Protein AF-A0A1Q9EEG8-F1 (afdb_monomer_lite)

InterPro domains:
  IPR039902 Coiled-coil domain-containing protein CCDC148/CCDC112 [PTHR21549] (106-453)

Foldseek 3Di:
DQQVPAAWDWDQDPVRDTWIWGQHSQQWIATPVHRPFTWGWDPPDVQKIFIAGPVGDTPDIDGDDDPDPPPPPDDDDDDDDDDDDDDPDDDPDDDDDPDDDPDPPCDPVNVVVVVVVVVVVVVVVVVVVVVVVVVVVVVVVVVVVVVVVVVVVVVVVVVVVVVVVVCVVVVVVVVVVVVVVVVVVVVVVVVVVVVVVVVVVVVVVPDDPVVCVVCVVVVVVVVVVVVVVVVVVVVVVVVVVVVVVVVVVVVVVVVVVVCVVCVVVVPPPDDDDPPPCLPCVVVVVVLVVVDPDPVLVVVLVVLVVVLVVVVVVLVVQLVVLVVLCVPDDPVLLVVLVVLVVVQVVHDPVVSLVVNCVVCVPDDSVRSVSSVVSVVSNVVSVVVNVVSVSVSVVVSVVSSVVSVVVVVVVVVVVVVVVVVVVVVVVVVVVVVVVVVVVVVVVVVVVVVVVVVVVVVVVVD

pLDDT: mean 75.3, std 17.06, range [29.06, 97.44]

Sequence (459 aa):
MVSTLEGRWLLEDENGDTTIALISENGEVKFMEDPEAEMRISEPNAGEFLLLSSDGEELCQVKLVEAGICESIGLDRDAQPFHPRPLQTPVLQRHGACSRFDMPKVSLASARARDSEILEKLGKVQQAAESHKQQTKLHQQRHEWIEQARSLQRDSRRLEEELTTTVAELGLWPDLEAEVKASADATAEVWSQVSGLRQLLAALRRRDAVRLRQSPQQAVDLQAVLSTMAAALQGVSPQLAQEAAAVEADCARLRGELRREMAAENAWATERKPEDRCDLSDEEDLMLEQADDEDYAADLAGLNAQIRTALSQLEEEMADLRHRRGGWDDEAHFRFLHIKQQFQGRGRELFTERLRLEFPHLTREQLYQHEATCDGLKFTSQRQAAAFRQWRRERLTLLRRHQQRFAERRRASELLALKKQEMMELRAKGKVLQGRLEVDRAKASAKREVGEEKEQVGA

Secondary structure (DSSP, 8-state):
-GGGS-EEEEEE-TT--EEEEEE-TT-EEEESS-TT--EEEEEEETTEEEEEETT--EEEEEE-------------------PPPP---------------------HHHHHHHHHHHHHHHHHHHHHHHHHHHHHHHHHHHHHHHHHHHHHHHHHHHHHHHHHHHHHHTT-HHHHHHHHHHHHHHHHHHHHHHHHHHHHHHHHHTS-HHHHHH-HHHHHHHHHHHHHHHHHHHHHHHHHHHHHHHHHHHHHHHHHHHHHHHHHH-TTSSS--GGG----HHHHHHHHTT---HHHHHHHHHHHHHHHHHHHHHHHHHHHHHHHTTTS-HHHHHHHHHHHHHTTTS-HHHHHHHHHHH-TTS-HHHHHHHHHHHHHHHHHHHHHHHHHHHHHHHHHHHHHHHHHHHHHHHHHHHHHHHHHHHHHHHHHHHHHHHHHHHHHHHHHHHHHHHHHHHHHHH-

Structure (mmCIF, N/CA/C/O backbone):
data_AF-A0A1Q9EEG8-F1
#
_entry.id   AF-A0A1Q9EEG8-F1
#
loop_
_atom_site.group_PDB
_atom_site.id
_atom_site.type_symbol
_atom_site.label_atom_id
_atom_site.label_alt_id
_atom_site.label_comp_id
_atom_site.label_asym_id
_atom_site.label_entity_id
_atom_site.label_seq_id
_atom_site.pdbx_PDB_ins_code
_atom_site.Cartn_x
_atom_site.Cartn_y
_atom_site.Cartn_z
_atom_site.occupancy
_atom_site.B_iso_or_equiv
_atom_site.auth_seq_id
_atom_site.auth_comp_id
_atom_site.auth_asym_id
_atom_site.auth_atom_id
_atom_site.pdbx_PDB_model_num
ATOM 1 N N . MET A 1 1 ? 18.853 -29.343 28.077 1.00 50.56 1 MET A N 1
ATOM 2 C CA . MET A 1 1 ? 18.424 -28.592 29.274 1.00 50.56 1 MET A CA 1
ATOM 3 C C . MET A 1 1 ? 17.810 -27.236 28.884 1.00 50.56 1 MET A C 1
ATOM 5 O O . MET A 1 1 ? 17.958 -26.278 29.614 1.00 50.56 1 MET A O 1
ATOM 9 N N . VAL A 1 2 ? 17.061 -27.141 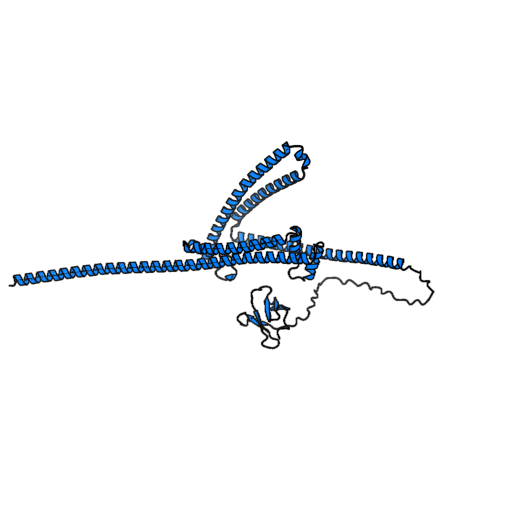27.773 1.00 50.53 2 VAL A N 1
ATOM 10 C CA . VAL A 1 2 ? 16.500 -25.855 27.284 1.00 50.53 2 VAL A CA 1
ATOM 11 C C . VAL A 1 2 ? 15.179 -25.482 27.980 1.00 50.53 2 VAL A C 1
ATOM 13 O O . VAL A 1 2 ? 14.793 -24.319 28.011 1.00 50.53 2 VAL A O 1
ATOM 16 N N . SER A 1 3 ? 14.518 -26.445 28.632 1.00 54.03 3 SER A N 1
ATOM 17 C CA . SER A 1 3 ? 13.215 -26.259 29.286 1.00 54.03 3 SER A CA 1
ATOM 18 C C . SER A 1 3 ? 13.215 -25.264 30.456 1.00 54.03 3 SER A C 1
ATOM 20 O O . SER A 1 3 ? 12.151 -24.921 30.951 1.00 54.03 3 SER A O 1
ATOM 22 N N . THR A 1 4 ? 14.378 -24.818 30.941 1.00 64.38 4 THR A N 1
ATOM 23 C CA . THR A 1 4 ? 14.482 -23.815 32.017 1.00 64.38 4 THR A CA 1
ATOM 24 C C . THR A 1 4 ? 14.469 -22.372 31.514 1.00 64.38 4 THR A C 1
ATOM 26 O O . THR A 1 4 ? 14.401 -21.465 32.337 1.00 64.38 4 THR A O 1
ATOM 29 N N . LEU A 1 5 ? 14.532 -22.150 30.195 1.00 73.06 5 LEU A N 1
ATOM 30 C CA . LEU A 1 5 ? 14.558 -20.814 29.590 1.00 73.06 5 LEU A CA 1
ATOM 31 C C . LEU A 1 5 ? 13.270 -20.430 28.870 1.00 73.06 5 LEU A C 1
ATOM 33 O O . LEU A 1 5 ? 13.214 -19.365 28.265 1.00 73.06 5 LEU A O 1
ATOM 37 N N . GLU A 1 6 ? 12.226 -21.249 28.936 1.00 82.81 6 GLU A N 1
ATOM 38 C CA . GLU A 1 6 ? 10.947 -20.883 28.339 1.00 82.81 6 GLU A CA 1
ATOM 39 C C . GLU A 1 6 ? 10.378 -19.627 29.018 1.00 82.81 6 GLU A C 1
ATOM 41 O O . GLU A 1 6 ? 10.235 -19.568 30.241 1.00 82.81 6 GLU A O 1
ATOM 46 N N . GLY A 1 7 ? 10.050 -18.609 28.222 1.00 86.19 7 GLY A N 1
ATOM 47 C CA . GLY A 1 7 ? 9.405 -17.405 28.728 1.00 86.19 7 GLY A CA 1
ATOM 48 C C . GLY A 1 7 ? 9.858 -16.116 28.058 1.00 86.19 7 GLY A C 1
ATOM 49 O O . GLY A 1 7 ? 10.443 -16.098 26.974 1.00 86.19 7 GLY A O 1
ATOM 50 N N . ARG A 1 8 ? 9.520 -15.007 28.717 1.00 83.38 8 ARG A N 1
ATOM 51 C CA . ARG A 1 8 ? 9.848 -13.652 28.278 1.00 83.38 8 ARG A CA 1
ATOM 52 C C . ARG A 1 8 ? 11.075 -13.168 29.033 1.00 83.38 8 ARG A C 1
ATOM 54 O O . ARG A 1 8 ? 11.037 -13.075 30.257 1.00 83.38 8 ARG A O 1
ATOM 61 N N . TRP A 1 9 ? 12.108 -12.809 28.289 1.00 85.06 9 TRP A N 1
ATOM 62 C CA . TRP A 1 9 ? 13.391 -12.372 28.819 1.00 85.06 9 TRP A CA 1
ATOM 63 C C . TRP A 1 9 ? 13.683 -10.943 28.379 1.00 85.06 9 TRP A C 1
ATOM 65 O O . TRP A 1 9 ? 13.301 -10.527 27.282 1.00 85.06 9 TRP A O 1
ATOM 75 N N . LEU A 1 10 ? 14.332 -10.190 29.263 1.00 77.25 10 LEU A N 1
ATOM 76 C CA . LEU A 1 10 ? 14.924 -8.899 28.943 1.00 77.25 10 LEU A CA 1
ATOM 77 C C . LEU A 1 10 ? 16.398 -9.163 28.630 1.00 77.25 10 LEU A C 1
ATOM 79 O O . LEU A 1 10 ? 17.112 -9.703 29.473 1.00 77.25 10 LEU A O 1
ATOM 83 N N . LEU A 1 11 ? 16.819 -8.842 27.416 1.00 80.00 11 LEU A N 1
ATOM 84 C CA . LEU A 1 11 ? 18.209 -8.892 26.989 1.00 80.00 11 LEU A CA 1
ATOM 85 C C . LEU A 1 11 ? 18.746 -7.468 27.041 1.00 80.00 11 LEU A C 1
ATOM 87 O O . LEU A 1 11 ? 18.096 -6.568 26.524 1.00 80.00 11 LEU A O 1
ATOM 91 N N . GLU A 1 12 ? 19.893 -7.273 27.672 1.00 71.69 12 GLU A N 1
ATOM 92 C CA . GLU A 1 12 ? 20.606 -5.997 27.694 1.00 71.69 12 GLU A CA 1
ATOM 93 C C . GLU A 1 12 ? 21.877 -6.175 26.863 1.00 71.69 12 GLU A C 1
ATOM 95 O O . GLU A 1 12 ? 22.608 -7.151 27.065 1.00 71.69 12 GLU A O 1
ATOM 100 N N . ASP A 1 13 ? 22.089 -5.308 25.876 1.00 76.62 13 ASP A N 1
ATOM 101 C CA . ASP A 1 13 ? 23.302 -5.329 25.061 1.00 76.62 13 ASP A CA 1
ATOM 102 C C . ASP A 1 13 ? 24.478 -4.643 25.787 1.00 76.62 13 ASP A C 1
ATOM 104 O O . ASP A 1 13 ? 24.344 -4.123 26.897 1.00 76.62 13 ASP A O 1
ATOM 108 N N . GLU A 1 14 ? 25.662 -4.626 25.168 1.00 70.44 14 GLU A N 1
ATOM 109 C CA . GLU A 1 14 ? 26.843 -3.966 25.750 1.00 70.44 14 GLU A CA 1
ATOM 110 C C . GLU A 1 14 ? 26.689 -2.439 25.891 1.00 70.44 14 GLU A C 1
ATOM 112 O O . GLU A 1 14 ? 27.428 -1.816 26.658 1.00 70.44 14 GLU A O 1
ATOM 117 N N . ASN A 1 15 ? 25.734 -1.834 25.178 1.00 69.31 15 ASN A N 1
ATOM 118 C CA . ASN A 1 15 ? 25.431 -0.406 25.228 1.00 69.31 15 ASN A CA 1
ATOM 119 C C . ASN A 1 15 ? 24.372 -0.062 26.293 1.00 69.31 15 ASN A C 1
ATOM 121 O O . ASN A 1 15 ? 24.143 1.122 26.549 1.00 69.31 15 ASN A O 1
ATOM 125 N N . GLY A 1 16 ? 23.771 -1.065 26.945 1.00 71.06 16 GLY A N 1
ATOM 126 C CA . GLY A 1 16 ? 22.684 -0.895 27.911 1.00 71.06 16 GLY A CA 1
ATOM 127 C C . GLY A 1 16 ? 21.292 -0.807 27.276 1.00 71.06 16 GLY A C 1
ATOM 128 O O . GLY A 1 16 ? 20.317 -0.489 27.963 1.00 71.06 16 GLY A O 1
ATOM 129 N N . ASP A 1 17 ? 21.176 -1.078 25.976 1.00 71.69 17 ASP A N 1
ATOM 130 C CA . ASP A 1 17 ? 19.897 -1.136 25.284 1.00 71.69 17 ASP A CA 1
ATOM 131 C C . ASP A 1 17 ? 19.181 -2.442 25.634 1.00 71.69 17 ASP A C 1
ATOM 133 O O . ASP A 1 17 ? 19.732 -3.543 25.550 1.00 71.69 17 ASP A O 1
ATOM 137 N N . THR A 1 18 ? 17.918 -2.321 26.047 1.00 73.50 18 THR A N 1
ATOM 138 C CA . THR A 1 18 ? 17.125 -3.459 26.520 1.00 73.50 18 THR A CA 1
ATOM 139 C C . THR A 1 18 ? 16.131 -3.910 25.458 1.00 73.50 18 THR A C 1
ATOM 141 O O . THR A 1 18 ? 15.221 -3.174 25.086 1.00 73.50 18 THR A O 1
ATOM 144 N N . THR A 1 19 ? 16.265 -5.151 24.994 1.00 80.44 19 THR A N 1
ATOM 145 C CA . THR A 1 19 ? 15.353 -5.768 24.024 1.00 80.44 19 THR A CA 1
ATOM 146 C C . THR A 1 19 ? 14.630 -6.953 24.649 1.00 80.44 19 THR A C 1
ATOM 148 O O . THR A 1 19 ? 15.181 -7.706 25.449 1.00 80.44 19 THR A O 1
ATOM 151 N N . ILE A 1 20 ? 13.362 -7.148 24.293 1.00 81.12 20 ILE A N 1
ATOM 152 C CA . ILE A 1 20 ? 12.557 -8.257 24.813 1.00 81.12 20 ILE A CA 1
ATOM 153 C C . ILE A 1 20 ? 12.604 -9.436 23.845 1.00 81.12 20 ILE A C 1
ATOM 155 O O . ILE A 1 20 ? 12.160 -9.319 22.699 1.00 81.12 20 ILE A O 1
ATOM 159 N N . ALA A 1 21 ? 13.043 -10.586 24.351 1.00 84.62 21 ALA A N 1
ATOM 160 C CA . ALA A 1 21 ? 13.047 -11.853 23.637 1.00 84.62 21 ALA A CA 1
ATOM 161 C C . ALA A 1 21 ? 12.031 -12.838 24.231 1.00 84.62 21 ALA A C 1
ATOM 163 O O . ALA A 1 21 ? 11.851 -12.938 25.447 1.00 84.62 21 ALA A O 1
ATOM 164 N N . LEU A 1 22 ? 11.356 -13.575 23.355 1.00 84.25 22 LEU A N 1
ATOM 165 C CA . LEU A 1 22 ? 10.504 -14.708 23.694 1.00 84.25 22 LEU A CA 1
ATOM 166 C C . LEU A 1 22 ? 11.240 -15.986 23.313 1.00 84.25 22 LEU A C 1
ATOM 168 O O . LEU A 1 22 ? 11.531 -16.192 22.136 1.00 84.25 22 LEU A O 1
ATOM 172 N N . ILE A 1 23 ? 11.525 -16.831 24.300 1.00 85.69 23 ILE A N 1
ATOM 173 C CA . ILE A 1 23 ? 12.175 -18.126 24.095 1.00 85.69 23 ILE A CA 1
ATOM 174 C C . ILE A 1 23 ? 11.107 -19.212 24.223 1.00 85.69 23 ILE A C 1
ATOM 176 O O . ILE A 1 23 ? 10.434 -19.313 25.252 1.00 85.69 23 ILE A O 1
ATOM 180 N N . SER A 1 24 ? 10.929 -19.997 23.162 1.00 84.12 24 SER A N 1
ATOM 181 C CA . SER A 1 24 ? 10.004 -21.137 23.140 1.00 84.12 24 SER A CA 1
ATOM 182 C C . SER A 1 24 ? 10.580 -22.366 23.853 1.00 84.12 24 SER A C 1
ATOM 184 O O . SER A 1 24 ? 11.791 -22.468 24.048 1.00 84.12 24 SER A O 1
ATOM 186 N N . GLU A 1 25 ? 9.732 -23.355 24.156 1.00 81.94 25 GLU A N 1
ATOM 187 C CA . GLU A 1 25 ? 10.150 -24.668 24.688 1.00 81.94 25 GLU A CA 1
ATOM 188 C C . GLU A 1 25 ? 11.241 -25.349 23.835 1.00 81.94 25 GLU A C 1
ATOM 190 O O . GLU A 1 25 ? 12.075 -26.095 24.352 1.00 81.94 25 GLU A O 1
ATOM 195 N N . ASN A 1 26 ? 11.263 -25.060 22.528 1.00 79.56 26 ASN A N 1
ATOM 196 C CA . ASN A 1 26 ? 12.210 -25.624 21.567 1.00 79.56 26 ASN A CA 1
ATOM 197 C C . ASN A 1 26 ? 13.533 -24.840 21.474 1.00 79.56 26 ASN A C 1
ATOM 199 O O . ASN A 1 26 ? 14.412 -25.231 20.707 1.00 79.56 26 ASN A O 1
ATOM 203 N N . GLY A 1 27 ? 13.684 -23.735 22.214 1.00 79.12 27 GLY A N 1
ATOM 204 C CA . GLY A 1 27 ? 14.860 -22.859 22.153 1.00 79.12 27 GLY A CA 1
ATOM 205 C C . GLY A 1 27 ? 14.869 -21.874 20.979 1.00 79.12 27 GLY A C 1
ATOM 206 O O . GLY A 1 27 ? 15.892 -21.234 20.732 1.00 79.12 27 GLY A O 1
ATOM 207 N N . GLU A 1 28 ? 13.754 -21.742 20.251 1.00 80.56 28 GLU A N 1
ATOM 208 C CA . GLU A 1 28 ? 13.589 -20.678 19.252 1.00 80.56 28 GLU A CA 1
ATOM 209 C C . GLU A 1 28 ? 13.407 -19.337 19.956 1.00 80.56 28 GLU A C 1
ATOM 211 O O . GLU A 1 28 ? 12.584 -19.233 20.874 1.00 80.56 28 GLU A O 1
ATOM 216 N N . VAL A 1 29 ? 14.142 -18.326 19.496 1.00 80.88 29 VAL A N 1
ATOM 217 C CA . VAL A 1 29 ? 14.101 -16.964 20.027 1.00 80.88 29 VAL A CA 1
ATOM 218 C C . VAL A 1 29 ? 13.388 -16.061 19.040 1.00 80.88 29 VAL A C 1
ATOM 220 O O . VAL A 1 29 ? 13.767 -15.995 17.875 1.00 80.88 29 VAL A O 1
ATOM 223 N N . LYS A 1 30 ? 12.379 -15.333 19.519 1.00 83.94 30 LYS A N 1
ATOM 224 C CA . LYS A 1 30 ? 11.720 -14.267 18.760 1.00 83.94 30 LYS A CA 1
ATOM 225 C C . LYS A 1 30 ? 11.881 -12.941 19.475 1.00 83.94 30 LYS A C 1
ATOM 227 O O . LYS A 1 30 ? 11.484 -12.808 20.635 1.00 83.94 30 LYS A O 1
ATOM 232 N N . PHE A 1 31 ? 12.422 -11.956 18.774 1.00 83.38 31 PHE A N 1
ATOM 233 C CA . PHE A 1 31 ? 12.501 -10.590 19.268 1.00 83.38 31 PHE A CA 1
ATOM 234 C C . PHE A 1 31 ? 11.162 -9.902 19.014 1.00 83.38 31 PHE A C 1
ATOM 236 O O . PHE A 1 31 ? 10.537 -10.100 17.973 1.00 83.38 31 PHE A O 1
ATOM 243 N N . MET A 1 32 ? 10.670 -9.120 19.976 1.00 77.06 32 MET A N 1
ATOM 244 C CA . MET A 1 32 ? 9.386 -8.433 19.773 1.00 77.06 32 MET A CA 1
ATOM 245 C C . MET A 1 32 ? 9.457 -7.336 18.702 1.00 77.06 32 MET A C 1
ATOM 247 O O . MET A 1 32 ? 8.422 -6.983 18.140 1.00 77.06 32 MET A O 1
ATOM 251 N N . GLU A 1 33 ? 10.645 -6.784 18.459 1.00 76.44 33 GLU A N 1
ATOM 252 C CA . GLU A 1 33 ? 10.860 -5.695 17.500 1.00 76.44 33 GLU A CA 1
ATOM 253 C C . GLU A 1 33 ? 11.089 -6.207 16.073 1.00 76.44 33 GLU A C 1
ATOM 255 O O . GLU A 1 33 ? 10.709 -5.527 15.124 1.00 76.44 33 GLU A O 1
ATOM 260 N N . ASP A 1 34 ? 11.598 -7.434 15.929 1.00 74.56 34 ASP A N 1
ATOM 261 C CA . ASP A 1 34 ? 11.782 -8.108 14.644 1.00 74.56 34 ASP A CA 1
ATOM 262 C C . ASP A 1 34 ? 11.286 -9.568 14.718 1.00 74.56 34 ASP A C 1
ATOM 264 O O . ASP A 1 34 ? 12.029 -10.476 15.108 1.00 74.56 34 ASP A O 1
ATOM 268 N N . PRO A 1 35 ? 10.002 -9.815 14.396 1.00 67.25 35 PRO A N 1
ATOM 269 C CA . PRO A 1 35 ? 9.405 -11.142 14.486 1.00 67.25 35 PRO A CA 1
ATOM 270 C C . PRO A 1 35 ? 9.812 -12.084 13.341 1.00 67.25 35 PRO A C 1
ATOM 272 O O . PRO A 1 35 ? 9.451 -13.263 13.406 1.00 67.25 35 PRO A O 1
ATOM 275 N N . GLU A 1 36 ? 10.494 -11.585 12.301 1.00 69.50 36 GLU A N 1
ATOM 276 C CA . GLU A 1 36 ? 10.934 -12.381 11.144 1.00 69.50 36 GLU A CA 1
ATOM 277 C C . GLU A 1 36 ? 12.361 -12.927 11.308 1.00 69.50 36 GLU A C 1
ATOM 279 O O . GLU A 1 36 ? 12.736 -13.864 10.604 1.00 69.50 36 GLU A O 1
ATOM 284 N N . ALA A 1 37 ? 13.138 -12.414 12.266 1.00 73.00 37 ALA A N 1
ATOM 285 C CA . ALA A 1 37 ? 14.463 -12.937 12.565 1.00 73.00 37 ALA A CA 1
ATOM 286 C C . ALA A 1 37 ? 14.388 -14.320 13.245 1.00 73.00 37 ALA A C 1
ATOM 288 O O . ALA A 1 37 ? 14.026 -14.449 14.417 1.00 73.00 37 ALA A O 1
ATOM 289 N N . GLU A 1 38 ? 14.749 -15.373 12.508 1.00 73.81 38 GLU A N 1
ATOM 290 C CA . GLU A 1 38 ? 14.853 -16.737 13.033 1.00 73.81 38 GLU A CA 1
ATOM 291 C C . GLU A 1 38 ? 16.207 -16.945 13.728 1.00 73.81 38 GLU A C 1
ATOM 293 O O . GLU A 1 38 ? 17.243 -17.094 13.080 1.00 73.81 38 GLU A O 1
ATOM 298 N N . MET A 1 39 ? 16.200 -16.974 15.064 1.00 82.06 39 MET A N 1
ATOM 299 C CA . MET A 1 39 ? 17.394 -17.221 15.880 1.00 82.06 39 MET A CA 1
ATOM 300 C C . MET A 1 39 ? 17.199 -18.409 16.827 1.00 82.06 39 MET A C 1
ATOM 302 O O . MET A 1 39 ? 16.085 -18.717 17.266 1.00 82.06 39 MET A O 1
ATOM 306 N N . ARG A 1 40 ? 18.297 -19.096 17.155 1.00 81.38 40 ARG A N 1
ATOM 307 C CA . ARG A 1 40 ? 18.313 -20.259 18.056 1.00 81.38 40 ARG A CA 1
ATOM 308 C C . ARG A 1 40 ? 19.309 -20.054 19.182 1.00 81.38 40 ARG A C 1
ATOM 310 O O . ARG A 1 40 ? 20.419 -19.601 18.939 1.00 81.38 40 ARG A O 1
ATOM 317 N N . ILE A 1 41 ? 18.945 -20.445 20.400 1.00 83.06 41 ILE A N 1
ATOM 318 C CA . ILE A 1 41 ? 19.894 -20.492 21.519 1.00 83.06 41 ILE A CA 1
ATOM 319 C C . ILE A 1 41 ? 20.461 -21.903 21.660 1.00 83.06 41 ILE A C 1
ATOM 321 O O . ILE A 1 41 ? 19.720 -22.887 21.674 1.00 83.06 41 ILE A O 1
ATOM 325 N N . SER A 1 42 ? 21.781 -21.996 21.809 1.00 83.81 42 SER A N 1
ATOM 326 C CA . SER A 1 42 ? 22.474 -23.227 22.189 1.00 83.81 42 SER A CA 1
ATOM 327 C C . SER A 1 42 ? 23.261 -23.024 23.484 1.00 83.81 42 SER A C 1
ATOM 329 O O . SER A 1 42 ? 23.764 -21.937 23.742 1.00 83.81 42 SER A O 1
ATOM 331 N N . GLU A 1 43 ? 23.351 -24.061 24.315 1.00 84.69 43 GLU A N 1
ATOM 332 C CA . GLU A 1 43 ? 24.133 -24.051 25.559 1.00 84.69 43 GLU A CA 1
ATOM 333 C C . GLU A 1 43 ? 25.346 -24.976 25.371 1.00 84.69 43 GLU A C 1
ATOM 335 O O . GLU A 1 43 ? 25.257 -26.172 25.668 1.00 84.69 43 GLU A O 1
ATOM 340 N N . PRO A 1 44 ? 26.457 -24.487 24.789 1.00 80.12 44 PRO A N 1
ATOM 341 C CA . PRO A 1 44 ? 27.644 -25.316 24.583 1.00 80.12 44 PRO A CA 1
ATOM 342 C C . PRO A 1 44 ? 28.324 -25.690 25.907 1.00 80.12 44 PRO A C 1
ATOM 344 O O . PRO A 1 44 ? 28.856 -26.792 26.028 1.00 80.12 44 PRO A O 1
ATOM 347 N N . ASN A 1 45 ? 28.269 -24.797 26.902 1.00 80.00 45 ASN A N 1
ATOM 348 C CA . ASN A 1 45 ? 28.829 -24.971 28.240 1.00 80.00 45 ASN A CA 1
ATOM 349 C C . ASN A 1 45 ? 27.772 -24.599 29.286 1.00 80.00 45 ASN A C 1
ATOM 351 O O . ASN A 1 45 ? 27.005 -23.664 29.081 1.00 80.00 45 ASN A O 1
ATOM 355 N N . ALA A 1 46 ? 27.760 -25.291 30.428 1.00 78.06 46 ALA A N 1
ATOM 356 C CA . ALA A 1 46 ? 26.801 -25.018 31.499 1.00 78.06 46 ALA A CA 1
ATOM 357 C C . ALA A 1 46 ? 26.886 -23.551 31.968 1.00 78.06 46 ALA A C 1
ATOM 359 O O . ALA A 1 46 ? 27.894 -23.146 32.553 1.00 78.06 46 ALA A O 1
ATOM 360 N N . GLY A 1 47 ? 25.821 -22.780 31.730 1.00 70.81 47 GLY A N 1
ATOM 361 C CA . GLY A 1 47 ? 25.727 -21.365 32.114 1.00 70.81 47 GLY A CA 1
ATOM 362 C C . GLY A 1 47 ? 26.223 -20.340 31.082 1.00 70.81 47 GLY A C 1
ATOM 363 O O . GLY A 1 47 ? 26.199 -19.145 31.381 1.00 70.81 47 GLY A O 1
ATOM 364 N N . GLU A 1 48 ? 26.631 -20.768 29.884 1.00 78.62 48 GLU A N 1
ATOM 365 C CA . GLU A 1 48 ? 26.932 -19.888 28.746 1.00 78.62 48 GLU A CA 1
ATOM 366 C C . GLU A 1 48 ? 26.005 -20.226 27.576 1.00 78.62 48 GLU A C 1
ATOM 368 O O . GLU A 1 48 ? 25.938 -21.376 27.144 1.00 78.62 48 GLU A O 1
ATOM 373 N N . PHE A 1 49 ? 25.307 -19.221 27.046 1.00 81.31 49 PHE A N 1
ATOM 374 C CA . PHE A 1 49 ? 24.367 -19.397 25.942 1.00 81.31 49 PHE A CA 1
ATOM 375 C C . PHE A 1 49 ? 24.904 -18.698 24.698 1.00 81.31 49 PHE A C 1
ATOM 377 O O . PHE A 1 49 ? 25.350 -17.560 24.772 1.00 81.31 49 PHE A O 1
ATOM 384 N N . LEU A 1 50 ? 24.864 -19.370 23.553 1.00 81.56 50 LEU A N 1
ATOM 385 C CA . LEU A 1 50 ? 25.190 -18.786 22.256 1.00 81.56 50 LEU A CA 1
ATOM 386 C C . LEU A 1 50 ? 23.909 -18.539 21.480 1.00 81.56 50 LEU A C 1
ATOM 388 O O . LEU A 1 50 ? 23.097 -19.456 21.318 1.00 81.56 50 LEU A O 1
ATOM 392 N N . LEU A 1 51 ? 23.758 -17.315 20.987 1.00 82.12 51 LEU A N 1
ATOM 393 C CA . LEU A 1 51 ? 22.713 -16.955 20.046 1.00 82.12 51 LEU A CA 1
ATOM 394 C C . LEU A 1 51 ? 23.224 -17.240 18.629 1.00 82.12 51 LEU A C 1
ATOM 396 O O . LEU A 1 51 ? 24.244 -16.698 18.208 1.00 82.12 51 LEU A O 1
ATOM 400 N N . LEU A 1 52 ? 22.529 -18.116 17.914 1.00 81.62 52 LEU A N 1
ATOM 401 C CA . LEU A 1 52 ? 22.867 -18.553 16.566 1.00 81.62 52 LEU A CA 1
ATOM 402 C C . LEU A 1 52 ? 21.852 -17.996 15.563 1.00 81.62 52 LEU A C 1
ATOM 404 O O . LEU A 1 52 ? 20.649 -17.974 15.846 1.00 81.62 52 LEU A O 1
ATOM 408 N N . SER A 1 53 ? 22.322 -17.606 14.380 1.00 84.06 53 SER A N 1
ATOM 409 C CA . SER A 1 53 ? 21.459 -17.319 13.229 1.00 84.06 53 SER A CA 1
ATOM 410 C C . SER A 1 53 ? 20.783 -18.594 12.698 1.00 84.06 53 SER A C 1
ATOM 412 O O . SER A 1 53 ? 21.149 -19.714 13.074 1.00 84.06 53 SER A O 1
ATOM 414 N N . SER A 1 54 ? 19.817 -18.448 11.784 1.00 80.00 54 SER A N 1
ATOM 415 C CA . SER A 1 54 ? 19.189 -19.578 11.075 1.00 80.00 54 SER A CA 1
ATOM 416 C C . SER A 1 54 ? 20.203 -20.480 10.362 1.00 80.00 54 SER A C 1
ATOM 418 O O . SER A 1 54 ? 19.996 -21.692 10.277 1.00 80.00 54 SER A O 1
ATOM 420 N N . ASP A 1 55 ? 21.322 -19.902 9.921 1.00 82.69 55 ASP A N 1
ATOM 421 C CA . ASP A 1 55 ? 22.403 -20.595 9.216 1.00 82.69 55 ASP A CA 1
ATOM 422 C C . ASP A 1 55 ? 23.429 -21.235 10.173 1.00 82.69 55 ASP A C 1
ATOM 424 O O . ASP A 1 55 ? 24.346 -21.933 9.738 1.00 82.69 55 ASP A O 1
ATOM 428 N N . GLY A 1 56 ? 23.254 -21.054 11.489 1.00 81.19 56 GLY A N 1
ATOM 429 C CA . GLY A 1 56 ? 24.117 -21.616 12.528 1.00 81.19 56 GLY A CA 1
ATOM 430 C C . GLY A 1 56 ? 25.369 -20.791 12.829 1.00 81.19 56 GLY A C 1
ATOM 431 O O . GLY A 1 56 ? 26.259 -21.292 13.516 1.00 81.19 56 GLY A O 1
ATOM 432 N N . GLU A 1 57 ? 25.451 -19.552 12.339 1.00 83.62 57 GLU A N 1
ATOM 433 C CA . GLU A 1 57 ? 26.536 -18.631 12.688 1.00 83.62 57 GLU A CA 1
ATOM 434 C C . GLU A 1 57 ? 26.325 -18.055 14.091 1.00 83.62 57 GLU A C 1
ATOM 436 O O . GLU A 1 57 ? 25.209 -17.694 14.466 1.00 83.62 57 GLU A O 1
ATOM 441 N N . GLU A 1 58 ? 27.405 -17.967 14.866 1.00 85.81 58 GLU A N 1
ATOM 442 C CA . GLU A 1 58 ? 27.400 -17.364 16.197 1.00 85.81 58 GLU A CA 1
ATOM 443 C C . GLU A 1 58 ? 27.267 -15.845 16.084 1.00 85.81 58 GLU A C 1
ATOM 445 O O . GLU A 1 58 ? 28.139 -15.174 15.535 1.00 85.81 58 GLU A O 1
ATOM 450 N N . LEU A 1 59 ? 26.160 -15.311 16.598 1.00 82.25 59 LEU A N 1
ATOM 451 C CA . LEU A 1 59 ? 25.894 -13.876 16.613 1.00 82.25 59 LEU A CA 1
ATOM 452 C C . LEU A 1 59 ? 26.493 -13.236 17.864 1.00 82.25 59 LEU A C 1
ATOM 454 O O . LEU A 1 59 ? 27.211 -12.243 17.772 1.00 82.25 59 LEU A O 1
ATOM 458 N N . CYS A 1 60 ? 26.197 -13.803 19.036 1.00 80.62 60 CYS A N 1
ATOM 459 C CA . CYS A 1 60 ? 26.706 -13.306 20.308 1.00 80.62 60 CYS A CA 1
ATOM 460 C C . CYS A 1 60 ? 26.648 -14.360 21.423 1.00 80.62 60 CYS A C 1
ATOM 462 O O . CYS A 1 60 ? 25.836 -15.292 21.402 1.00 80.62 60 CYS A O 1
ATOM 464 N N . GLN A 1 61 ? 27.499 -14.166 22.431 1.00 80.06 61 GLN A N 1
ATOM 465 C CA . GLN A 1 61 ? 27.484 -14.925 23.676 1.00 80.06 61 GLN A CA 1
ATOM 466 C C . GLN A 1 61 ? 26.632 -14.188 24.716 1.00 80.06 61 GLN A C 1
ATOM 468 O O . GLN A 1 61 ? 26.874 -13.026 25.032 1.00 80.06 61 GLN A O 1
ATOM 473 N N . VAL A 1 62 ? 25.636 -14.875 25.266 1.00 75.12 62 VAL A N 1
ATOM 474 C CA . VAL A 1 62 ? 24.696 -14.353 26.257 1.00 75.12 62 VAL A CA 1
ATOM 475 C C . VAL A 1 62 ? 24.975 -15.016 27.601 1.00 75.12 62 VAL A C 1
ATOM 477 O O . VAL A 1 62 ? 25.000 -16.245 27.728 1.00 75.12 62 VAL A O 1
ATOM 480 N N . LYS A 1 63 ? 25.168 -14.196 28.636 1.00 73.81 63 LYS A N 1
ATOM 481 C CA . LYS A 1 63 ? 25.344 -14.659 30.013 1.00 73.81 63 LYS A CA 1
ATOM 482 C C . LYS A 1 63 ? 24.081 -14.367 30.809 1.00 73.81 63 LYS A C 1
ATOM 484 O O . LYS A 1 63 ? 23.656 -13.220 30.895 1.00 73.81 63 LYS A O 1
ATOM 489 N N . LEU A 1 64 ? 23.499 -15.394 31.423 1.00 68.56 64 LEU A N 1
ATOM 490 C CA . LEU A 1 64 ? 22.385 -15.191 32.345 1.00 68.56 64 LEU A CA 1
ATOM 491 C C . LEU A 1 64 ? 22.902 -14.513 33.612 1.00 68.56 64 LEU A C 1
ATOM 493 O O . LEU A 1 64 ? 23.705 -15.080 34.355 1.00 68.56 64 LEU A O 1
ATOM 497 N N . VAL A 1 65 ? 22.420 -13.301 33.860 1.00 63.53 65 VAL A N 1
ATOM 498 C CA . VAL A 1 65 ? 22.568 -12.626 35.145 1.00 63.53 65 VAL A CA 1
ATOM 499 C C . VAL A 1 65 ? 21.222 -12.734 35.845 1.00 63.53 65 VAL A C 1
ATOM 501 O O . VAL A 1 65 ? 20.203 -12.292 35.319 1.00 63.53 65 VAL A O 1
ATOM 504 N N . GLU A 1 66 ? 21.195 -13.372 37.013 1.00 58.16 66 GLU A N 1
ATOM 505 C CA . GLU A 1 66 ? 19.996 -13.414 37.845 1.00 58.16 66 GLU A CA 1
ATOM 506 C C . GLU A 1 66 ? 19.656 -11.972 38.242 1.00 58.16 66 GLU A C 1
ATOM 508 O O . GLU A 1 66 ? 20.409 -11.324 38.973 1.00 58.16 66 GLU A O 1
ATOM 513 N N . ALA A 1 67 ? 18.563 -11.436 37.691 1.00 51.84 67 ALA A N 1
ATOM 514 C CA . ALA A 1 67 ? 18.124 -10.082 37.982 1.00 51.84 67 ALA A CA 1
ATOM 515 C C . ALA A 1 67 ? 17.713 -10.008 39.458 1.00 51.84 67 ALA A C 1
ATOM 517 O O . ALA A 1 67 ? 16.604 -10.390 39.838 1.00 51.84 67 ALA A O 1
ATOM 518 N N . GLY A 1 68 ? 18.630 -9.531 40.302 1.00 40.03 68 GLY A N 1
ATOM 519 C CA . GLY A 1 68 ? 18.320 -9.144 41.669 1.00 40.03 68 GLY A CA 1
ATOM 520 C C . GLY A 1 68 ? 17.150 -8.168 41.641 1.00 40.03 68 GLY A C 1
ATOM 521 O O . GLY A 1 68 ? 17.160 -7.199 40.886 1.00 40.03 68 GLY A O 1
ATOM 522 N N . ILE A 1 69 ? 16.116 -8.463 42.424 1.00 32.97 69 ILE A N 1
ATOM 523 C CA . ILE A 1 69 ? 14.891 -7.671 42.523 1.00 32.97 69 ILE A CA 1
ATOM 524 C C . ILE A 1 69 ? 15.274 -6.225 42.871 1.00 32.97 69 ILE A C 1
ATOM 526 O O . ILE A 1 69 ? 15.573 -5.904 44.020 1.00 32.97 69 ILE A O 1
ATOM 530 N N . CYS A 1 70 ? 15.291 -5.351 41.865 1.00 29.12 70 CYS A N 1
ATOM 531 C CA . CYS A 1 70 ? 15.486 -3.922 42.042 1.00 29.12 70 CYS A CA 1
ATOM 532 C C . CYS A 1 70 ? 14.153 -3.319 42.501 1.00 29.12 70 CYS A C 1
ATOM 534 O O . CYS A 1 70 ? 13.308 -2.933 41.692 1.00 29.12 70 CYS A O 1
ATOM 536 N N . GLU A 1 71 ? 13.952 -3.241 43.818 1.00 30.66 71 GLU A N 1
ATOM 537 C CA . GLU A 1 71 ? 12.978 -2.322 44.406 1.00 30.66 71 GLU A CA 1
ATOM 538 C C . GLU A 1 71 ? 13.421 -0.887 44.089 1.00 30.66 71 GLU A C 1
ATOM 540 O O . GLU A 1 71 ? 14.301 -0.312 44.730 1.00 30.66 71 GLU A O 1
ATOM 545 N N . SER A 1 72 ? 12.825 -0.302 43.054 1.00 29.67 72 SER A N 1
ATOM 546 C CA . SER A 1 72 ? 12.975 1.109 42.711 1.00 29.67 72 SER A CA 1
ATOM 547 C C . SER A 1 72 ? 12.206 1.967 43.721 1.00 29.67 72 SER A C 1
ATOM 549 O O . SER A 1 72 ? 11.061 2.361 43.511 1.00 29.67 72 SER A O 1
ATOM 551 N N . ILE A 1 73 ? 12.850 2.271 44.850 1.00 29.80 73 ILE A N 1
ATOM 552 C CA . ILE A 1 73 ? 12.450 3.378 45.722 1.00 29.80 73 ILE A CA 1
ATOM 553 C C . ILE A 1 73 ? 12.953 4.666 45.066 1.00 29.80 73 ILE A C 1
ATOM 555 O O . ILE A 1 73 ? 14.133 5.007 45.144 1.00 29.80 73 ILE A O 1
ATOM 559 N N . GLY A 1 74 ? 12.044 5.373 44.396 1.00 29.06 74 GLY A N 1
ATOM 560 C CA . GLY A 1 74 ? 12.265 6.746 43.958 1.00 29.06 74 GLY A CA 1
ATOM 561 C C . GLY A 1 74 ? 12.501 7.655 45.165 1.00 29.06 74 GLY A C 1
ATOM 562 O O . GLY A 1 74 ? 11.652 7.772 46.048 1.00 29.06 74 GLY A O 1
ATOM 563 N N . LEU A 1 75 ? 13.677 8.278 45.204 1.00 32.97 75 LEU A N 1
ATOM 564 C CA . LEU A 1 75 ? 14.019 9.364 46.114 1.00 32.97 75 LEU A CA 1
ATOM 565 C C . LEU A 1 75 ? 13.398 10.665 45.592 1.00 32.97 75 LEU A C 1
ATOM 567 O O . LEU A 1 75 ? 13.979 11.304 44.719 1.00 32.97 75 LEU A O 1
ATOM 571 N N . ASP A 1 76 ? 12.279 11.087 46.176 1.00 29.92 76 ASP A N 1
ATOM 572 C CA . ASP A 1 76 ? 11.917 12.506 46.206 1.00 29.92 76 ASP A CA 1
ATOM 573 C C . ASP A 1 76 ? 12.584 13.149 47.428 1.00 29.92 76 ASP A C 1
ATOM 575 O O . ASP A 1 76 ? 12.269 12.857 48.586 1.00 29.92 76 ASP A O 1
ATOM 579 N N . ARG A 1 77 ? 13.558 14.021 47.151 1.00 41.31 77 ARG A N 1
ATOM 580 C CA . ARG A 1 77 ? 14.037 15.036 48.091 1.00 41.31 77 ARG A CA 1
ATOM 581 C C . ARG A 1 77 ? 13.013 16.173 48.103 1.00 41.31 77 ARG A C 1
ATOM 583 O O . ARG A 1 77 ? 12.551 16.592 47.052 1.00 41.31 77 ARG A O 1
ATOM 590 N N . ASP A 1 78 ? 12.732 16.669 49.304 1.00 37.91 78 ASP A N 1
ATOM 591 C CA . ASP A 1 78 ? 11.883 17.827 49.624 1.00 37.91 78 ASP A CA 1
ATOM 592 C C . ASP A 1 78 ? 10.386 17.548 49.851 1.00 37.91 78 ASP A C 1
ATOM 594 O O . ASP A 1 78 ? 9.502 18.207 49.311 1.00 37.91 78 ASP A O 1
ATOM 598 N N . ALA A 1 79 ? 10.091 16.649 50.795 1.00 37.22 79 ALA A N 1
A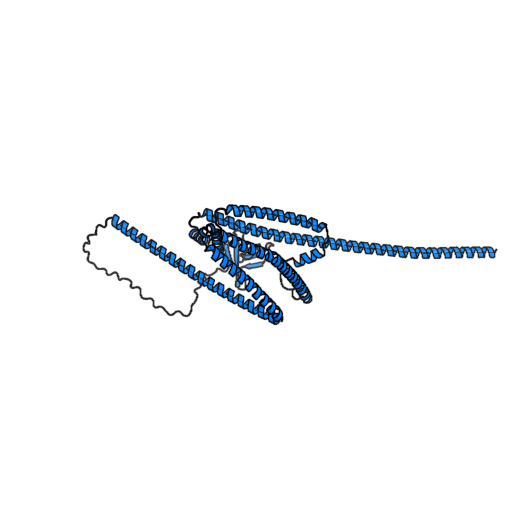TOM 599 C CA . ALA A 1 79 ? 8.833 16.683 51.540 1.00 37.22 79 ALA A CA 1
ATOM 600 C C . ALA A 1 79 ? 9.111 16.656 53.052 1.00 37.22 79 ALA A C 1
ATOM 602 O O . ALA A 1 79 ? 9.814 15.791 53.572 1.00 37.22 79 ALA A O 1
ATOM 603 N N . GLN A 1 80 ? 8.580 17.656 53.756 1.00 40.44 80 GLN A N 1
ATOM 604 C CA . GLN A 1 80 ? 8.721 17.852 55.200 1.00 40.44 80 GLN A CA 1
ATOM 605 C C . GLN A 1 80 ? 8.232 16.634 56.010 1.00 40.44 80 GLN A C 1
ATOM 607 O O . GLN A 1 80 ? 7.260 15.985 55.615 1.00 40.44 80 GLN A O 1
ATOM 612 N N . PRO A 1 81 ? 8.831 16.345 57.182 1.00 37.38 81 PRO A N 1
ATOM 613 C CA . PRO A 1 81 ? 8.416 15.218 58.003 1.00 37.38 81 PRO A CA 1
ATOM 614 C C . PRO A 1 81 ? 7.043 15.495 58.627 1.00 37.38 81 PRO A C 1
ATOM 616 O O . PRO A 1 81 ? 6.903 16.269 59.575 1.00 37.38 81 PRO A O 1
ATOM 619 N N . PHE A 1 82 ? 6.011 14.830 58.110 1.00 35.97 82 PHE A N 1
ATOM 620 C CA . PHE A 1 82 ? 4.727 14.724 58.791 1.00 35.97 82 PHE A CA 1
ATOM 621 C C . PHE A 1 82 ? 4.906 13.841 60.031 1.00 35.97 82 PHE A C 1
ATOM 623 O O . PHE A 1 82 ? 5.155 12.640 59.933 1.00 35.97 82 PHE A O 1
ATOM 630 N N . HIS A 1 83 ? 4.778 14.438 61.216 1.00 36.41 83 HIS A N 1
ATOM 631 C CA . HIS A 1 83 ? 4.706 13.700 62.472 1.00 36.41 83 HIS A CA 1
ATOM 632 C C . HIS A 1 83 ? 3.499 12.746 62.452 1.00 36.41 83 HIS A C 1
ATOM 634 O O . HIS A 1 83 ? 2.362 13.216 62.321 1.00 36.41 83 HIS A O 1
ATOM 640 N N . PRO A 1 84 ? 3.686 11.426 62.636 1.00 36.47 84 PRO A N 1
ATOM 641 C CA . PRO A 1 84 ? 2.559 10.536 62.839 1.00 36.47 84 PRO A CA 1
ATOM 642 C C . PRO A 1 84 ? 1.936 10.855 64.201 1.00 36.47 84 PRO A C 1
ATOM 644 O O . PRO A 1 84 ? 2.582 10.748 65.245 1.00 36.47 84 PRO A O 1
ATOM 647 N N . ARG A 1 85 ? 0.660 11.263 64.200 1.00 39.53 85 ARG A N 1
ATOM 648 C CA . ARG A 1 85 ? -0.148 11.271 65.424 1.00 39.53 85 ARG A CA 1
ATOM 649 C C . ARG A 1 85 ? -0.167 9.841 65.976 1.00 39.53 85 ARG A C 1
ATOM 651 O O . ARG A 1 85 ? -0.516 8.931 65.223 1.00 39.53 85 ARG A O 1
ATOM 658 N N . PRO A 1 86 ? 0.165 9.623 67.257 1.00 35.69 86 PRO A N 1
ATOM 659 C CA . PRO A 1 86 ? 0.063 8.303 67.849 1.00 35.69 86 PRO A CA 1
ATOM 660 C C . PRO A 1 86 ? -1.411 7.893 67.852 1.00 35.69 86 PRO A C 1
ATOM 662 O O . PRO A 1 86 ? -2.258 8.558 68.453 1.00 35.69 86 PRO A O 1
ATOM 665 N N . LEU A 1 87 ? -1.715 6.803 67.147 1.00 39.88 87 LEU A N 1
ATOM 666 C CA . LEU A 1 87 ? -2.977 6.095 67.291 1.00 39.88 87 LEU A CA 1
ATOM 667 C C . LEU A 1 87 ? -3.075 5.650 68.749 1.00 39.88 87 LEU A C 1
ATOM 669 O O . LEU A 1 87 ? -2.316 4.800 69.210 1.00 39.88 87 LEU A O 1
ATOM 673 N N . GLN A 1 88 ? -3.993 6.275 69.482 1.00 33.59 88 GLN A N 1
ATOM 674 C CA . GLN A 1 88 ? -4.386 5.845 70.812 1.00 33.59 88 GLN A CA 1
ATOM 675 C C . GLN A 1 88 ? -4.983 4.441 70.694 1.00 33.59 88 GLN A C 1
ATOM 677 O O . GLN A 1 88 ? -6.137 4.264 70.314 1.00 33.59 88 GLN A O 1
ATOM 682 N N . THR A 1 89 ? -4.183 3.428 71.009 1.00 40.91 89 THR A N 1
ATOM 683 C CA . THR A 1 89 ? -4.682 2.101 71.361 1.00 40.91 89 THR A CA 1
ATOM 684 C C . THR A 1 89 ? -5.546 2.235 72.614 1.00 40.91 89 THR A C 1
ATOM 686 O O . THR A 1 89 ? -5.036 2.709 73.636 1.00 40.91 89 THR A O 1
ATOM 689 N N . PRO A 1 90 ? -6.828 1.832 72.596 1.00 38.19 90 PRO A N 1
ATOM 690 C CA . PRO A 1 90 ? -7.610 1.799 73.816 1.00 38.19 90 PRO A CA 1
ATOM 691 C C . PRO A 1 90 ? -7.038 0.717 74.737 1.00 38.19 90 PRO A C 1
ATOM 693 O O . PRO A 1 90 ? -7.001 -0.469 74.410 1.00 38.19 90 PRO A O 1
ATOM 696 N N . VAL A 1 91 ? -6.569 1.157 75.902 1.00 41.91 91 VAL A N 1
ATOM 697 C CA . VAL A 1 91 ? -6.197 0.307 77.031 1.00 41.91 91 VAL A CA 1
ATOM 698 C C . VAL A 1 91 ? -7.452 -0.436 77.490 1.00 41.91 91 VAL A C 1
ATOM 700 O O . VAL A 1 91 ? -8.402 0.172 77.980 1.00 41.91 91 VAL A O 1
ATOM 703 N N . LEU A 1 92 ? -7.449 -1.761 77.342 1.00 37.88 92 LEU A N 1
ATOM 704 C CA . LEU A 1 92 ? -8.420 -2.660 77.962 1.00 37.88 92 LEU A CA 1
ATOM 705 C C . LEU A 1 92 ? -8.245 -2.609 79.489 1.00 37.88 92 LEU A C 1
ATOM 707 O O . LEU A 1 92 ? -7.490 -3.382 80.079 1.00 37.88 92 LEU A O 1
ATOM 711 N N . GLN A 1 93 ? -8.954 -1.688 80.142 1.00 38.75 93 GLN A N 1
ATOM 712 C CA . GLN A 1 93 ? -9.174 -1.743 81.582 1.00 38.75 93 GLN A CA 1
ATOM 713 C C . GLN A 1 93 ? -10.121 -2.907 81.893 1.00 38.75 93 GLN A C 1
ATOM 715 O O . GLN A 1 93 ? -11.315 -2.871 81.603 1.00 38.75 93 GLN A O 1
ATOM 720 N N . ARG A 1 94 ? -9.571 -3.954 82.518 1.00 43.69 94 ARG A N 1
ATOM 721 C CA . ARG A 1 94 ? -10.347 -4.975 83.229 1.00 43.69 94 ARG A CA 1
ATOM 722 C C . ARG A 1 94 ? -11.093 -4.303 84.383 1.00 43.69 94 ARG A C 1
ATOM 724 O O . ARG A 1 94 ? -10.534 -4.096 85.457 1.00 43.69 94 ARG A O 1
ATOM 731 N N . HIS A 1 95 ? -12.368 -3.999 84.179 1.00 38.16 95 HIS A N 1
ATOM 732 C CA . HIS A 1 95 ? -13.309 -3.815 85.275 1.00 38.16 95 HIS A CA 1
ATOM 733 C C . HIS A 1 95 ? -13.987 -5.147 85.576 1.00 38.16 95 HIS A C 1
ATOM 735 O O . HIS A 1 95 ? -14.855 -5.625 84.851 1.00 38.16 95 HIS A O 1
ATOM 741 N N . GLY A 1 96 ? -13.525 -5.765 86.663 1.00 47.16 96 GLY A N 1
ATOM 742 C CA . GLY A 1 96 ? -14.247 -6.818 87.347 1.00 47.16 96 GLY A CA 1
ATOM 743 C C . GLY A 1 96 ? -15.422 -6.209 88.100 1.00 47.16 96 GLY A C 1
ATOM 744 O O . GLY A 1 96 ? -15.232 -5.564 89.122 1.00 47.16 96 GLY A O 1
ATOM 745 N N . ALA A 1 97 ? -16.625 -6.430 87.588 1.00 40.75 97 ALA A N 1
ATOM 746 C CA . ALA A 1 97 ? -17.860 -6.478 88.358 1.00 40.75 97 ALA A CA 1
ATOM 747 C C . ALA A 1 97 ? -18.899 -7.174 87.477 1.00 40.75 97 ALA A C 1
ATOM 749 O O . ALA A 1 97 ? -19.496 -6.581 86.584 1.00 40.75 97 ALA A O 1
ATOM 750 N N . CYS A 1 98 ? -19.048 -8.476 87.700 1.00 39.56 98 CYS A N 1
ATOM 751 C CA . CYS A 1 98 ? -20.038 -9.318 87.051 1.00 39.56 98 CYS A CA 1
ATOM 752 C C . CYS A 1 98 ? -21.421 -8.972 87.633 1.00 39.56 98 CYS A C 1
ATOM 754 O O . CYS A 1 98 ? -21.896 -9.633 88.555 1.00 39.56 98 CYS A O 1
ATOM 756 N N . SER A 1 99 ? -22.044 -7.893 87.150 1.00 41.53 99 SER A N 1
ATOM 757 C CA . SER A 1 99 ? -23.487 -7.712 87.293 1.00 41.53 99 SER A CA 1
ATOM 758 C C . SER A 1 99 ? -24.163 -8.503 86.176 1.00 41.53 99 SER A C 1
ATOM 760 O O . SER A 1 99 ? -23.772 -8.443 85.011 1.00 41.53 99 SER A O 1
ATOM 762 N N . ARG A 1 100 ? -25.146 -9.324 86.554 1.00 45.69 100 ARG A N 1
ATOM 763 C CA . ARG A 1 100 ? -25.994 -10.083 85.634 1.00 45.69 100 ARG A CA 1
ATOM 764 C C . ARG A 1 100 ? -26.701 -9.099 84.699 1.00 45.69 100 ARG A C 1
ATOM 766 O O . ARG A 1 100 ? -27.724 -8.532 85.067 1.00 45.69 100 ARG A O 1
ATOM 773 N N . PHE A 1 101 ? -26.145 -8.885 83.513 1.00 40.47 101 PHE A N 1
ATOM 774 C CA . PHE A 1 101 ? -26.864 -8.254 82.420 1.00 40.47 101 PHE A CA 1
ATOM 775 C C . PHE A 1 101 ? -27.832 -9.289 81.858 1.00 40.47 101 PHE A C 1
ATOM 777 O O . PHE A 1 101 ? -27.419 -10.267 81.234 1.00 40.47 101 PHE A O 1
ATOM 784 N N . ASP A 1 102 ? -29.122 -9.073 82.112 1.00 47.19 102 ASP A N 1
ATOM 785 C CA . ASP A 1 102 ? -30.185 -9.661 81.310 1.00 47.19 102 ASP A CA 1
ATOM 786 C C . ASP A 1 102 ? -29.898 -9.311 79.851 1.00 47.19 102 ASP A C 1
ATOM 788 O O . ASP A 1 102 ? -30.005 -8.156 79.434 1.00 47.19 102 ASP A O 1
ATOM 792 N N . MET A 1 103 ? -29.469 -10.314 79.085 1.00 46.94 103 MET A N 1
ATOM 793 C CA . MET A 1 103 ? -29.322 -10.190 77.646 1.00 46.94 103 MET A CA 1
ATOM 794 C C . MET A 1 103 ? -30.692 -9.804 77.088 1.00 46.94 103 MET A C 1
ATOM 796 O O . MET A 1 103 ? -31.628 -10.609 77.201 1.00 46.94 103 MET A O 1
ATOM 800 N N . PRO A 1 104 ? -30.856 -8.606 76.492 1.00 54.91 104 PRO A N 1
ATOM 801 C CA . PRO A 1 104 ? -32.080 -8.306 75.781 1.00 54.91 104 PRO A CA 1
ATOM 802 C C . PRO A 1 104 ? -32.229 -9.400 74.730 1.00 54.91 104 PRO A C 1
ATOM 804 O O . PRO A 1 104 ? -31.316 -9.644 73.940 1.00 54.91 104 PRO A O 1
ATOM 807 N N . LYS A 1 105 ? -33.352 -10.119 74.773 1.00 55.00 105 LYS A N 1
ATOM 808 C CA . LYS A 1 105 ? -33.690 -11.145 73.788 1.00 55.00 105 LYS A CA 1
ATOM 809 C C . LYS A 1 105 ? -33.919 -10.437 72.456 1.00 55.00 105 LYS A C 1
ATOM 811 O O . LYS A 1 105 ? -35.049 -10.126 72.090 1.00 55.00 105 LYS A O 1
ATOM 816 N N . VAL A 1 106 ? -32.831 -10.111 71.765 1.00 56.88 106 VAL A N 1
ATOM 817 C CA . VAL A 1 106 ? -32.867 -9.598 70.404 1.00 56.88 106 VAL A CA 1
ATOM 818 C C . VAL A 1 106 ? -33.418 -10.738 69.572 1.00 56.88 106 VAL A C 1
ATOM 820 O O . VAL A 1 106 ? -32.821 -11.812 69.485 1.00 56.88 106 VAL A O 1
ATOM 823 N N . SER A 1 107 ? -34.618 -10.543 69.036 1.00 71.94 107 SER A N 1
ATOM 824 C CA . SER A 1 107 ? -35.221 -11.543 68.173 1.00 71.94 107 SER A CA 1
ATOM 825 C C . SER A 1 107 ? -34.297 -11.784 66.979 1.00 71.94 107 SER A C 1
ATOM 827 O O . SER A 1 107 ? -33.679 -10.861 66.447 1.00 71.94 107 SER A O 1
ATOM 829 N N . LEU A 1 108 ? -34.219 -13.036 66.536 1.00 73.31 108 LEU A N 1
ATOM 830 C CA . LEU A 1 108 ? -33.417 -13.450 65.380 1.00 73.31 108 LEU A CA 1
ATOM 831 C C . LEU A 1 108 ? -33.736 -12.610 64.123 1.00 73.31 108 LEU A C 1
ATOM 833 O O . LEU A 1 108 ? -32.869 -12.377 63.288 1.00 73.31 108 LEU A O 1
ATOM 837 N N . ALA A 1 109 ? -34.966 -12.093 64.028 1.00 74.44 109 ALA A N 1
ATOM 838 C CA . ALA A 1 109 ? -35.398 -11.164 62.987 1.00 74.44 109 ALA A CA 1
ATOM 839 C C . ALA A 1 109 ? -34.741 -9.772 63.094 1.00 74.44 109 ALA A C 1
ATOM 841 O O . ALA A 1 109 ? -34.327 -9.218 62.081 1.00 74.44 109 ALA A O 1
ATOM 842 N N . SER A 1 110 ? -34.600 -9.224 64.305 1.00 77.06 110 SER A N 1
ATOM 843 C CA . SER A 1 110 ? -33.936 -7.934 64.550 1.00 77.06 110 SER A CA 1
ATOM 844 C C . SER A 1 110 ? -32.430 -7.999 64.269 1.00 77.06 110 SER A C 1
ATOM 846 O O . SER A 1 110 ? -31.877 -7.087 63.656 1.00 77.06 110 SER A O 1
ATOM 848 N N . ALA A 1 111 ? -31.779 -9.110 64.631 1.00 74.75 111 ALA A N 1
ATOM 849 C CA . ALA A 1 111 ? -30.373 -9.343 64.302 1.00 74.75 111 ALA A CA 1
ATOM 850 C C . ALA A 1 111 ? -30.154 -9.423 62.779 1.00 74.75 111 ALA A C 1
ATOM 852 O O . ALA A 1 111 ? -29.319 -8.702 62.245 1.00 74.75 111 ALA A O 1
ATOM 853 N N . ARG A 1 112 ? -30.987 -10.194 62.063 1.00 80.69 112 ARG A N 1
ATOM 854 C CA . ARG A 1 112 ? -30.924 -10.291 60.593 1.00 80.69 112 ARG A CA 1
ATOM 855 C C . ARG A 1 112 ? -31.176 -8.956 59.889 1.00 80.69 112 ARG A C 1
ATOM 857 O O . ARG A 1 112 ? -30.516 -8.668 58.897 1.00 80.69 112 ARG A O 1
ATOM 864 N N . ALA A 1 113 ? -32.101 -8.139 60.397 1.00 84.12 113 ALA A N 1
ATOM 865 C CA . ALA A 1 113 ? -32.362 -6.813 59.842 1.00 84.12 113 ALA A CA 1
ATOM 866 C C . ALA A 1 113 ? -31.142 -5.888 59.993 1.00 84.12 113 ALA A C 1
ATOM 868 O O . ALA A 1 113 ? -30.747 -5.226 59.034 1.00 84.12 113 ALA A O 1
ATOM 869 N N . ARG A 1 114 ? -30.487 -5.897 61.162 1.00 82.69 114 ARG A N 1
ATOM 870 C CA . ARG A 1 114 ? -29.257 -5.121 61.381 1.00 82.69 114 ARG A CA 1
ATOM 871 C C . ARG A 1 114 ? -28.092 -5.615 60.528 1.00 82.69 114 ARG A C 1
ATOM 873 O O . ARG A 1 114 ? -27.386 -4.789 59.962 1.00 82.69 114 ARG A O 1
ATOM 880 N N . ASP A 1 115 ? -27.933 -6.927 60.371 1.00 83.38 115 ASP A N 1
ATOM 881 C CA . ASP A 1 115 ? -26.908 -7.493 59.488 1.00 83.38 115 ASP A CA 1
ATOM 882 C C . ASP A 1 115 ? -27.139 -7.083 58.028 1.00 83.38 115 ASP A C 1
ATOM 884 O O . ASP A 1 115 ? -26.195 -6.691 57.343 1.00 83.38 115 ASP A O 1
ATOM 888 N N . SER A 1 116 ? -28.394 -7.075 57.558 1.00 85.38 116 SER A N 1
ATOM 889 C CA . SER A 1 116 ? -28.715 -6.587 56.210 1.00 85.38 116 SER A CA 1
ATOM 890 C C . SER A 1 116 ? -28.408 -5.096 56.026 1.00 85.38 116 SER A C 1
ATOM 892 O O . SER A 1 116 ? -27.868 -4.708 54.994 1.00 85.38 116 SER A O 1
ATOM 894 N N . GLU A 1 117 ? -28.656 -4.271 57.049 1.00 87.88 117 GLU A N 1
ATOM 895 C CA . GLU A 1 117 ? -28.346 -2.838 57.025 1.00 87.88 117 GLU A CA 1
ATOM 896 C C . GLU A 1 117 ? -26.828 -2.581 57.005 1.00 87.88 117 GLU A C 1
ATOM 898 O O . GLU A 1 117 ? -26.347 -1.677 56.318 1.00 87.88 117 GLU A O 1
ATOM 903 N N . ILE A 1 118 ? -26.053 -3.391 57.734 1.00 87.50 118 ILE A N 1
ATOM 904 C CA . ILE A 1 118 ? -24.586 -3.326 57.745 1.00 87.50 118 ILE A CA 1
ATOM 905 C C . ILE A 1 118 ? -24.021 -3.738 56.384 1.00 87.50 118 ILE A C 1
ATOM 907 O O . ILE A 1 118 ? -23.144 -3.048 55.862 1.00 87.50 118 ILE A O 1
ATOM 911 N N . LEU A 1 119 ? -24.536 -4.814 55.783 1.00 87.31 119 LEU A N 1
ATOM 912 C CA . LEU A 1 119 ? -24.125 -5.252 54.447 1.00 87.31 119 LEU A CA 1
ATOM 913 C C . LEU A 1 119 ? -24.459 -4.207 53.375 1.00 87.31 119 LEU A C 1
ATOM 915 O O . LEU A 1 119 ? -23.631 -3.940 52.508 1.00 87.31 119 LEU A O 1
ATOM 919 N N . GLU A 1 120 ? -25.619 -3.551 53.463 1.00 88.00 120 GLU A N 1
ATOM 920 C CA . GLU A 1 120 ? -25.987 -2.473 52.539 1.00 88.00 120 GLU A CA 1
ATOM 921 C C . GLU A 1 120 ? -25.063 -1.252 52.692 1.00 88.00 120 GLU A C 1
ATOM 923 O O . GLU A 1 120 ? -24.621 -0.660 51.703 1.00 88.00 120 GLU A O 1
ATOM 928 N N . LYS A 1 121 ? -24.712 -0.888 53.933 1.00 90.81 121 LYS A N 1
ATOM 929 C CA . LYS A 1 121 ? -23.746 0.184 54.217 1.00 90.81 121 LYS A CA 1
ATOM 930 C C . LYS A 1 121 ? -22.344 -0.161 53.709 1.00 90.81 121 LYS A C 1
ATOM 932 O O . LYS A 1 121 ? -21.709 0.699 53.102 1.00 90.81 121 LYS A O 1
ATOM 937 N N . LEU A 1 122 ? -21.883 -1.399 53.893 1.00 82.12 122 LEU A N 1
ATOM 938 C CA . LEU A 1 122 ? -20.606 -1.877 53.349 1.00 82.12 122 LEU A CA 1
ATOM 939 C C . LEU A 1 122 ? -20.598 -1.847 51.817 1.00 82.12 122 LEU A C 1
ATOM 941 O O . LEU A 1 122 ? -19.634 -1.356 51.235 1.00 82.12 122 LEU A O 1
ATOM 945 N N . GLY A 1 123 ? -21.691 -2.265 51.171 1.00 84.12 123 GLY A N 1
ATOM 946 C CA . GLY A 1 123 ? -21.845 -2.177 49.717 1.00 84.12 123 GLY A CA 1
ATOM 947 C C . GLY A 1 123 ? -21.743 -0.738 49.199 1.00 84.12 123 GLY A C 1
ATOM 948 O O . GLY A 1 123 ? -21.014 -0.478 48.244 1.00 84.12 123 GLY A O 1
ATOM 949 N N . LYS A 1 124 ? -22.388 0.225 49.875 1.00 89.25 124 LYS A N 1
ATOM 950 C CA . LYS A 1 124 ? -22.294 1.658 49.527 1.00 89.25 124 LYS A CA 1
ATOM 951 C C . LYS A 1 124 ? -20.877 2.212 49.693 1.00 89.25 124 LYS A C 1
ATOM 953 O O . LYS A 1 124 ? -20.421 2.978 48.847 1.00 89.25 124 LYS A O 1
ATOM 958 N N . VAL A 1 125 ? -20.169 1.824 50.756 1.00 84.81 125 VAL A N 1
ATOM 959 C CA . VAL A 1 125 ? -18.776 2.246 50.993 1.00 84.81 125 VAL A CA 1
ATOM 960 C C . VAL A 1 125 ? -17.837 1.654 49.942 1.00 84.81 125 VAL A C 1
ATOM 962 O O . VAL A 1 125 ? -16.989 2.373 49.416 1.00 84.81 125 VAL A O 1
ATOM 965 N N . GLN A 1 126 ? -18.013 0.381 49.584 1.00 84.81 126 GLN A N 1
ATOM 966 C CA . GLN A 1 126 ? -17.220 -0.265 48.542 1.00 84.81 126 GLN A CA 1
ATOM 967 C C . GLN A 1 126 ? -17.464 0.378 47.169 1.00 84.81 126 GLN A C 1
ATOM 969 O O . GLN A 1 126 ? -16.507 0.728 46.482 1.00 84.81 126 GLN A O 1
ATOM 974 N N . GLN A 1 127 ? -18.725 0.646 46.815 1.00 84.38 127 GLN A N 1
ATOM 975 C CA . GLN A 1 127 ? -19.075 1.340 45.574 1.00 84.38 127 GLN A CA 1
ATOM 976 C C . GLN A 1 127 ? -18.491 2.764 45.524 1.00 84.38 127 GLN A C 1
ATOM 978 O O . GLN A 1 127 ? -17.983 3.193 44.487 1.00 84.38 127 GLN A O 1
ATOM 983 N N . ALA A 1 128 ? -18.506 3.495 46.644 1.00 82.69 128 ALA A N 1
ATOM 984 C CA . ALA A 1 128 ? -17.885 4.815 46.736 1.00 82.69 128 ALA A CA 1
ATOM 985 C C . ALA A 1 128 ? -16.353 4.748 46.590 1.00 82.69 128 ALA A C 1
ATOM 987 O O . ALA A 1 128 ? -15.769 5.579 45.892 1.00 82.69 128 ALA A O 1
ATOM 988 N N . ALA A 1 129 ? -15.702 3.746 47.188 1.00 81.25 129 ALA A N 1
ATOM 989 C CA . ALA A 1 129 ? -14.262 3.527 47.059 1.00 81.25 129 ALA A CA 1
ATOM 990 C C . ALA A 1 129 ? -13.859 3.163 45.618 1.00 81.25 129 ALA A C 1
ATOM 992 O O . ALA A 1 129 ? -12.875 3.691 45.095 1.00 81.25 129 ALA A O 1
ATOM 993 N N . GLU A 1 130 ? -14.639 2.314 44.945 1.00 83.50 130 GLU A N 1
ATOM 994 C CA . GLU A 1 130 ? -14.436 1.961 43.536 1.00 83.50 130 GLU A CA 1
ATOM 995 C C . GLU A 1 130 ? -14.644 3.169 42.614 1.00 83.50 130 GLU A C 1
ATOM 997 O O . GLU A 1 130 ? -13.800 3.436 41.756 1.00 83.50 130 GLU A O 1
ATOM 1002 N N . SER A 1 131 ? -15.699 3.960 42.843 1.00 81.88 131 SER A N 1
ATOM 1003 C CA . SER A 1 131 ? -15.948 5.212 42.117 1.00 81.88 131 SER A CA 1
ATOM 1004 C C . SER A 1 131 ? -14.811 6.220 42.307 1.00 81.88 131 SER A C 1
ATOM 1006 O O . SER A 1 131 ? -14.376 6.846 41.340 1.00 81.88 131 SER A O 1
ATOM 1008 N N . HIS A 1 132 ? -14.294 6.369 43.530 1.00 86.38 132 HIS A N 1
ATOM 1009 C CA . HIS A 1 132 ? -13.163 7.255 43.807 1.00 86.38 132 HIS A CA 1
ATOM 1010 C C . HIS A 1 132 ? -11.897 6.774 43.086 1.00 86.38 132 HIS A C 1
ATOM 1012 O O . HIS A 1 132 ? -11.245 7.557 42.402 1.00 86.38 132 HIS A O 1
ATOM 1018 N N . LYS A 1 133 ? -11.590 5.469 43.139 1.00 87.06 133 LYS A N 1
ATOM 1019 C CA . LYS A 1 133 ? -10.455 4.867 42.415 1.00 87.06 133 LYS A CA 1
ATOM 1020 C C . LYS A 1 133 ? -10.561 5.085 40.901 1.00 87.06 133 LYS A C 1
ATOM 1022 O O . LYS A 1 133 ? -9.555 5.368 40.251 1.00 87.06 133 LYS A O 1
ATOM 1027 N N . GLN A 1 134 ? -11.763 4.971 40.333 1.00 79.00 134 GLN A N 1
ATOM 1028 C CA . GLN A 1 134 ? -12.010 5.261 38.919 1.00 79.00 134 GLN A CA 1
ATOM 1029 C C . GLN A 1 134 ? -11.820 6.749 38.596 1.00 79.00 134 GLN A C 1
ATOM 1031 O O . GLN A 1 134 ? -11.166 7.067 37.604 1.00 79.00 134 GLN A O 1
ATOM 1036 N N . GLN A 1 135 ? -12.314 7.661 39.441 1.00 82.31 135 GLN A N 1
ATOM 1037 C CA . GLN A 1 135 ? -12.089 9.100 39.273 1.00 82.31 135 GLN A CA 1
ATOM 1038 C C . GLN A 1 135 ? -10.605 9.471 39.335 1.00 82.31 135 GLN A C 1
ATOM 1040 O O . GLN A 1 135 ? -10.148 10.238 38.489 1.00 82.31 135 GLN A O 1
ATOM 1045 N N . THR A 1 136 ? -9.834 8.905 40.269 1.00 86.00 136 THR A N 1
ATOM 1046 C CA . THR A 1 136 ? -8.387 9.161 40.360 1.00 86.00 136 THR A CA 1
ATOM 1047 C C . THR A 1 136 ? -7.660 8.691 39.100 1.00 86.00 136 THR A C 1
ATOM 1049 O O . THR A 1 136 ? -6.871 9.446 38.537 1.00 86.00 136 THR A O 1
ATOM 1052 N N . LYS A 1 137 ? -7.986 7.494 38.587 1.00 83.69 137 LYS A N 1
ATOM 1053 C CA . LYS A 1 137 ? -7.423 6.986 37.322 1.00 83.69 137 LYS A CA 1
ATOM 1054 C C . LYS A 1 137 ? -7.771 7.876 36.126 1.00 83.69 137 LYS A C 1
ATOM 1056 O O . LYS A 1 137 ? -6.899 8.168 35.315 1.00 83.69 137 LYS A O 1
ATOM 1061 N N . LEU A 1 138 ? -9.022 8.332 36.022 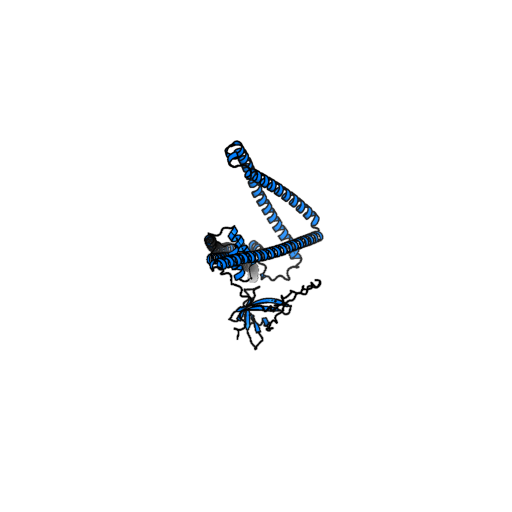1.00 79.56 138 LEU A N 1
ATOM 1062 C CA . LEU A 1 138 ? -9.435 9.257 34.960 1.00 79.56 138 LEU A CA 1
ATOM 1063 C C . LEU A 1 138 ? -8.708 10.600 35.060 1.00 79.56 138 LEU A C 1
ATOM 1065 O O . LEU A 1 138 ? -8.375 11.196 34.038 1.00 79.56 138 LEU A O 1
ATOM 1069 N N . HIS A 1 139 ? -8.462 11.089 36.275 1.00 84.38 139 HIS A N 1
ATOM 1070 C CA . HIS A 1 139 ? -7.728 12.332 36.468 1.00 84.38 139 HIS A CA 1
ATOM 1071 C C . HIS A 1 139 ? -6.260 12.196 36.048 1.00 84.38 139 HIS A C 1
ATOM 1073 O O . HIS A 1 139 ? -5.758 13.073 35.348 1.00 84.38 139 HIS A O 1
ATOM 1079 N N . GLN A 1 140 ? -5.622 11.070 36.381 1.00 85.81 140 GLN A N 1
ATOM 1080 C CA . GLN A 1 140 ? -4.261 10.746 35.951 1.00 85.81 140 GLN A CA 1
ATOM 1081 C C . GLN A 1 140 ? -4.151 10.667 34.421 1.00 85.81 140 GLN A C 1
ATOM 1083 O O . GLN A 1 140 ? -3.322 11.355 33.836 1.00 85.81 140 GLN A O 1
ATOM 1088 N N . GLN A 1 141 ? -5.060 9.945 33.757 1.00 77.62 141 GLN A N 1
ATOM 1089 C CA . GLN A 1 141 ? -5.088 9.860 32.288 1.00 77.62 141 GLN A CA 1
ATOM 1090 C C . GLN A 1 141 ? -5.289 11.226 31.619 1.00 77.62 141 GLN A C 1
ATOM 1092 O O . GLN A 1 141 ? -4.656 11.530 30.612 1.00 77.62 141 GLN A O 1
ATOM 1097 N N . ARG A 1 142 ? -6.156 12.080 32.182 1.00 81.81 142 ARG A N 1
ATOM 1098 C CA . ARG A 1 142 ? -6.328 13.455 31.686 1.00 81.81 142 ARG A CA 1
ATOM 1099 C C . ARG A 1 142 ? -5.042 14.265 31.814 1.00 81.81 142 ARG A C 1
ATOM 1101 O O . ARG A 1 142 ? -4.753 15.050 30.919 1.00 81.81 142 ARG A O 1
ATOM 1108 N N . HIS A 1 143 ? -4.298 14.096 32.905 1.00 86.00 143 HIS A N 1
ATOM 1109 C CA . HIS A 1 143 ? -3.027 14.785 33.100 1.00 86.00 143 HIS A CA 1
ATOM 1110 C C . HIS A 1 143 ? -1.985 14.334 32.069 1.00 86.00 143 HIS A C 1
ATOM 1112 O O . HIS A 1 143 ? -1.410 15.178 31.388 1.00 86.00 143 HIS A O 1
ATOM 1118 N N . GLU A 1 144 ? -1.838 13.020 31.874 1.00 84.44 144 GLU A N 1
ATOM 1119 C CA . GLU A 1 144 ? -0.943 12.430 30.868 1.00 84.44 144 GLU A CA 1
ATOM 1120 C C . GLU A 1 144 ? -1.275 12.927 29.450 1.00 84.44 144 GLU A C 1
ATOM 1122 O O . GLU A 1 144 ? -0.385 13.326 28.702 1.00 84.44 144 GLU A O 1
ATOM 1127 N N . TRP A 1 145 ? -2.559 12.992 29.081 1.00 75.06 145 TRP A N 1
ATOM 1128 C CA . TRP A 1 145 ? -2.980 13.539 27.785 1.00 75.06 145 TRP A CA 1
ATOM 1129 C C . TRP A 1 145 ? -2.680 15.026 27.628 1.00 75.06 145 TRP A C 1
ATOM 1131 O O . TRP A 1 145 ? -2.270 15.461 26.552 1.00 75.06 145 TRP A O 1
ATOM 1141 N N . ILE A 1 146 ? -2.874 15.819 28.682 1.00 85.25 146 ILE A N 1
ATOM 1142 C CA . ILE A 1 146 ? -2.528 17.244 28.660 1.00 85.25 146 ILE A CA 1
ATOM 1143 C C . ILE A 1 146 ? -1.014 17.415 28.487 1.00 85.25 146 ILE A C 1
ATOM 1145 O O . ILE A 1 146 ? -0.582 18.305 27.754 1.00 85.25 146 ILE A O 1
ATOM 1149 N N . GLU A 1 147 ? -0.200 16.572 29.120 1.00 88.06 147 GLU A N 1
ATOM 1150 C CA . GLU A 1 147 ? 1.256 16.591 28.966 1.00 88.06 147 GLU A CA 1
ATOM 1151 C C . GLU A 1 147 ? 1.701 16.165 27.567 1.00 88.06 147 GLU A C 1
ATOM 1153 O O . GLU A 1 147 ? 2.509 16.869 26.962 1.00 88.06 147 GLU A O 1
ATOM 1158 N N . GLN A 1 148 ? 1.123 15.096 27.012 1.00 82.56 148 GLN A N 1
ATOM 1159 C CA . GLN A 1 148 ? 1.388 14.661 25.637 1.00 82.56 148 GLN A CA 1
ATOM 1160 C C . GLN A 1 148 ? 0.999 15.735 24.618 1.00 82.56 148 GLN A C 1
ATOM 1162 O O . GLN A 1 148 ? 1.797 16.068 23.746 1.00 82.56 148 GLN A O 1
ATOM 1167 N N . ALA A 1 149 ? -0.180 16.348 24.760 1.00 74.38 149 ALA A N 1
ATOM 1168 C CA . ALA A 1 149 ? -0.612 17.439 23.888 1.00 74.38 149 ALA A CA 1
ATOM 1169 C C . ALA A 1 149 ? 0.335 18.647 23.972 1.00 74.38 149 ALA A C 1
ATOM 1171 O O . ALA A 1 149 ? 0.681 19.240 22.953 1.00 74.38 149 ALA A O 1
ATOM 1172 N N . ARG A 1 150 ? 0.808 18.988 25.180 1.00 88.12 150 ARG A N 1
ATOM 1173 C CA . ARG A 1 150 ? 1.815 20.043 25.371 1.00 88.12 150 ARG A CA 1
ATOM 1174 C C . ARG A 1 150 ? 3.171 19.674 24.770 1.00 88.12 150 ARG A C 1
ATOM 1176 O O . ARG A 1 150 ? 3.846 20.576 24.287 1.00 88.12 150 ARG A O 1
ATOM 1183 N N . SER A 1 151 ? 3.581 18.406 24.825 1.00 89.44 151 SER A N 1
ATOM 1184 C CA . SER A 1 151 ? 4.820 17.932 24.194 1.00 89.44 151 SER A CA 1
ATOM 1185 C C . SER A 1 151 ? 4.729 18.059 22.679 1.00 89.44 151 SER A C 1
ATOM 1187 O O . SER A 1 151 ? 5.536 18.764 22.089 1.00 89.44 151 SER A O 1
ATOM 1189 N N . LEU A 1 152 ? 3.673 17.512 22.073 1.00 81.50 152 LEU A N 1
ATOM 1190 C CA . LEU A 1 152 ? 3.443 17.599 20.629 1.00 81.50 152 LEU A CA 1
ATOM 1191 C C . LEU A 1 152 ? 3.357 19.048 20.144 1.00 81.50 152 LEU A C 1
ATOM 1193 O O . LEU A 1 152 ? 3.870 19.379 19.083 1.00 81.50 152 LEU A O 1
ATOM 1197 N N . GLN A 1 153 ? 2.747 19.938 20.930 1.00 84.00 153 GLN A N 1
ATOM 1198 C CA . GLN A 1 153 ? 2.703 21.359 20.595 1.00 84.00 153 GLN A CA 1
ATOM 1199 C C . GLN A 1 153 ? 4.087 22.024 20.656 1.00 84.00 153 GLN A C 1
ATOM 1201 O O . GLN A 1 153 ? 4.355 22.932 19.870 1.00 84.00 153 GLN A O 1
ATOM 1206 N N . ARG A 1 154 ? 4.967 21.602 21.575 1.00 92.25 154 ARG A N 1
ATOM 1207 C CA . ARG A 1 154 ? 6.364 22.064 21.609 1.00 92.25 154 ARG A CA 1
ATOM 1208 C C . ARG A 1 154 ? 7.144 21.536 20.410 1.00 92.25 154 ARG A C 1
ATOM 1210 O O . ARG A 1 154 ? 7.834 22.324 19.778 1.00 92.25 154 ARG A O 1
ATOM 1217 N N . ASP A 1 155 ? 6.978 20.261 20.074 1.00 83.00 155 ASP A N 1
ATOM 1218 C CA . ASP A 1 155 ? 7.651 19.638 18.931 1.00 83.00 155 ASP A CA 1
ATOM 1219 C C . ASP A 1 155 ? 7.192 20.267 17.609 1.00 83.00 155 ASP A C 1
ATOM 1221 O O . ASP A 1 155 ? 8.023 20.599 16.774 1.00 83.00 155 ASP A O 1
ATOM 1225 N N . SER A 1 156 ? 5.892 20.547 17.456 1.00 82.50 156 SER A N 1
ATOM 1226 C CA . SER A 1 156 ? 5.343 21.284 16.306 1.00 82.50 156 SER A CA 1
ATOM 1227 C C . SER A 1 156 ? 5.985 22.659 16.158 1.00 82.50 156 SER A C 1
ATOM 1229 O O . SER A 1 156 ? 6.445 22.999 15.077 1.00 82.50 156 SER A O 1
ATOM 1231 N N . ARG A 1 157 ? 6.066 23.440 17.246 1.00 85.94 157 ARG A N 1
ATOM 1232 C CA . ARG A 1 157 ? 6.703 24.767 17.216 1.00 85.94 157 ARG A CA 1
ATOM 1233 C C . ARG A 1 157 ? 8.185 24.682 16.888 1.00 85.94 157 ARG A C 1
ATOM 1235 O O . ARG A 1 157 ? 8.680 25.489 16.119 1.00 85.94 157 ARG A O 1
ATOM 1242 N N . ARG A 1 158 ? 8.881 23.694 17.449 1.00 92.12 158 ARG A N 1
ATOM 1243 C CA . ARG A 1 158 ? 10.294 23.462 17.160 1.00 92.12 158 ARG A CA 1
ATOM 1244 C C . ARG A 1 158 ? 10.510 23.115 15.686 1.00 92.12 158 ARG A C 1
ATOM 1246 O O . ARG A 1 158 ? 11.399 23.678 15.065 1.00 92.12 158 ARG A O 1
ATOM 1253 N N . LEU A 1 159 ? 9.688 22.230 15.123 1.00 82.44 159 LEU A N 1
ATOM 1254 C CA . LEU A 1 159 ? 9.748 21.872 13.705 1.00 82.44 159 LEU A CA 1
ATOM 1255 C C . LEU A 1 159 ? 9.384 23.058 12.802 1.00 82.44 159 LEU A C 1
ATOM 1257 O O . LEU A 1 159 ? 10.007 23.236 11.763 1.00 82.44 159 LEU A O 1
ATOM 1261 N N . GLU A 1 160 ? 8.415 23.887 13.197 1.00 81.19 160 GLU A N 1
ATOM 1262 C CA . GLU A 1 160 ? 8.098 25.144 12.510 1.00 81.19 160 GLU A CA 1
ATOM 1263 C C . GLU A 1 160 ? 9.295 26.105 12.537 1.00 81.19 160 GLU A C 1
ATOM 1265 O O . GLU A 1 160 ? 9.660 26.642 11.498 1.00 81.19 160 GLU A O 1
ATOM 1270 N N . GLU A 1 161 ? 9.951 26.283 13.686 1.00 86.31 161 GLU A N 1
ATOM 1271 C CA . GLU A 1 161 ? 11.158 27.107 13.826 1.00 86.31 161 GLU A CA 1
ATOM 1272 C C . GLU A 1 161 ? 12.320 26.567 12.971 1.00 86.31 161 GLU A C 1
ATOM 1274 O O . GLU A 1 161 ? 12.941 27.330 12.228 1.00 86.31 161 GLU A O 1
ATOM 1279 N N . GLU A 1 162 ? 12.578 25.257 12.996 1.00 87.31 162 GLU A N 1
ATOM 1280 C CA . GLU A 1 162 ? 13.591 24.591 12.160 1.00 87.31 162 GLU A CA 1
ATOM 1281 C C . GLU A 1 162 ? 13.273 24.752 10.661 1.00 87.31 162 GLU A C 1
ATOM 1283 O O . GLU A 1 162 ? 14.156 25.085 9.864 1.00 87.31 162 GLU A O 1
ATOM 1288 N N . LEU A 1 163 ? 12.003 24.618 10.268 1.00 79.06 163 LEU A N 1
ATOM 1289 C CA . LEU A 1 163 ? 11.554 24.871 8.900 1.00 79.06 163 LEU A CA 1
ATOM 1290 C C . LEU A 1 163 ? 11.745 26.344 8.512 1.00 79.06 163 LEU A C 1
ATOM 1292 O O . LEU A 1 163 ? 12.289 26.636 7.454 1.00 79.06 163 LEU A O 1
ATOM 1296 N N . THR A 1 164 ? 11.358 27.295 9.365 1.00 80.31 164 THR A N 1
ATOM 1297 C CA . THR A 1 164 ? 11.563 28.722 9.069 1.00 80.31 164 THR A CA 1
ATOM 1298 C C . THR A 1 164 ? 13.045 29.071 8.939 1.00 80.31 164 THR A C 1
ATOM 1300 O O . THR A 1 164 ? 13.416 29.840 8.055 1.00 80.31 164 THR A O 1
ATOM 1303 N N . THR A 1 165 ? 13.898 28.458 9.764 1.00 85.12 165 THR A N 1
ATOM 1304 C CA . THR A 1 165 ? 15.351 28.654 9.728 1.00 85.12 165 THR A CA 1
ATOM 1305 C C . THR A 1 165 ? 15.933 28.116 8.426 1.00 85.12 165 THR A C 1
ATOM 1307 O O . THR A 1 165 ? 16.620 28.848 7.723 1.00 85.12 165 THR A O 1
ATOM 1310 N N . THR A 1 166 ? 15.591 26.883 8.045 1.00 76.69 166 THR A N 1
ATOM 1311 C CA . THR A 1 166 ? 16.068 26.269 6.793 1.00 76.69 166 THR A CA 1
ATOM 1312 C C . THR A 1 166 ? 15.579 27.016 5.551 1.00 76.69 166 THR A C 1
ATOM 1314 O O . THR A 1 166 ? 16.359 27.265 4.637 1.00 76.69 166 THR A O 1
ATOM 1317 N N . VAL A 1 167 ? 14.319 27.459 5.510 1.00 73.50 167 VAL A N 1
ATOM 1318 C CA . VAL A 1 167 ? 13.795 28.262 4.387 1.00 73.50 167 VAL A CA 1
ATOM 1319 C C . VAL A 1 167 ? 14.481 29.636 4.320 1.00 73.50 167 VAL A C 1
ATOM 1321 O O . VAL A 1 167 ? 14.749 30.132 3.222 1.00 73.50 167 VAL A O 1
ATOM 1324 N N . ALA A 1 168 ? 14.811 30.246 5.464 1.00 74.81 168 ALA A N 1
ATOM 1325 C CA . ALA A 1 168 ? 15.584 31.487 5.514 1.00 74.81 168 ALA A CA 1
ATOM 1326 C C . ALA A 1 168 ? 17.038 31.292 5.045 1.00 74.81 168 ALA A C 1
ATOM 1328 O O . ALA A 1 168 ? 17.536 32.110 4.273 1.00 74.81 168 ALA A O 1
ATOM 1329 N N . GLU A 1 169 ? 17.697 30.203 5.452 1.00 79.62 169 GLU A N 1
ATOM 1330 C CA . GLU A 1 169 ? 19.041 29.821 4.988 1.00 79.62 169 GLU A CA 1
ATOM 1331 C C . GLU A 1 169 ? 19.079 29.575 3.474 1.00 79.62 169 GLU A C 1
ATOM 1333 O O . GLU A 1 169 ? 20.039 29.961 2.809 1.00 79.62 169 GLU A O 1
ATOM 1338 N N . LEU A 1 170 ? 18.010 28.998 2.919 1.00 75.88 170 LEU A N 1
ATOM 1339 C CA . LEU A 1 170 ? 17.848 28.760 1.483 1.00 75.88 170 LEU A CA 1
ATOM 1340 C C . LEU A 1 170 ? 17.404 30.009 0.699 1.00 75.88 170 LEU A C 1
ATOM 1342 O O . LEU A 1 170 ? 17.317 29.962 -0.526 1.00 75.88 170 LEU A O 1
ATOM 1346 N N . GLY A 1 171 ? 17.114 31.129 1.372 1.00 77.31 171 GLY A N 1
ATOM 1347 C CA . GLY A 1 171 ? 16.698 32.379 0.726 1.00 77.31 171 GLY A CA 1
ATOM 1348 C C . GLY A 1 171 ? 15.315 32.331 0.064 1.00 77.31 171 GLY A C 1
ATOM 1349 O O . GLY A 1 171 ? 14.985 33.223 -0.713 1.00 77.31 171 GLY A O 1
ATOM 1350 N N . LEU A 1 172 ? 14.493 31.327 0.386 1.00 76.06 172 LEU A N 1
ATOM 1351 C CA . LEU A 1 172 ? 13.183 31.072 -0.232 1.00 76.06 172 LEU A CA 1
ATOM 1352 C C . LEU A 1 172 ? 12.041 31.895 0.396 1.00 76.06 172 LEU A C 1
ATOM 1354 O O . LEU A 1 172 ? 10.897 31.821 -0.045 1.00 76.06 172 LEU A O 1
ATOM 1358 N N . TRP A 1 173 ? 12.337 32.680 1.437 1.00 73.06 173 TRP A N 1
ATOM 1359 C CA . TRP A 1 173 ? 11.342 33.397 2.244 1.00 73.06 173 TRP A CA 1
ATOM 1360 C C . TRP A 1 173 ? 10.425 34.358 1.458 1.00 73.06 173 TRP A C 1
ATOM 1362 O O . TRP A 1 173 ? 9.226 34.347 1.724 1.00 73.06 173 TRP A O 1
ATOM 1372 N N . PRO A 1 174 ? 10.909 35.165 0.488 1.00 69.69 174 PRO A N 1
ATOM 1373 C CA . PRO A 1 174 ? 10.055 36.109 -0.242 1.00 69.69 174 PRO A CA 1
ATOM 1374 C C . PRO A 1 174 ? 8.987 35.420 -1.101 1.00 69.69 174 PRO A C 1
ATOM 1376 O O . PRO A 1 174 ? 7.850 35.890 -1.161 1.00 69.69 174 PRO A O 1
ATOM 1379 N N . ASP A 1 175 ? 9.350 34.301 -1.730 1.00 67.19 175 ASP A N 1
ATOM 1380 C CA . ASP A 1 175 ? 8.458 33.534 -2.601 1.00 67.19 175 ASP A CA 1
ATOM 1381 C C . ASP A 1 175 ? 7.468 32.709 -1.763 1.00 67.19 175 ASP A C 1
ATOM 1383 O O . ASP A 1 175 ? 6.264 32.716 -2.032 1.00 67.19 175 ASP A O 1
ATOM 1387 N N . LEU A 1 176 ? 7.938 32.107 -0.662 1.00 60.91 176 LEU A N 1
ATOM 1388 C CA . LEU A 1 176 ? 7.080 31.369 0.268 1.00 60.91 176 LEU A CA 1
ATOM 1389 C C . LEU A 1 176 ? 6.099 32.283 1.016 1.00 60.91 176 LEU A C 1
ATOM 1391 O O . LEU A 1 176 ? 4.966 31.887 1.264 1.00 60.91 176 LEU A O 1
ATOM 1395 N N . GLU A 1 177 ? 6.492 33.502 1.396 1.00 69.12 177 GLU A N 1
ATOM 1396 C CA . GLU A 1 177 ? 5.613 34.424 2.126 1.00 69.12 177 GLU A CA 1
ATOM 1397 C C . GLU A 1 177 ? 4.417 34.864 1.267 1.00 69.12 177 GLU A C 1
ATOM 1399 O O . GLU A 1 177 ? 3.301 35.005 1.780 1.00 69.12 177 GLU A O 1
ATOM 1404 N N . ALA A 1 178 ? 4.630 35.045 -0.040 1.00 68.56 178 ALA A N 1
ATOM 1405 C CA . ALA A 1 178 ? 3.566 35.349 -0.989 1.00 68.56 178 ALA A CA 1
ATOM 1406 C C . ALA A 1 178 ? 2.596 34.165 -1.154 1.00 68.56 178 ALA A C 1
ATOM 1408 O O . ALA A 1 178 ? 1.380 34.367 -1.102 1.00 68.56 178 ALA A O 1
ATOM 1409 N N . GLU A 1 179 ? 3.110 32.936 -1.271 1.00 64.12 179 GLU A N 1
ATOM 1410 C CA . GLU A 1 179 ? 2.290 31.720 -1.365 1.00 64.12 179 GLU A CA 1
ATOM 1411 C C . GLU A 1 179 ? 1.548 31.398 -0.062 1.00 64.12 179 GLU A C 1
ATOM 1413 O O . GLU A 1 179 ? 0.362 31.067 -0.086 1.00 64.12 179 GLU A O 1
ATOM 1418 N N . VAL A 1 180 ? 2.202 31.549 1.093 1.00 63.97 180 VAL A N 1
ATOM 1419 C CA . VAL A 1 180 ? 1.594 31.324 2.413 1.00 63.97 180 VAL A CA 1
ATOM 1420 C C . VAL A 1 180 ? 0.487 32.340 2.678 1.00 63.97 180 VAL A C 1
ATOM 1422 O O . VAL A 1 180 ? -0.572 31.954 3.167 1.00 63.97 180 VAL A O 1
ATOM 1425 N N . LYS A 1 181 ? 0.675 33.619 2.321 1.00 68.06 181 LYS A N 1
ATOM 1426 C CA . LYS A 1 181 ? -0.387 34.635 2.423 1.00 68.06 181 LYS A CA 1
ATOM 1427 C C . LYS A 1 181 ? -1.548 34.341 1.476 1.00 68.06 181 LYS A C 1
ATOM 1429 O O . LYS A 1 181 ? -2.690 34.344 1.923 1.00 68.06 181 LYS A O 1
ATOM 1434 N N . ALA A 1 182 ? -1.270 34.010 0.215 1.00 66.69 182 ALA A N 1
ATOM 1435 C CA . ALA A 1 182 ? -2.309 33.647 -0.749 1.00 66.69 182 ALA A CA 1
ATOM 1436 C C . ALA A 1 182 ? -3.110 32.408 -0.300 1.00 66.69 182 ALA A C 1
ATOM 1438 O O . ALA A 1 182 ? -4.337 32.389 -0.394 1.00 66.69 182 ALA A O 1
ATOM 1439 N N . SER A 1 183 ? -2.432 31.401 0.256 1.00 59.09 183 SER A N 1
ATOM 1440 C CA . SER A 1 183 ? -3.047 30.187 0.802 1.00 59.09 183 SER A CA 1
ATOM 1441 C C . SER A 1 183 ? -3.840 30.454 2.089 1.00 59.09 183 SER A C 1
ATOM 1443 O O . SER A 1 183 ? -4.951 29.944 2.261 1.00 59.09 183 SER A O 1
ATOM 1445 N N . ALA A 1 184 ? -3.329 31.300 2.987 1.00 59.69 184 ALA A N 1
ATOM 1446 C CA . ALA A 1 184 ? -4.033 31.706 4.203 1.00 59.69 184 ALA A CA 1
ATOM 1447 C C . ALA A 1 184 ? -5.318 32.490 3.886 1.00 59.69 184 ALA A C 1
ATOM 1449 O O . ALA A 1 184 ? -6.360 32.234 4.491 1.00 59.69 184 ALA A O 1
ATOM 1450 N N . ASP A 1 185 ? -5.274 33.386 2.901 1.00 66.12 185 ASP A N 1
ATOM 1451 C CA . ASP A 1 185 ? -6.438 34.159 2.469 1.00 66.12 185 ASP A CA 1
ATOM 1452 C C . ASP A 1 185 ? -7.477 33.265 1.765 1.00 66.12 185 ASP A C 1
ATOM 1454 O O . ASP A 1 185 ? -8.668 33.332 2.084 1.00 66.12 185 ASP A O 1
ATOM 1458 N N . ALA A 1 186 ? -7.038 32.344 0.898 1.00 59.44 186 ALA A N 1
ATOM 1459 C CA . ALA A 1 186 ? -7.916 31.374 0.236 1.00 59.44 186 ALA A CA 1
ATOM 1460 C C . ALA A 1 186 ? -8.577 30.403 1.233 1.00 59.44 186 ALA A C 1
ATOM 1462 O O . ALA A 1 186 ? -9.780 30.134 1.166 1.00 59.44 186 ALA A O 1
ATOM 1463 N N . THR A 1 187 ? -7.821 29.899 2.213 1.00 57.81 187 THR A N 1
ATOM 1464 C CA . THR A 1 187 ? -8.368 29.027 3.264 1.00 57.81 187 THR A CA 1
ATOM 1465 C C . THR A 1 187 ? -9.317 29.781 4.192 1.00 57.81 187 THR A C 1
ATOM 1467 O O . THR A 1 187 ? -10.364 29.237 4.554 1.00 57.81 187 THR A O 1
ATOM 1470 N N . ALA A 1 188 ? -9.020 31.035 4.544 1.00 64.56 188 ALA A N 1
ATOM 1471 C CA . ALA A 1 188 ? -9.920 31.884 5.319 1.00 64.56 188 ALA A CA 1
ATOM 1472 C C . ALA A 1 188 ? -11.245 32.141 4.581 1.00 64.56 188 ALA A C 1
ATOM 1474 O O . ALA A 1 188 ? -12.314 32.067 5.197 1.00 64.56 188 ALA A O 1
ATOM 1475 N N . GLU A 1 189 ? -11.203 32.367 3.266 1.00 64.81 189 GLU A N 1
ATOM 1476 C CA . GLU A 1 189 ? -12.400 32.531 2.442 1.00 64.81 189 GLU A CA 1
ATOM 1477 C C . GLU A 1 189 ? -13.251 31.251 2.429 1.00 64.81 189 GLU A C 1
ATOM 1479 O O . GLU A 1 189 ? -14.442 31.301 2.755 1.00 64.81 189 GLU A O 1
ATOM 1484 N N . VAL A 1 190 ? -12.646 30.084 2.185 1.00 59.41 190 VAL A N 1
ATOM 1485 C CA . VAL A 1 190 ? -13.338 28.783 2.222 1.00 59.41 190 VAL A CA 1
ATOM 1486 C C . VAL A 1 190 ? -13.938 28.503 3.604 1.00 59.41 190 VAL A C 1
ATOM 1488 O O . VAL A 1 190 ? -15.100 28.100 3.714 1.00 59.41 190 VAL A O 1
ATOM 1491 N N . TRP A 1 191 ? -13.202 28.763 4.688 1.00 57.16 191 TRP A N 1
ATOM 1492 C CA . TRP A 1 191 ? -13.718 28.586 6.048 1.00 57.16 191 TRP A CA 1
ATOM 1493 C C . TRP A 1 191 ? -14.857 29.553 6.375 1.00 57.16 191 TRP A C 1
ATOM 1495 O O . TRP A 1 191 ? -15.816 29.156 7.048 1.00 57.16 191 TRP A O 1
ATOM 1505 N N . SER A 1 192 ? -14.813 30.785 5.863 1.00 63.41 192 SER A N 1
ATOM 1506 C CA . SER A 1 192 ? -15.914 31.740 5.993 1.00 63.41 192 SER A CA 1
ATOM 1507 C C . SER A 1 192 ? -17.180 31.220 5.298 1.00 63.41 192 SER A C 1
ATOM 1509 O O . SER A 1 192 ? -18.251 31.199 5.915 1.00 63.41 192 SER A O 1
ATOM 1511 N N . GLN A 1 193 ? -17.048 30.659 4.092 1.00 60.50 193 GLN A N 1
ATOM 1512 C CA . GLN A 1 193 ? -18.149 30.058 3.338 1.00 60.50 193 GLN A CA 1
ATOM 1513 C C . GLN A 1 193 ? -18.713 28.821 4.059 1.00 60.50 193 GLN A C 1
ATOM 1515 O O . GLN A 1 193 ? -19.923 28.722 4.273 1.00 60.50 193 GLN A O 1
ATOM 1520 N N . VAL A 1 194 ? -17.854 27.917 4.546 1.00 57.22 194 VAL A N 1
ATOM 1521 C CA . VAL A 1 194 ? -18.257 26.741 5.343 1.00 57.22 194 VAL A CA 1
ATOM 1522 C C . VAL A 1 194 ? -18.962 27.152 6.641 1.00 57.22 194 VAL A C 1
ATOM 1524 O O . VAL A 1 194 ? -19.944 26.521 7.044 1.00 57.22 194 VAL A O 1
ATOM 1527 N N . SER A 1 195 ? -18.506 28.218 7.303 1.00 56.66 195 SER A N 1
ATOM 1528 C CA . SER A 1 195 ? -19.153 28.741 8.510 1.00 56.66 195 SER A CA 1
ATOM 1529 C C . SER A 1 195 ? -20.549 29.306 8.214 1.00 56.66 195 SER A C 1
ATOM 1531 O O . SER A 1 195 ? -21.494 28.983 8.939 1.00 56.66 195 SER A O 1
ATOM 1533 N N . GLY A 1 196 ? -20.714 30.039 7.106 1.00 62.94 196 GLY A N 1
ATOM 1534 C CA . GLY A 1 196 ? -22.009 30.533 6.632 1.00 62.94 196 GLY A CA 1
ATOM 1535 C C . GLY A 1 196 ? -22.978 29.392 6.312 1.00 62.94 196 GLY A C 1
ATOM 1536 O O . GLY A 1 196 ? -24.139 29.422 6.724 1.00 62.94 196 GLY A O 1
ATOM 1537 N N . LEU A 1 197 ? -22.483 28.320 5.687 1.00 56.19 197 LEU A N 1
ATOM 1538 C CA . LEU A 1 197 ? -23.257 27.105 5.415 1.00 56.19 197 LEU A CA 1
ATOM 1539 C C . LEU A 1 197 ? -23.689 26.376 6.688 1.00 56.19 197 LEU A C 1
ATOM 1541 O O . LEU A 1 197 ? -24.840 25.953 6.799 1.00 56.19 197 LEU A O 1
ATOM 1545 N N . ARG A 1 198 ? -22.801 26.255 7.681 1.00 59.81 198 ARG A N 1
ATOM 1546 C CA . ARG A 1 198 ? -23.130 25.660 8.987 1.00 59.81 198 ARG A CA 1
ATOM 1547 C C . ARG A 1 198 ? -24.175 26.484 9.736 1.00 59.81 198 ARG A C 1
ATOM 1549 O O . ARG A 1 198 ? -25.072 25.902 10.344 1.00 59.81 198 ARG A O 1
ATOM 1556 N N . GLN A 1 199 ? -24.093 27.813 9.673 1.00 62.78 199 GLN A N 1
ATOM 1557 C CA . GLN A 1 199 ? -25.082 28.712 10.270 1.00 62.78 199 GLN A CA 1
ATOM 1558 C C . GLN A 1 199 ? -26.444 28.611 9.569 1.00 62.78 199 GLN A C 1
ATOM 1560 O O . GLN A 1 199 ? -27.465 28.516 10.252 1.00 62.78 199 GLN A O 1
ATOM 1565 N N . LEU A 1 200 ? -26.472 28.531 8.234 1.00 58.81 200 LEU A N 1
ATOM 1566 C CA . LEU A 1 200 ? -27.689 28.275 7.455 1.00 58.81 200 LEU A CA 1
ATOM 1567 C C . LEU A 1 200 ? -28.305 26.914 7.801 1.00 58.81 200 LEU A C 1
ATOM 1569 O O . LEU A 1 200 ? -29.488 26.842 8.123 1.00 58.81 200 LEU A O 1
ATOM 1573 N N . LEU A 1 201 ? -27.511 25.842 7.839 1.00 59.47 201 LEU A N 1
ATOM 1574 C CA . LEU A 1 201 ? -27.962 24.507 8.251 1.00 59.47 201 LEU A CA 1
ATOM 1575 C C . LEU A 1 201 ? -28.482 24.480 9.693 1.00 59.47 201 LEU A C 1
ATOM 1577 O O . LEU A 1 201 ? -29.496 23.842 9.970 1.00 59.47 201 LEU A O 1
ATOM 1581 N N . ALA A 1 202 ? -27.825 25.179 10.618 1.00 58.69 202 ALA A N 1
ATOM 1582 C CA . ALA A 1 202 ? -28.284 25.302 11.998 1.00 58.69 202 ALA A CA 1
ATOM 1583 C C . ALA A 1 202 ? -29.598 26.096 12.093 1.00 58.69 202 ALA A C 1
ATOM 1585 O O . ALA A 1 202 ? -30.495 25.709 12.844 1.00 58.69 202 ALA A O 1
ATOM 1586 N N . ALA A 1 203 ? -29.747 27.165 11.307 1.00 60.59 203 ALA A N 1
ATOM 1587 C CA . ALA A 1 203 ? -30.986 27.929 11.208 1.00 60.59 203 ALA A CA 1
ATOM 1588 C C . ALA A 1 203 ? -32.128 27.093 10.605 1.00 60.59 203 ALA A C 1
ATOM 1590 O O . ALA A 1 203 ? -33.260 27.188 11.072 1.00 60.59 203 ALA A O 1
ATOM 1591 N N . LEU A 1 204 ? -31.833 26.233 9.625 1.00 58.25 204 LEU A N 1
ATOM 1592 C CA . LEU A 1 204 ? -32.783 25.293 9.026 1.00 58.25 204 LEU A CA 1
ATOM 1593 C C . LEU A 1 204 ? -33.206 24.186 9.993 1.00 58.25 204 LEU A C 1
ATOM 1595 O O . LEU A 1 204 ? -34.394 23.914 10.118 1.00 58.25 204 LEU A O 1
ATOM 1599 N N . ARG A 1 205 ? -32.259 23.601 10.734 1.00 59.03 205 ARG A N 1
ATOM 1600 C CA . ARG A 1 205 ? -32.536 22.576 11.757 1.00 59.03 205 ARG A CA 1
ATOM 1601 C C . ARG A 1 205 ? -33.381 23.098 12.918 1.00 59.03 205 ARG A C 1
ATOM 1603 O O . ARG A 1 205 ? -34.095 22.325 13.542 1.00 59.03 205 ARG A O 1
ATOM 1610 N N . ARG A 1 206 ? -33.302 24.400 13.213 1.00 58.81 206 ARG A N 1
ATOM 1611 C CA . ARG A 1 206 ? -34.124 25.071 14.235 1.00 58.81 206 ARG A CA 1
ATOM 1612 C C . ARG A 1 206 ? -35.532 25.433 13.749 1.00 58.81 206 ARG A C 1
ATOM 1614 O O . ARG A 1 206 ? -36.349 25.851 14.565 1.00 58.81 206 ARG A O 1
ATOM 1621 N N . ARG A 1 207 ? -35.830 25.321 12.449 1.00 61.38 207 ARG A N 1
ATOM 1622 C CA . ARG A 1 207 ? -37.174 25.572 11.911 1.00 61.38 207 ARG A CA 1
ATOM 1623 C C . ARG A 1 207 ? -37.997 24.289 11.982 1.00 61.38 207 ARG A C 1
ATOM 1625 O O . ARG A 1 207 ? -37.598 23.249 11.476 1.00 61.38 207 ARG A O 1
ATOM 1632 N N . ASP A 1 208 ? -39.162 24.392 12.609 1.00 55.88 208 ASP A N 1
ATOM 1633 C CA . ASP A 1 208 ? -40.096 23.284 12.799 1.00 55.88 208 ASP A CA 1
ATOM 1634 C C . ASP A 1 208 ? -40.561 22.711 11.447 1.00 55.88 208 ASP A C 1
ATOM 1636 O O . ASP A 1 208 ? -41.099 23.442 10.608 1.00 55.88 208 ASP A O 1
ATOM 1640 N N . ALA A 1 209 ? -40.411 21.399 11.235 1.00 60.41 209 ALA A N 1
ATOM 1641 C CA . ALA A 1 209 ? -40.834 20.722 10.001 1.00 60.41 209 ALA A CA 1
ATOM 1642 C C . ALA A 1 209 ? -42.341 20.907 9.714 1.00 60.41 209 ALA A C 1
ATOM 1644 O O . ALA A 1 209 ? -42.783 20.872 8.564 1.00 60.41 209 ALA A O 1
ATOM 1645 N N . VAL A 1 210 ? -43.131 21.163 10.762 1.00 57.97 210 VAL A N 1
ATOM 1646 C CA . VAL A 1 210 ? -44.569 21.455 10.687 1.00 57.97 210 VAL A CA 1
ATOM 1647 C C . VAL A 1 210 ? -44.843 22.858 10.121 1.00 57.97 210 VAL A C 1
ATOM 1649 O O . VAL A 1 210 ? -45.766 23.010 9.324 1.00 57.97 210 VAL A O 1
ATOM 1652 N N . ARG A 1 211 ? -44.014 23.869 10.432 1.00 59.84 211 ARG A N 1
ATOM 1653 C CA . ARG A 1 211 ? -44.138 25.229 9.862 1.00 59.84 211 ARG A CA 1
ATOM 1654 C C . ARG A 1 211 ? -43.779 25.277 8.377 1.00 59.84 211 ARG A C 1
ATOM 1656 O O . ARG A 1 211 ? -44.443 25.980 7.623 1.00 59.84 211 ARG A O 1
ATOM 1663 N N . LEU A 1 212 ? -42.774 24.510 7.947 1.00 58.38 212 LEU A N 1
ATOM 1664 C CA . LEU A 1 212 ? -42.392 24.404 6.530 1.00 58.38 212 LEU A CA 1
ATOM 1665 C C . LEU A 1 212 ? -43.495 23.754 5.680 1.00 58.38 212 LEU A C 1
ATOM 1667 O O . LEU A 1 212 ? -43.722 24.171 4.549 1.00 58.38 212 LEU A O 1
ATOM 1671 N N . ARG A 1 213 ? -44.243 22.794 6.242 1.00 61.66 213 ARG A N 1
ATOM 1672 C CA . ARG A 1 213 ? -45.430 22.208 5.589 1.00 61.66 213 ARG A CA 1
ATOM 1673 C C . ARG A 1 213 ? -46.609 23.179 5.479 1.00 61.66 213 ARG A C 1
ATOM 1675 O O . ARG A 1 213 ? -47.430 23.022 4.584 1.00 61.66 213 ARG A O 1
ATOM 1682 N N . GLN A 1 214 ? -46.701 24.162 6.373 1.00 62.19 214 GLN A N 1
ATOM 1683 C CA . GLN A 1 214 ? -47.775 25.163 6.390 1.00 62.19 214 GLN A CA 1
ATOM 1684 C C . GLN A 1 214 ? -47.478 26.394 5.520 1.00 62.19 214 GLN A C 1
ATOM 1686 O O . GLN A 1 214 ? -48.371 27.210 5.309 1.00 62.19 214 GLN A O 1
ATOM 1691 N N . SER A 1 215 ? -46.253 26.537 5.004 1.00 64.62 215 SER A N 1
ATOM 1692 C CA . SER A 1 215 ? -45.832 27.697 4.213 1.00 64.62 215 SER A CA 1
ATOM 1693 C C . SER A 1 215 ? -45.038 27.247 2.974 1.00 64.62 215 SER A C 1
ATOM 1695 O O . SER A 1 215 ? -43.806 27.291 2.975 1.00 64.62 215 SER A O 1
ATOM 1697 N N . PRO A 1 216 ? -45.722 26.779 1.908 1.00 67.75 216 PRO A N 1
ATOM 1698 C CA . PRO A 1 216 ? -45.085 26.144 0.749 1.00 67.75 216 PRO A CA 1
ATOM 1699 C C . PRO A 1 216 ? -44.105 27.067 0.015 1.00 67.75 216 PRO A C 1
ATOM 1701 O O . PRO A 1 216 ? -43.099 26.596 -0.507 1.00 67.75 216 PRO A O 1
ATOM 1704 N N . GLN A 1 217 ? -44.331 28.383 0.055 1.00 67.88 217 GLN A N 1
ATOM 1705 C CA . GLN A 1 217 ? -43.429 29.365 -0.549 1.00 67.88 217 GLN A CA 1
ATOM 1706 C C . GLN A 1 217 ? -42.025 29.324 0.072 1.00 67.88 217 GLN A C 1
ATOM 1708 O O . GLN A 1 217 ? -41.028 29.370 -0.637 1.00 67.88 217 GLN A O 1
ATOM 1713 N N . GLN A 1 218 ? -41.936 29.120 1.391 1.00 62.28 218 GLN A N 1
ATOM 1714 C CA . GLN A 1 218 ? -40.650 29.039 2.088 1.00 62.28 218 GLN A CA 1
ATOM 1715 C C . GLN A 1 218 ? -39.879 27.763 1.745 1.00 62.28 218 GLN A C 1
ATOM 1717 O O . GLN A 1 218 ? -38.655 27.772 1.809 1.00 62.28 218 GLN A O 1
ATOM 1722 N N . ALA A 1 219 ? -40.573 26.674 1.397 1.00 62.50 219 ALA A N 1
ATOM 1723 C CA . ALA A 1 219 ? -39.942 25.441 0.935 1.00 62.50 219 ALA A CA 1
ATOM 1724 C C . ALA A 1 219 ? -39.368 25.600 -0.482 1.00 62.50 219 ALA A C 1
ATOM 1726 O O . ALA A 1 219 ? -38.270 25.113 -0.748 1.00 62.50 219 ALA A O 1
ATOM 1727 N N . VAL A 1 220 ? -40.069 26.332 -1.356 1.00 71.69 220 VAL A N 1
ATOM 1728 C CA . VAL A 1 220 ? -39.598 26.668 -2.711 1.00 71.69 220 VAL A CA 1
ATOM 1729 C C . VAL A 1 220 ? -38.362 27.569 -2.656 1.00 71.69 220 VAL A C 1
ATOM 1731 O O . VAL A 1 220 ? -37.370 27.273 -3.320 1.00 71.69 220 VAL A O 1
ATOM 1734 N N . ASP A 1 221 ? -38.365 28.599 -1.806 1.00 69.56 221 ASP A N 1
ATOM 1735 C CA . ASP A 1 221 ? -37.201 29.480 -1.623 1.00 69.56 221 ASP A CA 1
ATOM 1736 C C . ASP A 1 221 ? -35.980 28.702 -1.099 1.00 69.56 221 ASP A C 1
ATOM 1738 O O . ASP A 1 221 ? -34.850 28.899 -1.543 1.00 69.56 221 ASP A O 1
ATOM 1742 N N . LEU A 1 222 ? -36.207 27.754 -0.186 1.00 66.94 222 LEU A N 1
ATOM 1743 C CA . LEU A 1 222 ? -35.171 26.858 0.335 1.00 66.94 222 LEU A CA 1
ATOM 1744 C C . LEU A 1 222 ? -34.592 25.945 -0.742 1.00 66.94 222 LEU A C 1
ATOM 1746 O O . LEU A 1 222 ? -33.382 25.737 -0.796 1.00 66.94 222 LEU A O 1
ATOM 1750 N N . GLN A 1 223 ? -35.459 25.391 -1.586 1.00 71.75 223 GLN A N 1
ATOM 1751 C CA . GLN A 1 223 ? -35.057 24.533 -2.688 1.00 71.75 223 GLN A CA 1
ATOM 1752 C C . GLN A 1 223 ? -34.236 25.315 -3.718 1.00 71.75 223 GLN A C 1
ATOM 1754 O O . GLN A 1 223 ? -33.237 24.788 -4.196 1.00 71.75 223 GLN A O 1
ATOM 1759 N N . ALA A 1 224 ? -34.593 26.576 -3.987 1.00 70.88 224 ALA A N 1
ATOM 1760 C CA . ALA A 1 224 ? -33.826 27.467 -4.855 1.00 70.88 224 ALA A CA 1
ATOM 1761 C C . ALA A 1 224 ? -32.431 27.787 -4.283 1.00 70.88 224 ALA A C 1
ATOM 1763 O O . ALA A 1 224 ? -31.434 27.778 -5.007 1.00 70.88 224 ALA A O 1
ATOM 1764 N N . VAL A 1 225 ? -32.323 28.012 -2.969 1.00 69.56 225 VAL A N 1
ATOM 1765 C CA . VAL A 1 225 ? -31.021 28.206 -2.306 1.00 69.56 225 VAL A CA 1
ATOM 1766 C C . VAL A 1 225 ? -30.181 26.927 -2.368 1.00 69.56 225 VAL A C 1
ATOM 1768 O O . VAL A 1 225 ? -29.012 26.981 -2.745 1.00 69.56 225 VAL A O 1
ATOM 1771 N N . LEU A 1 226 ? -30.773 25.764 -2.079 1.00 69.12 226 LEU A N 1
ATOM 1772 C CA . LEU A 1 226 ? -30.082 24.474 -2.148 1.00 69.12 226 LEU A CA 1
ATOM 1773 C C . LEU A 1 226 ? -29.644 24.116 -3.573 1.00 69.12 226 LEU A C 1
ATOM 1775 O O . LEU A 1 226 ? -28.549 23.588 -3.744 1.00 69.12 226 LEU A O 1
ATOM 1779 N N . SER A 1 227 ? -30.443 24.429 -4.597 1.00 70.19 227 SER A N 1
ATOM 1780 C CA . SER A 1 227 ? -30.058 24.203 -5.995 1.00 70.19 227 SER A CA 1
ATOM 1781 C C . SER A 1 227 ? -28.927 25.129 -6.435 1.00 70.19 227 SER A C 1
ATOM 1783 O O . SER A 1 227 ? -28.022 24.693 -7.140 1.00 70.19 227 SER A O 1
ATOM 1785 N N . THR A 1 228 ? -28.935 26.384 -5.978 1.00 71.31 228 THR A N 1
ATOM 1786 C CA . THR A 1 228 ? -27.852 27.341 -6.257 1.00 71.31 228 THR A CA 1
ATOM 1787 C C . THR A 1 228 ? -26.552 26.905 -5.573 1.00 71.31 228 THR A C 1
ATOM 1789 O O . THR A 1 228 ? -25.486 26.947 -6.179 1.00 71.31 228 THR A O 1
ATOM 1792 N N . MET A 1 229 ? -26.639 26.392 -4.341 1.00 63.00 229 MET A N 1
ATOM 1793 C CA . MET A 1 229 ? -25.500 25.795 -3.638 1.00 63.00 229 MET A CA 1
ATOM 1794 C C . MET A 1 229 ? -24.989 24.520 -4.316 1.00 63.00 229 MET A C 1
ATOM 1796 O O . MET A 1 229 ? -23.781 24.339 -4.433 1.00 63.00 229 MET A O 1
ATOM 1800 N N . ALA A 1 230 ? -25.880 23.638 -4.773 1.00 67.44 230 ALA A N 1
ATOM 1801 C CA . ALA A 1 230 ? -25.494 22.425 -5.489 1.00 67.44 230 ALA A CA 1
ATOM 1802 C C . ALA A 1 230 ? -24.773 22.751 -6.806 1.00 67.44 230 ALA A C 1
ATOM 1804 O O . ALA A 1 230 ? -23.770 22.116 -7.121 1.00 67.44 230 ALA A O 1
ATOM 1805 N N . ALA A 1 231 ? -25.231 23.777 -7.530 1.00 67.94 231 ALA A N 1
ATOM 1806 C CA . ALA A 1 231 ? -24.570 24.269 -8.736 1.00 67.94 231 ALA A CA 1
ATOM 1807 C C . ALA A 1 231 ? -23.188 24.878 -8.436 1.00 67.94 231 ALA A C 1
ATOM 1809 O O . ALA A 1 231 ? -22.227 24.588 -9.144 1.00 67.94 231 ALA A O 1
ATOM 1810 N N . ALA A 1 232 ? -23.059 25.660 -7.357 1.00 61.25 232 ALA A N 1
ATOM 1811 C CA . ALA A 1 232 ? -21.769 26.197 -6.923 1.00 61.25 232 ALA A CA 1
ATOM 1812 C C . ALA A 1 232 ? -20.780 25.076 -6.547 1.00 61.25 232 ALA A C 1
ATOM 1814 O O . ALA A 1 232 ? -19.639 25.082 -6.999 1.00 61.25 232 ALA A O 1
ATOM 1815 N N . LEU A 1 233 ? -21.228 24.059 -5.802 1.00 64.25 233 LEU A N 1
ATOM 1816 C CA . LEU A 1 233 ? -20.402 22.900 -5.436 1.00 64.25 233 LEU A CA 1
ATOM 1817 C C . LEU A 1 233 ? -19.996 22.050 -6.652 1.00 64.25 233 LEU A C 1
ATOM 1819 O O . LEU A 1 233 ? -18.869 21.559 -6.706 1.00 64.25 233 LEU A O 1
ATOM 1823 N N . GLN A 1 234 ? -20.878 21.906 -7.647 1.00 67.56 234 GLN A N 1
ATOM 1824 C CA . GLN A 1 234 ? -20.553 21.229 -8.907 1.00 67.56 234 GLN A CA 1
ATOM 1825 C C . GLN A 1 234 ? -19.505 21.977 -9.737 1.00 67.56 234 GLN A C 1
ATOM 1827 O O . GLN A 1 234 ? -18.772 21.326 -10.473 1.00 67.56 234 GLN A O 1
ATOM 1832 N N . GLY A 1 235 ? -19.408 23.305 -9.618 1.00 67.25 235 GLY A N 1
ATOM 1833 C CA . GLY A 1 235 ? -18.369 24.105 -10.275 1.00 67.25 235 GLY A CA 1
ATOM 1834 C C . GLY A 1 235 ? -17.002 24.028 -9.586 1.00 67.25 235 GLY A C 1
ATOM 1835 O O . GLY A 1 235 ? -15.978 24.014 -10.261 1.00 67.25 235 GLY A O 1
ATOM 1836 N N . VAL A 1 236 ? -16.985 23.900 -8.256 1.00 66.50 236 VAL A N 1
ATOM 1837 C CA . VAL A 1 236 ? -15.748 23.845 -7.454 1.00 66.50 236 VAL A CA 1
ATOM 1838 C C . VAL A 1 236 ? -15.042 22.489 -7.570 1.00 66.50 236 VAL A C 1
ATOM 1840 O O . VAL A 1 236 ? -13.818 22.431 -7.591 1.00 66.50 236 VAL A O 1
ATOM 1843 N N . SER A 1 237 ? -15.782 21.382 -7.699 1.00 63.34 237 SER A N 1
ATOM 1844 C CA . SER A 1 237 ? -15.185 20.042 -7.832 1.00 63.34 237 SER A CA 1
ATOM 1845 C C . SER A 1 237 ? -14.243 19.866 -9.041 1.00 63.34 237 SER A C 1
ATOM 1847 O O . SER A 1 237 ? -13.163 19.310 -8.844 1.00 63.34 237 SER A O 1
ATOM 1849 N N . PRO A 1 238 ? -14.588 20.285 -10.277 1.00 69.62 238 PRO A N 1
ATOM 1850 C CA . PRO A 1 238 ? -13.673 20.194 -11.413 1.00 69.62 238 PRO A CA 1
ATOM 1851 C C . PRO A 1 238 ? -12.519 21.200 -11.320 1.00 69.62 238 PRO A C 1
ATOM 1853 O O . PRO A 1 238 ? -11.423 20.878 -11.765 1.00 69.62 238 PRO A O 1
ATOM 1856 N N . GLN A 1 239 ? -12.732 22.372 -10.711 1.00 70.56 239 GLN A N 1
ATOM 1857 C CA . GLN A 1 239 ? -11.664 23.349 -10.463 1.00 70.56 239 GLN A CA 1
ATOM 1858 C C . GLN A 1 239 ? -10.623 22.799 -9.482 1.00 70.56 239 GLN A C 1
ATOM 1860 O O . GLN A 1 239 ? -9.440 22.809 -9.798 1.00 70.56 239 GLN A O 1
ATOM 1865 N N . LEU A 1 240 ? -11.057 22.205 -8.367 1.00 65.06 240 LEU A N 1
ATOM 1866 C CA . LEU A 1 240 ? -10.168 21.519 -7.423 1.00 65.06 240 LEU A CA 1
ATOM 1867 C C . LEU A 1 240 ? -9.418 20.352 -8.072 1.00 65.06 240 LEU A C 1
ATOM 1869 O O . LEU A 1 240 ? -8.242 20.155 -7.795 1.00 65.06 240 LEU A O 1
ATOM 1873 N N . ALA A 1 241 ? -10.076 19.578 -8.941 1.00 66.06 241 ALA A N 1
ATOM 1874 C CA . ALA A 1 241 ? -9.412 18.497 -9.669 1.00 66.06 241 ALA A CA 1
ATOM 1875 C C . ALA A 1 241 ? -8.345 19.030 -10.641 1.00 66.06 241 ALA A C 1
ATOM 1877 O O . ALA A 1 241 ? -7.284 18.428 -10.790 1.00 66.06 241 ALA A O 1
ATOM 1878 N N . GLN A 1 242 ? -8.612 20.168 -11.285 1.00 73.38 242 GLN A N 1
ATOM 1879 C CA . GLN A 1 242 ? -7.672 20.825 -12.187 1.00 73.38 242 GLN A CA 1
ATOM 1880 C C . GLN A 1 242 ? -6.486 21.444 -11.435 1.00 73.38 242 GLN A C 1
ATOM 1882 O O . GLN A 1 242 ? -5.349 21.293 -11.875 1.00 73.38 242 GLN A O 1
ATOM 1887 N N . GLU A 1 243 ? -6.729 22.095 -10.297 1.00 70.44 243 GLU A N 1
ATOM 1888 C CA . GLU A 1 243 ? -5.679 22.634 -9.427 1.00 70.44 243 GLU A CA 1
ATOM 1889 C C . GLU A 1 243 ? -4.832 21.516 -8.812 1.00 70.44 243 GLU A C 1
ATOM 1891 O O . GLU A 1 243 ? -3.610 21.609 -8.825 1.00 70.44 243 GLU A O 1
ATOM 1896 N N . ALA A 1 244 ? -5.448 20.417 -8.364 1.00 63.12 244 ALA A N 1
ATOM 1897 C CA . ALA A 1 244 ? -4.723 19.242 -7.887 1.00 63.12 244 ALA A CA 1
ATOM 1898 C C . ALA A 1 244 ? -3.806 18.663 -8.975 1.00 63.12 244 ALA A C 1
ATOM 1900 O O . ALA A 1 244 ? -2.631 18.423 -8.714 1.00 63.12 244 ALA A O 1
ATOM 1901 N N . ALA A 1 245 ? -4.302 18.519 -10.209 1.00 72.56 245 ALA A N 1
ATOM 1902 C CA . ALA A 1 245 ? -3.493 18.052 -11.335 1.00 72.56 245 ALA A CA 1
ATOM 1903 C C . ALA A 1 245 ? -2.343 19.019 -11.682 1.00 72.56 245 ALA A C 1
ATOM 1905 O O . ALA A 1 245 ? -1.252 18.578 -12.045 1.00 72.56 245 ALA A O 1
ATOM 1906 N N . ALA A 1 246 ? -2.560 20.333 -11.561 1.00 77.06 246 ALA A N 1
ATOM 1907 C CA . ALA A 1 246 ? -1.513 21.334 -11.765 1.00 77.06 246 ALA A CA 1
ATOM 1908 C C . ALA A 1 246 ? -0.428 21.247 -10.678 1.00 77.06 246 ALA A C 1
ATOM 1910 O O . ALA A 1 246 ? 0.756 21.193 -11.002 1.00 77.06 246 ALA A O 1
ATOM 1911 N N . VAL A 1 247 ? -0.828 21.132 -9.408 1.00 70.06 247 VAL A N 1
ATOM 1912 C CA . VAL A 1 247 ? 0.091 20.952 -8.273 1.00 70.06 247 VAL A CA 1
ATOM 1913 C C . VAL A 1 247 ? 0.870 19.642 -8.394 1.00 70.06 247 VAL A C 1
ATOM 1915 O O . VAL A 1 247 ? 2.068 19.618 -8.125 1.00 70.06 247 VAL A O 1
ATOM 1918 N N . GLU A 1 248 ? 0.235 18.554 -8.834 1.00 71.94 248 GLU A N 1
ATOM 1919 C CA . GLU A 1 248 ? 0.915 17.283 -9.112 1.00 71.94 248 GLU A CA 1
ATOM 1920 C C . GLU A 1 248 ? 1.974 17.433 -10.212 1.00 71.94 248 GLU A C 1
ATOM 1922 O O . GLU A 1 248 ? 3.094 16.937 -10.058 1.00 71.94 248 GLU A O 1
ATOM 1927 N N . ALA A 1 249 ? 1.657 18.154 -11.292 1.00 74.38 249 ALA A N 1
ATOM 1928 C CA . ALA A 1 249 ? 2.593 18.420 -12.380 1.00 74.38 249 ALA A CA 1
ATOM 1929 C C . ALA A 1 249 ? 3.773 19.304 -11.936 1.00 74.38 249 ALA A C 1
ATOM 1931 O O . ALA A 1 249 ? 4.925 19.005 -12.264 1.00 74.38 249 ALA A O 1
ATOM 1932 N N . ASP A 1 250 ? 3.517 20.353 -11.151 1.00 76.88 250 ASP A N 1
ATOM 1933 C CA . ASP A 1 250 ? 4.564 21.207 -10.582 1.00 76.88 250 ASP A CA 1
ATOM 1934 C C . ASP A 1 250 ? 5.442 20.435 -9.588 1.00 76.88 250 ASP A C 1
ATOM 1936 O O . ASP A 1 250 ? 6.669 20.527 -9.647 1.00 76.88 250 ASP A O 1
ATOM 1940 N N . CYS A 1 251 ? 4.843 19.593 -8.739 1.00 65.38 251 CYS A N 1
ATOM 1941 C CA . CYS A 1 251 ? 5.577 18.691 -7.850 1.00 65.38 251 CYS A CA 1
ATOM 1942 C C . CYS A 1 251 ? 6.472 17.730 -8.641 1.00 65.38 251 CYS A C 1
ATOM 1944 O O . CYS A 1 251 ? 7.624 17.511 -8.264 1.00 65.38 251 CYS A O 1
ATOM 1946 N N . ALA A 1 252 ? 5.971 17.158 -9.740 1.00 67.12 252 ALA A N 1
ATOM 1947 C CA . ALA A 1 252 ? 6.760 16.289 -10.608 1.00 67.12 252 ALA A CA 1
ATOM 1948 C C . ALA A 1 252 ? 7.940 17.041 -11.248 1.00 67.12 252 ALA A C 1
ATOM 1950 O O . ALA A 1 252 ? 9.060 16.523 -11.261 1.00 67.12 252 ALA A O 1
ATOM 1951 N N . ARG A 1 253 ? 7.724 18.283 -11.710 1.00 84.25 253 ARG A N 1
ATOM 1952 C CA . ARG A 1 253 ? 8.785 19.140 -12.263 1.00 84.25 253 ARG A CA 1
ATOM 1953 C C . ARG A 1 253 ? 9.856 19.457 -11.219 1.00 84.25 253 ARG A C 1
ATOM 1955 O O . ARG A 1 253 ? 11.031 19.205 -11.481 1.00 84.25 253 ARG A O 1
ATOM 1962 N N . LEU A 1 254 ? 9.457 19.954 -10.047 1.00 73.62 254 LEU A N 1
ATOM 1963 C CA . LEU A 1 254 ? 10.369 20.332 -8.962 1.00 73.62 254 LEU A CA 1
ATOM 1964 C C . LEU A 1 254 ? 11.160 19.128 -8.444 1.00 73.62 254 LEU A C 1
ATOM 1966 O O . LEU A 1 254 ? 12.364 19.230 -8.227 1.00 73.62 254 LEU A O 1
ATOM 1970 N N . ARG A 1 255 ? 10.530 17.949 -8.332 1.00 69.75 255 ARG A N 1
ATOM 1971 C CA . ARG A 1 255 ? 11.249 16.697 -8.036 1.00 69.75 255 ARG A CA 1
ATOM 1972 C C . ARG A 1 255 ? 12.296 16.389 -9.105 1.00 69.75 255 ARG A C 1
ATOM 1974 O O . ARG A 1 255 ? 13.411 16.008 -8.765 1.00 69.75 255 ARG A O 1
ATOM 1981 N N . GLY A 1 256 ? 11.970 16.564 -10.385 1.00 65.50 256 GLY A N 1
ATOM 1982 C CA . GLY A 1 256 ? 12.912 16.364 -11.488 1.00 65.50 256 GLY A CA 1
ATOM 1983 C C . GLY A 1 256 ? 14.073 17.368 -11.515 1.00 65.50 256 GLY A C 1
ATOM 1984 O O . GLY A 1 256 ? 15.171 17.020 -11.949 1.00 65.50 256 GLY A O 1
ATOM 1985 N N . GLU A 1 257 ? 13.855 18.603 -11.067 1.00 76.19 257 GLU A N 1
ATOM 1986 C CA . GLU A 1 257 ? 14.896 19.630 -10.903 1.00 76.19 257 GLU A CA 1
ATOM 1987 C C . GLU A 1 257 ? 15.800 19.314 -9.715 1.00 76.19 257 GLU A C 1
ATOM 1989 O O . GLU A 1 257 ? 17.008 19.170 -9.904 1.00 76.19 257 GLU A O 1
ATOM 1994 N N . LEU A 1 258 ? 15.209 19.044 -8.549 1.00 64.19 258 LEU A N 1
ATOM 1995 C CA . LEU A 1 258 ? 15.937 18.626 -7.355 1.00 64.19 258 LEU A CA 1
ATOM 1996 C C . LEU A 1 258 ? 16.778 17.373 -7.630 1.00 64.19 258 LEU A C 1
ATOM 1998 O O . LEU A 1 258 ? 17.927 17.304 -7.222 1.00 64.19 258 LEU A O 1
ATOM 2002 N N . ARG A 1 259 ? 16.269 16.392 -8.388 1.00 59.97 259 ARG A N 1
ATOM 2003 C CA . ARG A 1 259 ? 17.062 15.219 -8.801 1.00 59.97 259 ARG A CA 1
ATOM 2004 C C . ARG A 1 259 ? 18.266 15.589 -9.660 1.00 59.97 259 ARG A C 1
ATOM 2006 O O . ARG A 1 259 ? 19.317 14.981 -9.495 1.00 59.97 259 ARG A O 1
ATOM 2013 N N . ARG A 1 260 ? 18.123 16.528 -10.599 1.00 69.50 260 ARG A N 1
ATOM 2014 C CA . ARG A 1 260 ? 19.236 16.961 -11.460 1.00 69.50 260 ARG A CA 1
ATOM 2015 C C . ARG A 1 260 ? 20.324 17.654 -10.645 1.00 69.50 260 ARG A C 1
ATOM 2017 O O . ARG A 1 260 ? 21.498 17.404 -10.897 1.00 69.50 260 ARG A O 1
ATOM 2024 N N . GLU A 1 261 ? 19.936 18.450 -9.656 1.00 71.94 261 GLU A N 1
ATOM 2025 C CA . GLU A 1 261 ? 20.862 19.106 -8.727 1.00 71.94 261 GLU A CA 1
ATOM 2026 C C . GLU A 1 261 ? 21.511 18.096 -7.768 1.00 71.94 261 GLU A C 1
ATOM 2028 O O . GLU A 1 261 ? 22.733 18.024 -7.671 1.00 71.94 261 GLU A O 1
ATOM 2033 N N . MET A 1 262 ? 20.723 17.203 -7.165 1.00 58.56 262 MET A N 1
ATOM 2034 C CA . MET A 1 262 ? 21.212 16.174 -6.237 1.00 58.56 262 MET A CA 1
ATOM 2035 C C . MET A 1 262 ? 22.101 15.122 -6.920 1.00 58.56 262 MET A C 1
ATOM 2037 O O . MET A 1 262 ? 23.061 14.634 -6.322 1.00 58.56 262 MET A O 1
ATOM 2041 N N . ALA A 1 263 ? 21.818 14.768 -8.179 1.00 58.38 263 ALA A N 1
ATOM 2042 C CA . ALA A 1 263 ? 22.670 13.887 -8.980 1.00 58.38 263 ALA A CA 1
ATOM 2043 C C . ALA A 1 263 ? 23.984 14.565 -9.397 1.00 58.38 263 ALA A C 1
ATOM 2045 O O . ALA A 1 263 ? 24.983 13.875 -9.596 1.00 58.38 263 ALA A O 1
ATOM 2046 N N . ALA A 1 264 ? 24.006 15.897 -9.510 1.00 59.94 264 ALA A N 1
ATOM 2047 C CA . ALA A 1 264 ? 25.233 16.646 -9.758 1.00 59.94 264 ALA A CA 1
ATOM 2048 C C . ALA A 1 264 ? 26.153 16.683 -8.522 1.00 59.94 264 ALA A C 1
ATOM 2050 O O . ALA A 1 264 ? 27.370 16.785 -8.681 1.00 59.94 264 ALA A O 1
ATOM 2051 N N . GLU A 1 265 ? 25.603 16.542 -7.311 1.00 52.12 265 GLU A N 1
ATOM 2052 C CA . GLU A 1 265 ? 26.359 16.663 -6.056 1.00 52.12 265 GLU A CA 1
ATOM 2053 C C . GLU A 1 265 ? 26.815 15.337 -5.416 1.00 52.12 265 GLU A C 1
ATOM 2055 O O . GLU A 1 265 ? 27.586 15.374 -4.462 1.00 52.12 265 GLU A O 1
ATOM 2060 N N . ASN A 1 266 ? 26.420 14.156 -5.918 1.00 52.28 266 ASN A N 1
ATOM 2061 C CA . ASN A 1 266 ? 26.831 12.833 -5.386 1.00 52.28 266 ASN A CA 1
ATOM 2062 C C . ASN A 1 266 ? 26.624 12.621 -3.860 1.00 52.28 266 ASN A C 1
ATOM 2064 O O . ASN A 1 266 ? 27.083 11.621 -3.305 1.00 52.28 266 ASN A O 1
ATOM 2068 N N . ALA A 1 267 ? 25.908 13.509 -3.167 1.00 48.69 267 ALA A N 1
ATOM 2069 C CA . ALA A 1 267 ? 25.941 13.614 -1.706 1.00 48.69 267 ALA A CA 1
ATOM 2070 C C . ALA A 1 267 ? 25.115 12.548 -0.954 1.00 48.69 267 ALA A C 1
ATOM 2072 O O . ALA A 1 267 ? 25.204 12.454 0.264 1.00 48.69 267 ALA A O 1
ATOM 2073 N N . TRP A 1 268 ? 24.314 11.735 -1.654 1.00 47.81 268 TRP A N 1
ATOM 2074 C CA . TRP A 1 268 ? 23.381 10.769 -1.042 1.00 47.81 268 TRP A CA 1
ATOM 2075 C C . TRP A 1 268 ? 23.620 9.306 -1.448 1.00 47.81 268 TRP A C 1
ATOM 2077 O O . TRP A 1 268 ? 22.795 8.438 -1.157 1.00 47.81 268 TRP A O 1
ATOM 2087 N N . ALA A 1 269 ? 24.746 9.003 -2.101 1.00 45.62 269 ALA A N 1
ATOM 2088 C CA . ALA A 1 269 ? 25.121 7.621 -2.425 1.00 45.62 269 ALA A CA 1
ATOM 2089 C C . ALA A 1 269 ? 25.599 6.812 -1.200 1.00 45.62 269 ALA A C 1
ATOM 2091 O O . ALA A 1 269 ? 25.816 5.606 -1.299 1.00 45.62 269 ALA A O 1
ATOM 2092 N N . THR A 1 270 ? 25.732 7.447 -0.039 1.00 47.59 270 THR A N 1
ATOM 2093 C CA . THR A 1 270 ? 26.160 6.818 1.209 1.00 47.59 270 THR A CA 1
ATOM 2094 C C . THR A 1 270 ? 25.052 6.928 2.261 1.00 47.59 270 THR A C 1
ATOM 2096 O O . THR A 1 270 ? 24.563 8.016 2.532 1.00 47.59 270 THR A O 1
ATOM 2099 N N . GLU A 1 271 ? 24.687 5.781 2.852 1.00 41.84 271 GLU A N 1
ATOM 2100 C CA . GLU A 1 271 ? 24.033 5.638 4.175 1.00 41.84 271 GLU A CA 1
ATOM 2101 C C . GLU A 1 271 ? 22.504 5.473 4.306 1.00 41.84 271 GLU A C 1
ATOM 2103 O O . GLU A 1 271 ? 21.959 5.687 5.387 1.00 41.84 271 GLU A O 1
ATOM 2108 N N . ARG A 1 272 ? 21.776 4.944 3.315 1.00 41.12 272 ARG A N 1
ATOM 2109 C CA . ARG A 1 272 ? 20.498 4.259 3.633 1.00 41.12 272 ARG A CA 1
ATOM 2110 C C . ARG A 1 272 ? 20.453 2.870 3.020 1.00 41.12 272 ARG A C 1
ATOM 2112 O O . ARG A 1 272 ? 20.619 2.728 1.811 1.00 41.12 272 ARG A O 1
ATOM 2119 N N . LYS A 1 273 ? 20.248 1.852 3.869 1.00 44.91 273 LYS A N 1
ATOM 2120 C CA . LYS A 1 273 ? 20.119 0.454 3.443 1.00 44.91 273 LYS A CA 1
ATOM 2121 C C . LYS A 1 273 ? 19.021 0.356 2.364 1.00 44.91 273 LYS A C 1
ATOM 2123 O O . LYS A 1 273 ? 17.937 0.903 2.570 1.00 44.91 273 LYS A O 1
ATOM 2128 N N . PRO A 1 274 ? 19.278 -0.303 1.220 1.00 47.56 274 PRO A N 1
ATOM 2129 C CA . PRO A 1 274 ? 18.342 -0.370 0.090 1.00 47.56 274 PRO A CA 1
ATOM 2130 C C . PRO A 1 274 ? 16.985 -1.016 0.408 1.00 47.56 274 PRO A C 1
ATOM 2132 O O . PRO A 1 274 ? 16.025 -0.816 -0.330 1.00 47.56 274 PRO A O 1
ATOM 2135 N N . GLU A 1 275 ? 16.902 -1.793 1.485 1.00 46.06 275 GLU A N 1
ATOM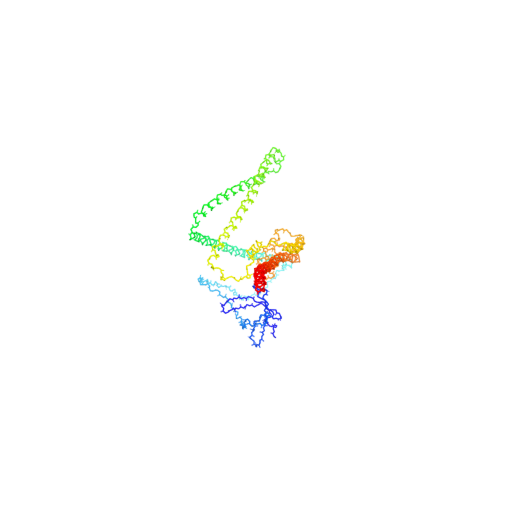 2136 C CA . GLU A 1 275 ? 15.778 -2.685 1.792 1.00 46.06 275 GLU A CA 1
ATOM 2137 C C . GLU A 1 275 ? 14.540 -1.954 2.348 1.00 46.06 275 GLU A C 1
ATOM 2139 O O . GLU A 1 275 ? 13.419 -2.399 2.109 1.00 46.06 275 GLU A O 1
ATOM 2144 N N . ASP A 1 276 ? 14.711 -0.777 2.964 1.00 42.62 276 ASP A N 1
ATOM 2145 C CA . ASP A 1 276 ? 13.603 0.023 3.522 1.00 42.62 276 ASP A CA 1
ATOM 2146 C C . ASP A 1 276 ? 13.025 1.059 2.547 1.00 42.62 276 ASP A C 1
ATOM 2148 O O . ASP A 1 276 ? 12.005 1.702 2.824 1.00 42.62 276 ASP A O 1
ATOM 2152 N N . ARG A 1 277 ? 13.627 1.224 1.361 1.00 46.53 277 ARG A N 1
ATOM 2153 C CA . ARG A 1 277 ? 13.041 2.048 0.297 1.00 46.53 277 ARG A CA 1
ATOM 2154 C C . ARG A 1 277 ? 11.936 1.259 -0.400 1.00 46.53 277 ARG A C 1
ATOM 2156 O O . ARG A 1 277 ? 12.094 0.738 -1.496 1.00 46.53 277 ARG A O 1
ATOM 2163 N N . CYS A 1 278 ? 10.765 1.222 0.231 1.00 46.31 278 CYS A N 1
ATOM 2164 C CA . CYS A 1 278 ? 9.537 0.728 -0.394 1.00 46.31 278 CYS A CA 1
ATOM 2165 C C . CYS A 1 278 ? 9.046 1.610 -1.553 1.00 46.31 278 CYS A C 1
ATOM 2167 O O . CYS A 1 278 ? 8.055 1.244 -2.186 1.00 46.31 278 CYS A O 1
ATOM 2169 N N . ASP A 1 279 ? 9.697 2.744 -1.836 1.00 56.31 279 ASP A N 1
ATOM 2170 C CA . ASP A 1 279 ? 9.395 3.579 -2.991 1.00 56.31 279 ASP A CA 1
ATOM 2171 C C . ASP A 1 279 ? 10.399 3.351 -4.126 1.00 56.31 279 ASP A C 1
ATOM 2173 O O . ASP A 1 279 ? 11.467 3.950 -4.189 1.00 56.31 279 ASP A O 1
ATOM 2177 N N . LEU A 1 280 ? 10.038 2.420 -5.006 1.00 55.34 280 LEU A N 1
ATOM 2178 C CA . LEU A 1 280 ? 10.769 2.060 -6.222 1.00 55.34 280 LEU A CA 1
ATOM 2179 C C . LEU A 1 280 ? 10.182 2.759 -7.466 1.00 55.34 280 LEU A C 1
ATOM 2181 O O . LEU A 1 280 ? 10.382 2.295 -8.584 1.00 55.34 280 LEU A O 1
ATOM 2185 N N . SER A 1 281 ? 9.392 3.824 -7.268 1.00 62.47 281 SER A N 1
ATOM 2186 C CA . SER A 1 281 ? 8.696 4.555 -8.340 1.00 62.47 281 SER A CA 1
ATOM 2187 C C . SER A 1 281 ? 9.693 5.186 -9.307 1.00 62.47 281 SER A C 1
ATOM 2189 O O . SER A 1 281 ? 9.563 5.021 -10.513 1.00 62.47 281 SER A O 1
ATOM 2191 N N . ASP A 1 282 ? 10.759 5.778 -8.766 1.00 60.72 282 ASP A N 1
ATOM 2192 C CA . ASP A 1 282 ? 11.818 6.420 -9.545 1.00 60.72 282 ASP A CA 1
ATOM 2193 C C . ASP A 1 282 ? 12.578 5.442 -10.468 1.00 60.72 282 ASP A C 1
ATOM 2195 O O . ASP A 1 282 ? 12.965 5.811 -11.577 1.00 60.72 282 ASP A O 1
ATOM 2199 N N . GLU A 1 283 ? 12.798 4.192 -10.036 1.00 66.88 283 GLU A N 1
ATOM 2200 C CA . GLU A 1 283 ? 13.431 3.156 -10.868 1.00 66.88 283 GLU A CA 1
ATOM 2201 C C . GLU A 1 283 ? 12.444 2.641 -11.926 1.00 66.88 283 GLU A C 1
ATOM 2203 O O . GLU A 1 283 ? 12.813 2.479 -13.086 1.00 66.88 283 GLU A O 1
ATOM 2208 N N . GLU A 1 284 ? 11.178 2.418 -11.555 1.00 66.06 284 GLU A N 1
ATOM 2209 C CA . GLU A 1 284 ? 10.139 1.977 -12.492 1.00 66.06 284 GLU A CA 1
ATOM 2210 C C . GLU A 1 284 ? 9.892 2.981 -13.623 1.00 66.06 284 GLU A C 1
ATOM 2212 O O . GLU A 1 284 ? 9.825 2.558 -14.777 1.00 66.06 284 GLU A O 1
ATOM 2217 N N . ASP A 1 285 ? 9.795 4.278 -13.323 1.00 69.88 285 ASP A N 1
ATOM 2218 C CA . ASP A 1 285 ? 9.518 5.319 -14.321 1.00 69.88 285 ASP A CA 1
ATOM 2219 C C . ASP A 1 285 ? 10.631 5.394 -15.377 1.00 69.88 285 ASP A C 1
ATOM 2221 O O . ASP A 1 285 ? 10.358 5.373 -16.579 1.00 69.88 285 ASP A O 1
ATOM 2225 N N . LEU A 1 286 ? 11.896 5.355 -14.942 1.00 66.75 286 LEU A N 1
ATOM 2226 C CA . LEU A 1 286 ? 13.052 5.321 -15.844 1.00 66.75 286 LEU A CA 1
ATOM 2227 C C . LEU A 1 286 ? 13.048 4.068 -16.734 1.00 66.75 286 LEU A C 1
ATOM 2229 O O . LEU A 1 286 ? 13.442 4.119 -17.902 1.00 66.75 286 LEU A O 1
ATOM 2233 N N . MET A 1 287 ? 12.626 2.923 -16.186 1.00 67.75 287 MET A N 1
ATOM 2234 C CA . MET A 1 287 ? 12.558 1.681 -16.951 1.00 67.75 287 MET A CA 1
ATOM 2235 C C . MET A 1 287 ? 11.414 1.680 -17.970 1.00 67.75 287 MET A C 1
ATOM 2237 O O . MET A 1 287 ? 11.577 1.115 -19.052 1.00 67.75 287 MET A O 1
ATOM 2241 N N . LEU A 1 288 ? 10.289 2.320 -17.646 1.00 67.69 288 LEU A N 1
ATOM 2242 C CA . LEU A 1 288 ? 9.113 2.431 -18.511 1.00 67.69 288 LEU A CA 1
ATOM 2243 C C . LEU A 1 288 ? 9.346 3.356 -19.706 1.00 67.69 288 LEU A C 1
ATOM 2245 O O . LEU A 1 288 ? 8.924 3.015 -20.805 1.00 67.69 288 LEU A O 1
ATOM 2249 N N . GLU A 1 289 ? 10.074 4.464 -19.534 1.00 69.06 289 GLU A N 1
ATOM 2250 C CA . GLU A 1 289 ? 10.454 5.353 -20.648 1.00 69.06 289 GLU A CA 1
ATOM 2251 C C . GLU A 1 289 ? 11.257 4.631 -21.747 1.00 69.06 289 GLU A C 1
ATOM 2253 O O . GLU A 1 289 ? 11.292 5.069 -22.896 1.00 69.06 289 GLU A O 1
ATOM 2258 N N . GLN A 1 290 ? 11.903 3.515 -21.403 1.00 64.88 290 GLN A N 1
ATOM 2259 C CA . GLN A 1 290 ? 12.722 2.714 -22.314 1.00 64.88 290 GLN A CA 1
ATOM 2260 C C . GLN A 1 290 ? 12.013 1.446 -22.812 1.00 64.88 290 GLN A C 1
ATOM 2262 O O . GLN A 1 290 ? 12.539 0.760 -23.691 1.00 64.88 290 GLN A O 1
ATOM 2267 N N . ALA A 1 291 ? 10.853 1.107 -22.243 1.00 60.72 291 ALA A N 1
ATOM 2268 C CA . ALA A 1 291 ? 10.136 -0.132 -22.508 1.00 60.72 291 ALA A CA 1
ATOM 2269 C C . ALA A 1 291 ? 8.975 0.107 -23.486 1.00 60.72 291 ALA A C 1
ATOM 2271 O O . ALA A 1 291 ? 7.836 0.301 -23.077 1.00 60.72 291 ALA A O 1
ATOM 2272 N N . ASP A 1 292 ? 9.264 0.046 -24.785 1.00 63.16 292 ASP A N 1
ATOM 2273 C CA . ASP A 1 292 ? 8.260 0.100 -25.861 1.00 63.16 292 ASP A CA 1
ATOM 2274 C C . ASP A 1 292 ? 8.024 -1.308 -26.454 1.00 63.16 292 ASP A C 1
ATOM 2276 O O . ASP A 1 292 ? 8.145 -1.535 -27.657 1.00 63.16 292 ASP A O 1
ATOM 2280 N N . ASP A 1 293 ? 7.817 -2.304 -25.581 1.00 72.38 293 ASP A N 1
ATOM 2281 C CA . ASP A 1 293 ? 7.773 -3.730 -25.948 1.00 72.38 293 ASP A CA 1
ATOM 2282 C C . ASP A 1 293 ? 6.371 -4.319 -25.694 1.00 72.38 293 ASP A C 1
ATOM 2284 O O . ASP A 1 293 ? 5.888 -4.344 -24.559 1.00 72.38 293 ASP A O 1
ATOM 2288 N N . GLU A 1 294 ? 5.709 -4.827 -26.741 1.00 79.19 294 GLU A N 1
ATOM 2289 C CA . GLU A 1 294 ? 4.375 -5.453 -26.641 1.00 79.19 294 GLU A CA 1
ATOM 2290 C C . GLU A 1 294 ? 4.377 -6.672 -25.697 1.00 79.19 294 GLU A C 1
ATOM 2292 O O . GLU A 1 294 ? 3.401 -6.921 -24.983 1.00 79.19 294 GLU A O 1
ATOM 2297 N N . ASP A 1 295 ? 5.507 -7.383 -25.620 1.00 82.00 295 ASP A N 1
ATOM 2298 C CA . ASP A 1 295 ? 5.698 -8.520 -24.717 1.00 82.00 295 ASP A CA 1
ATOM 2299 C C . ASP A 1 295 ? 5.633 -8.093 -23.235 1.00 82.00 295 ASP A C 1
ATOM 2301 O O . ASP A 1 295 ? 5.107 -8.828 -22.395 1.00 82.00 295 ASP A O 1
ATOM 2305 N N . TYR A 1 296 ? 6.118 -6.889 -22.897 1.00 86.56 296 TYR A N 1
ATOM 2306 C CA . TYR A 1 296 ? 6.026 -6.341 -21.538 1.00 86.56 296 TYR A CA 1
ATOM 2307 C C . TYR A 1 296 ? 4.572 -6.080 -21.152 1.00 86.56 296 TYR A C 1
ATOM 2309 O O . TYR A 1 296 ? 4.145 -6.437 -20.052 1.00 86.56 296 TYR A O 1
ATOM 2317 N N . ALA A 1 297 ? 3.795 -5.498 -22.067 1.00 85.81 297 ALA A N 1
ATOM 2318 C CA . ALA A 1 297 ? 2.386 -5.206 -21.837 1.00 85.81 297 ALA A CA 1
ATOM 2319 C C . ALA A 1 297 ? 1.566 -6.487 -21.604 1.00 85.81 297 ALA A C 1
ATOM 2321 O O . ALA A 1 297 ? 0.708 -6.512 -20.717 1.00 85.81 297 ALA A O 1
ATOM 2322 N N . ALA A 1 298 ? 1.853 -7.560 -22.348 1.00 88.31 298 ALA A N 1
ATOM 2323 C CA . ALA A 1 298 ? 1.201 -8.857 -22.171 1.00 88.31 298 ALA A CA 1
ATOM 2324 C C . ALA A 1 298 ? 1.536 -9.499 -20.811 1.00 88.31 298 ALA A C 1
ATOM 2326 O O . ALA A 1 298 ? 0.625 -9.899 -20.078 1.00 88.31 298 ALA A O 1
ATOM 2327 N N . ASP A 1 299 ? 2.819 -9.541 -20.434 1.00 90.88 299 ASP A N 1
ATOM 2328 C CA . ASP A 1 299 ? 3.246 -10.086 -19.141 1.00 90.88 299 ASP A CA 1
ATOM 2329 C C . ASP A 1 299 ? 2.676 -9.256 -17.969 1.00 90.88 299 ASP A C 1
ATOM 2331 O O . ASP A 1 299 ? 2.186 -9.808 -16.977 1.00 90.88 299 ASP A O 1
ATOM 2335 N N . LEU A 1 300 ? 2.670 -7.922 -18.098 1.00 91.69 300 LEU A N 1
ATOM 2336 C CA . LEU A 1 300 ? 2.093 -7.008 -17.110 1.00 91.69 300 LEU A CA 1
ATOM 2337 C C . LEU A 1 300 ? 0.577 -7.198 -16.977 1.00 91.69 300 LEU A C 1
ATOM 2339 O O . LEU A 1 300 ? 0.048 -7.151 -15.866 1.00 91.69 300 LEU A O 1
ATOM 2343 N N . ALA A 1 301 ? -0.138 -7.437 -18.079 1.00 90.81 301 ALA A N 1
ATOM 2344 C CA . ALA A 1 301 ? -1.564 -7.746 -18.039 1.00 90.81 301 ALA A CA 1
ATOM 2345 C C . ALA A 1 301 ? -1.837 -9.044 -17.260 1.00 90.81 301 ALA A C 1
ATOM 2347 O O . ALA A 1 301 ? -2.770 -9.085 -16.454 1.00 90.81 301 ALA A O 1
ATOM 2348 N N . GLY A 1 302 ? -0.995 -10.068 -17.439 1.00 94.50 302 GLY A N 1
ATOM 2349 C CA . GLY A 1 302 ? -1.050 -11.309 -16.664 1.00 94.50 302 GLY A CA 1
ATOM 2350 C C . GLY A 1 302 ? -0.835 -11.075 -15.167 1.00 94.50 302 GLY A C 1
ATOM 2351 O O . GLY A 1 302 ? -1.647 -11.512 -14.350 1.00 94.50 302 GLY A O 1
ATOM 2352 N N . LEU A 1 303 ? 0.203 -10.318 -14.807 1.00 94.69 303 LEU A N 1
ATOM 2353 C CA . LEU A 1 303 ? 0.492 -9.945 -13.419 1.00 94.69 303 LEU A CA 1
ATOM 2354 C C . LEU A 1 303 ? -0.660 -9.133 -12.791 1.00 94.69 303 LEU A C 1
ATOM 2356 O O . LEU A 1 303 ? -1.083 -9.391 -11.663 1.00 94.69 303 LEU A O 1
ATOM 2360 N N . ASN A 1 304 ? -1.230 -8.194 -13.549 1.00 93.88 304 ASN A N 1
ATOM 2361 C CA . ASN A 1 304 ? -2.379 -7.395 -13.127 1.00 93.88 304 ASN A CA 1
ATOM 2362 C C . ASN A 1 304 ? -3.644 -8.244 -12.921 1.00 93.88 304 ASN A C 1
ATOM 2364 O O . ASN A 1 304 ? -4.423 -7.976 -12.008 1.00 93.88 304 ASN A O 1
ATOM 2368 N N . ALA A 1 305 ? -3.866 -9.274 -13.739 1.00 96.00 305 ALA A N 1
ATOM 2369 C CA . ALA A 1 305 ? -4.982 -10.198 -13.552 1.00 96.00 305 ALA A CA 1
ATOM 2370 C C . ALA A 1 305 ? -4.824 -11.036 -12.270 1.00 96.00 305 ALA A C 1
ATOM 2372 O O . ALA A 1 305 ? -5.799 -11.231 -11.537 1.00 96.00 305 ALA A O 1
ATOM 2373 N N . GLN A 1 306 ? -3.600 -11.478 -11.964 1.00 96.69 306 GLN A N 1
ATOM 2374 C CA . GLN A 1 306 ? -3.296 -12.233 -10.745 1.00 96.69 306 GLN A CA 1
ATOM 2375 C C . GLN A 1 306 ? -3.561 -11.399 -9.488 1.00 96.69 306 GLN A C 1
ATOM 2377 O O . GLN A 1 306 ? -4.318 -11.837 -8.619 1.00 96.69 306 GLN A O 1
ATOM 2382 N N . ILE A 1 307 ? -3.029 -10.170 -9.416 1.00 96.25 307 ILE A N 1
ATOM 2383 C CA . ILE A 1 307 ? -3.255 -9.302 -8.251 1.00 96.25 307 ILE A CA 1
ATOM 2384 C C . ILE A 1 307 ? -4.727 -8.908 -8.113 1.00 96.25 307 ILE A C 1
ATOM 2386 O O . ILE A 1 307 ? -5.249 -8.927 -7.006 1.00 96.25 307 ILE A O 1
ATOM 2390 N N . ARG A 1 308 ? -5.441 -8.629 -9.214 1.00 95.62 308 ARG A N 1
ATOM 2391 C CA . ARG A 1 308 ? -6.887 -8.343 -9.162 1.00 95.62 308 ARG A CA 1
ATOM 2392 C C . ARG A 1 308 ? -7.669 -9.512 -8.574 1.00 95.62 308 ARG A C 1
ATOM 2394 O O . ARG A 1 308 ? -8.531 -9.292 -7.732 1.00 95.62 308 ARG A O 1
ATOM 2401 N N . THR A 1 309 ? -7.338 -10.738 -8.976 1.00 97.44 309 THR A N 1
ATOM 2402 C CA . THR A 1 309 ? -7.977 -11.948 -8.439 1.00 97.44 309 THR A CA 1
ATOM 2403 C C . THR A 1 309 ? -7.697 -12.086 -6.941 1.00 97.44 309 THR A C 1
ATOM 2405 O O . THR A 1 309 ? -8.631 -12.240 -6.157 1.00 97.44 309 THR A O 1
ATOM 2408 N N . ALA A 1 310 ? -6.438 -11.941 -6.519 1.00 96.00 310 ALA A N 1
ATOM 2409 C CA . ALA A 1 310 ? -6.062 -12.008 -5.106 1.00 96.00 310 ALA A CA 1
ATOM 2410 C C . ALA A 1 310 ? -6.744 -10.916 -4.259 1.00 96.00 310 ALA A C 1
ATOM 2412 O O . ALA A 1 310 ? -7.253 -11.197 -3.177 1.00 96.00 310 ALA A O 1
ATOM 2413 N N . LEU A 1 311 ? -6.801 -9.677 -4.758 1.00 95.12 311 LEU A N 1
ATOM 2414 C CA . LEU A 1 311 ? -7.472 -8.570 -4.076 1.00 95.12 311 LEU A CA 1
ATOM 2415 C C . LEU A 1 311 ? -8.983 -8.786 -3.989 1.00 95.12 311 LEU A C 1
ATOM 2417 O O . LEU A 1 311 ? -9.541 -8.554 -2.925 1.00 95.12 311 LEU A O 1
ATOM 2421 N N . SER A 1 312 ? -9.626 -9.293 -5.047 1.00 96.38 312 SER A N 1
ATOM 2422 C CA . SER A 1 312 ? -11.063 -9.598 -5.015 1.00 96.38 312 SER A CA 1
ATOM 2423 C C . SER A 1 312 ? -11.410 -10.658 -3.964 1.00 96.38 312 SER A C 1
ATOM 2425 O O . SER A 1 312 ? -12.356 -10.476 -3.206 1.00 96.38 312 SER A O 1
ATOM 2427 N N . GLN A 1 313 ? -10.587 -11.703 -3.824 1.00 96.94 313 GLN A N 1
ATOM 2428 C CA . GLN A 1 313 ? -10.758 -12.718 -2.779 1.00 96.94 313 GLN A CA 1
ATOM 2429 C C . GLN A 1 313 ? -10.601 -12.118 -1.375 1.00 96.94 313 GLN A C 1
ATOM 2431 O O . GLN A 1 313 ? -11.399 -12.393 -0.485 1.00 96.94 313 GLN A O 1
ATOM 2436 N N . LEU A 1 314 ? -9.601 -11.252 -1.172 1.00 95.75 314 LEU A N 1
ATOM 2437 C CA . LEU A 1 314 ? -9.408 -10.556 0.104 1.00 95.75 314 LEU A CA 1
ATOM 2438 C C . LEU A 1 314 ? -10.544 -9.568 0.412 1.00 95.75 314 LEU A C 1
ATOM 2440 O O . LEU A 1 314 ? -10.903 -9.386 1.574 1.00 95.75 314 LEU A O 1
ATOM 2444 N N . GLU A 1 315 ? -11.110 -8.922 -0.605 1.00 94.62 315 GLU A N 1
ATOM 2445 C CA . GLU A 1 315 ? -12.272 -8.043 -0.467 1.00 94.62 315 GLU A CA 1
ATOM 2446 C C . GLU A 1 315 ? -13.533 -8.821 -0.085 1.00 94.62 315 GLU A C 1
ATOM 2448 O O . GLU A 1 315 ? -14.258 -8.373 0.805 1.00 94.62 315 GLU A O 1
ATOM 2453 N N . GLU A 1 316 ? -13.761 -9.993 -0.684 1.00 97.12 316 GLU A N 1
ATOM 2454 C CA . GLU A 1 316 ? -14.825 -10.926 -0.292 1.00 97.12 316 GLU A CA 1
ATOM 2455 C C . GLU A 1 316 ? -14.641 -11.395 1.161 1.00 97.12 316 GLU A C 1
ATOM 2457 O O . GLU A 1 316 ? -15.564 -11.270 1.967 1.00 97.12 316 GLU A O 1
ATOM 2462 N N . GLU A 1 317 ? -13.430 -11.816 1.549 1.00 95.62 317 GLU A N 1
ATOM 2463 C CA . GLU A 1 317 ? -13.105 -12.183 2.937 1.00 95.62 317 GLU A CA 1
ATOM 2464 C C . GLU A 1 317 ? -13.369 -11.018 3.917 1.00 95.62 317 GLU A C 1
ATOM 2466 O O . GLU A 1 317 ? -13.947 -11.207 4.993 1.00 95.62 317 GLU A O 1
ATOM 2471 N N . MET A 1 318 ? -12.984 -9.787 3.557 1.00 92.19 318 MET A N 1
ATOM 2472 C CA . MET A 1 318 ? -13.262 -8.596 4.368 1.00 92.19 318 MET A CA 1
ATOM 2473 C C . MET A 1 318 ? -14.756 -8.281 4.450 1.00 92.19 318 MET A C 1
ATOM 2475 O O . MET A 1 318 ? -15.229 -7.865 5.511 1.00 92.19 318 MET A O 1
ATOM 2479 N N . ALA A 1 319 ? -15.500 -8.441 3.355 1.00 92.06 319 ALA A N 1
ATOM 2480 C CA . ALA A 1 319 ? -16.944 -8.244 3.330 1.00 92.06 319 ALA A CA 1
ATOM 2481 C C . ALA A 1 319 ? -17.647 -9.255 4.245 1.00 92.06 319 ALA A C 1
ATOM 2483 O O . ALA A 1 319 ? -18.489 -8.856 5.051 1.00 92.06 319 ALA A O 1
ATOM 2484 N N . ASP A 1 320 ? -17.228 -10.520 4.216 1.00 93.88 320 ASP A N 1
ATOM 2485 C CA . ASP A 1 320 ? -17.723 -11.571 5.105 1.00 93.88 320 ASP A CA 1
ATOM 2486 C C . ASP A 1 320 ? -17.438 -11.260 6.578 1.00 93.88 320 ASP A C 1
ATOM 2488 O O . ASP A 1 320 ? -18.324 -11.373 7.431 1.00 93.88 320 ASP A O 1
ATOM 2492 N N . LEU A 1 321 ? -16.224 -10.807 6.903 1.00 91.25 321 LEU A N 1
ATOM 2493 C CA . LEU A 1 321 ? -15.867 -10.391 8.263 1.00 91.25 321 LEU A CA 1
ATOM 2494 C C . LEU A 1 321 ? -16.676 -9.165 8.720 1.00 91.25 321 LEU A C 1
ATOM 2496 O O . LEU A 1 321 ? -17.158 -9.125 9.855 1.00 91.25 321 LEU A O 1
ATOM 2500 N N . ARG A 1 322 ? -16.899 -8.184 7.837 1.00 88.06 322 ARG A N 1
ATOM 2501 C CA . ARG A 1 322 ? -17.773 -7.028 8.110 1.00 88.06 322 ARG A CA 1
ATOM 2502 C C . ARG A 1 322 ? -19.233 -7.440 8.275 1.00 88.06 322 ARG A C 1
ATOM 2504 O O . ARG A 1 322 ? -19.934 -6.838 9.082 1.00 88.06 322 ARG A O 1
ATOM 2511 N N . HIS A 1 323 ? -19.694 -8.466 7.567 1.00 89.12 323 HIS A N 1
ATOM 2512 C CA . HIS A 1 323 ? -21.042 -8.992 7.740 1.00 89.12 323 HIS A CA 1
ATOM 2513 C C . HIS A 1 323 ? -21.194 -9.715 9.084 1.00 89.12 323 HIS A C 1
ATOM 2515 O O . HIS A 1 323 ? -22.176 -9.499 9.790 1.00 89.12 323 HIS A O 1
ATOM 2521 N N . ARG A 1 324 ? -20.182 -10.488 9.504 1.00 87.31 324 ARG A N 1
ATOM 2522 C CA . ARG A 1 324 ? -20.133 -11.144 10.828 1.00 87.31 324 ARG A CA 1
ATOM 2523 C C . ARG A 1 324 ? -20.068 -10.159 11.998 1.00 87.31 324 ARG A C 1
ATOM 2525 O O . ARG A 1 324 ? -20.482 -10.498 13.102 1.00 87.31 324 ARG A O 1
ATOM 2532 N N . ARG A 1 325 ? -19.611 -8.924 11.761 1.00 81.06 325 ARG A N 1
ATOM 2533 C CA . ARG A 1 325 ? -19.722 -7.806 12.716 1.00 81.06 325 ARG A CA 1
ATOM 2534 C C . ARG A 1 325 ? -21.181 -7.378 12.955 1.00 81.06 325 ARG A C 1
ATOM 2536 O O . ARG A 1 325 ? -21.434 -6.722 13.964 1.00 81.06 325 ARG A O 1
ATOM 2543 N N . GLY A 1 326 ? -22.115 -7.747 12.067 1.00 60.03 326 GLY A N 1
ATOM 2544 C CA . GLY A 1 326 ? -23.540 -7.397 12.061 1.00 60.03 326 GLY A CA 1
ATOM 2545 C C . GLY A 1 326 ? -24.245 -7.690 13.384 1.00 60.03 326 GLY A C 1
ATOM 2546 O O . GLY A 1 326 ? -24.758 -8.779 13.616 1.00 60.03 326 GLY A O 1
ATOM 2547 N N . GLY A 1 327 ? -24.241 -6.692 14.260 1.00 74.19 327 GLY A N 1
ATOM 2548 C CA . GLY A 1 327 ? -24.675 -6.790 15.653 1.00 74.19 327 GLY A CA 1
ATOM 2549 C C . GLY A 1 327 ? -23.988 -5.755 16.545 1.00 74.19 327 GLY A C 1
ATOM 2550 O O . GLY A 1 327 ? -24.540 -5.378 17.572 1.00 74.19 327 GLY A O 1
ATOM 2551 N N . TRP A 1 328 ? -22.825 -5.251 16.120 1.00 89.81 328 TRP A N 1
ATOM 2552 C CA . TRP A 1 328 ? -22.141 -4.116 16.736 1.00 89.81 328 TRP A CA 1
ATOM 2553 C C . TRP A 1 328 ? -22.448 -2.830 15.976 1.00 89.81 328 TRP A C 1
ATOM 2555 O O . TRP A 1 328 ? -22.266 -2.776 14.758 1.00 89.81 328 TRP A O 1
ATOM 2565 N N . ASP A 1 329 ? -22.881 -1.795 16.693 1.00 90.06 329 ASP A N 1
ATOM 2566 C CA . ASP A 1 329 ? -22.954 -0.453 16.126 1.00 90.06 329 ASP A CA 1
ATOM 2567 C C . ASP A 1 329 ? -21.539 0.142 15.942 1.00 90.06 329 ASP A C 1
ATOM 2569 O O . ASP A 1 329 ? -20.535 -0.349 16.480 1.00 90.06 329 ASP A O 1
ATOM 2573 N N . ASP A 1 330 ? -21.435 1.179 15.109 1.00 88.06 330 ASP A N 1
ATOM 2574 C CA . ASP A 1 330 ? -20.140 1.784 14.780 1.00 88.06 330 ASP A CA 1
ATOM 2575 C C . ASP A 1 330 ? -19.464 2.430 15.987 1.00 88.06 330 ASP A C 1
ATOM 2577 O O . ASP A 1 330 ? -18.242 2.369 16.125 1.00 88.06 330 ASP A O 1
ATOM 2581 N N . GLU A 1 331 ? -20.269 2.953 16.902 1.00 92.44 331 GLU A N 1
ATOM 2582 C CA . GLU A 1 331 ? -19.820 3.585 18.133 1.00 92.44 331 GLU A CA 1
ATOM 2583 C C . GLU A 1 331 ? -19.237 2.565 19.130 1.00 92.44 331 GLU A C 1
ATOM 2585 O O . GLU A 1 331 ? -18.136 2.762 19.646 1.00 92.44 331 GLU A O 1
ATOM 2590 N N . ALA A 1 332 ? -19.911 1.439 19.377 1.00 92.19 332 ALA A N 1
ATOM 2591 C CA . ALA A 1 332 ? -19.422 0.369 20.245 1.00 92.19 332 ALA A CA 1
ATOM 2592 C C . ALA A 1 332 ? -18.170 -0.279 19.665 1.00 92.19 332 ALA A C 1
ATOM 2594 O O . ALA A 1 332 ? -17.225 -0.551 20.401 1.00 92.19 332 ALA A O 1
ATOM 2595 N N . HIS A 1 333 ? -18.121 -0.481 18.348 1.00 92.50 333 HIS A N 1
ATOM 2596 C CA . HIS A 1 333 ? -16.913 -0.969 17.693 1.00 92.50 333 HIS A CA 1
ATOM 2597 C C . HIS A 1 333 ? -15.742 0.009 17.839 1.00 92.50 333 HIS A C 1
ATOM 2599 O O . HIS A 1 333 ? -14.633 -0.411 18.165 1.00 92.50 333 HIS A O 1
ATOM 2605 N N . PHE A 1 334 ? -15.972 1.311 17.647 1.00 92.75 334 PHE A N 1
ATOM 2606 C CA . PHE A 1 334 ? -14.940 2.328 17.839 1.00 92.75 334 PHE A CA 1
ATOM 2607 C C . PHE A 1 334 ? -14.406 2.319 19.278 1.00 92.75 334 PHE A C 1
ATOM 2609 O O . PHE A 1 334 ? -13.193 2.255 19.495 1.00 92.75 334 PHE A O 1
ATOM 2616 N N . ARG A 1 335 ? -15.297 2.284 20.278 1.00 95.19 335 ARG A N 1
ATOM 2617 C CA . ARG A 1 335 ? -14.900 2.160 21.690 1.00 95.19 335 ARG A CA 1
ATOM 2618 C C . ARG A 1 335 ? -14.165 0.857 21.977 1.00 95.19 335 ARG A C 1
ATOM 2620 O O . ARG A 1 335 ? -13.176 0.874 22.708 1.00 95.19 335 ARG A O 1
ATOM 2627 N N . PHE A 1 336 ? -14.606 -0.257 21.393 1.00 95.44 336 PHE A N 1
ATOM 2628 C CA . PHE A 1 336 ? -13.932 -1.548 21.505 1.00 95.44 336 PHE A CA 1
ATOM 2629 C C . PHE A 1 336 ? -12.495 -1.462 20.983 1.00 95.44 336 PHE A C 1
ATOM 2631 O O . PHE A 1 336 ? -11.572 -1.867 21.687 1.00 95.44 336 PHE A O 1
ATOM 2638 N N . LEU A 1 337 ? -12.289 -0.891 19.791 1.00 94.06 337 LEU A N 1
ATOM 2639 C CA . LEU A 1 337 ? -10.957 -0.706 19.211 1.00 94.06 337 LEU A CA 1
ATOM 2640 C C . LEU A 1 337 ? -10.080 0.193 20.086 1.00 94.06 337 LEU A C 1
ATOM 2642 O O . LEU A 1 337 ? -8.919 -0.136 20.318 1.00 94.06 337 LEU A O 1
ATOM 2646 N N . HIS A 1 338 ? -10.640 1.274 20.629 1.00 95.00 338 HIS A N 1
ATOM 2647 C CA . HIS A 1 338 ? -9.913 2.170 21.523 1.00 95.00 338 HIS A CA 1
ATOM 2648 C C . HIS A 1 338 ? -9.490 1.465 22.821 1.00 95.00 338 HIS A C 1
ATOM 2650 O O . HIS A 1 338 ? -8.341 1.579 23.248 1.00 95.00 338 HIS A O 1
ATOM 2656 N N . ILE A 1 339 ? -10.383 0.678 23.434 1.00 94.69 339 ILE A N 1
ATOM 2657 C CA . ILE A 1 339 ? -10.048 -0.150 24.602 1.00 94.69 339 ILE A CA 1
ATOM 2658 C C . ILE A 1 339 ? -8.983 -1.184 24.219 1.00 94.69 339 ILE A C 1
ATOM 2660 O O . ILE A 1 339 ? -7.996 -1.336 24.931 1.00 94.69 339 ILE A O 1
ATOM 2664 N N . LYS A 1 340 ? -9.121 -1.863 23.078 1.00 93.75 340 LYS A N 1
ATOM 2665 C CA . LYS A 1 340 ? -8.126 -2.832 22.606 1.00 93.75 340 LYS A CA 1
ATOM 2666 C C . LYS A 1 340 ? -6.751 -2.192 22.442 1.00 93.75 340 LYS A C 1
ATOM 2668 O O . LYS A 1 340 ? -5.769 -2.764 22.900 1.00 93.75 340 LYS A O 1
ATOM 2673 N N . GLN A 1 341 ? -6.682 -0.997 21.860 1.00 93.06 341 GLN A N 1
ATOM 2674 C CA . GLN A 1 341 ? -5.439 -0.247 21.690 1.00 93.06 341 GLN A CA 1
ATOM 2675 C C . GLN A 1 341 ? -4.817 0.162 23.033 1.00 93.06 341 GLN A C 1
ATOM 2677 O O . GLN A 1 341 ? -3.623 -0.038 23.231 1.00 93.06 341 GLN A O 1
ATOM 2682 N N . GLN A 1 342 ? -5.614 0.653 23.989 1.00 92.50 342 GLN A N 1
ATOM 2683 C CA . GLN A 1 342 ? -5.140 1.034 25.330 1.00 92.50 342 GLN A CA 1
ATOM 2684 C C . GLN A 1 342 ? -4.506 -0.119 26.121 1.00 92.50 342 GLN A C 1
ATOM 2686 O O . GLN A 1 342 ? -3.691 0.118 27.017 1.00 92.50 342 GLN A O 1
ATOM 2691 N N . PHE A 1 343 ? -4.912 -1.356 25.831 1.00 91.94 343 PHE A N 1
ATOM 2692 C CA . PHE A 1 343 ? -4.447 -2.555 26.523 1.00 91.94 343 PHE A CA 1
ATOM 2693 C C . PHE A 1 343 ? -3.527 -3.435 25.664 1.00 91.94 343 PHE A C 1
ATOM 2695 O O . PHE A 1 343 ? -3.204 -4.546 26.083 1.00 91.94 343 PHE A O 1
ATOM 2702 N N . GLN A 1 344 ? -3.043 -2.954 24.512 1.00 87.19 344 GLN A N 1
ATOM 2703 C CA . GLN A 1 344 ? -2.004 -3.665 23.758 1.00 87.19 344 GLN A CA 1
ATOM 2704 C C . GLN A 1 344 ? -0.772 -3.890 24.649 1.00 87.19 344 GLN A C 1
ATOM 2706 O O . GLN A 1 344 ? -0.239 -2.956 25.243 1.00 87.19 344 GLN A O 1
ATOM 2711 N N . GLY A 1 345 ? -0.364 -5.155 24.804 1.00 81.00 345 GLY A N 1
ATOM 2712 C CA . GLY A 1 345 ? 0.765 -5.551 25.657 1.00 81.00 345 GLY A CA 1
ATOM 2713 C C . GLY A 1 345 ? 0.503 -5.527 27.171 1.00 81.00 345 GLY A C 1
ATOM 2714 O O . GLY A 1 345 ? 1.406 -5.849 27.941 1.00 81.00 345 GLY A O 1
ATOM 2715 N N . ARG A 1 346 ? -0.713 -5.183 27.622 1.00 79.06 346 ARG A N 1
ATOM 2716 C CA . ARG A 1 346 ? -1.125 -5.215 29.038 1.00 79.06 346 ARG A CA 1
ATOM 2717 C C . ARG A 1 346 ? -1.970 -6.465 29.320 1.00 79.06 346 ARG A C 1
ATOM 2719 O O . ARG A 1 346 ? -2.563 -7.040 28.413 1.00 79.06 346 ARG A O 1
ATOM 2726 N N . GLY A 1 347 ? -2.013 -6.907 30.581 1.00 86.12 347 GLY A N 1
ATOM 2727 C CA . GLY A 1 347 ? -2.646 -8.174 30.980 1.00 86.12 347 GLY A CA 1
ATOM 2728 C C . GLY A 1 347 ? -4.073 -8.367 30.439 1.00 86.12 347 GLY A C 1
ATOM 2729 O O . GLY A 1 347 ? -4.930 -7.491 30.580 1.00 86.12 347 GLY A O 1
ATOM 2730 N N . ARG A 1 348 ? -4.336 -9.546 29.852 1.00 91.00 348 ARG A N 1
ATOM 2731 C CA . ARG A 1 348 ? -5.600 -9.901 29.171 1.00 91.00 348 ARG A CA 1
ATOM 2732 C C . ARG A 1 348 ? -6.834 -9.819 30.075 1.00 91.00 348 ARG A C 1
ATOM 2734 O O . ARG A 1 348 ? -7.942 -9.554 29.604 1.00 91.00 348 ARG A O 1
ATOM 2741 N N . GLU A 1 349 ? -6.645 -10.035 31.371 1.00 91.19 349 GLU A N 1
ATOM 2742 C CA . GLU A 1 349 ? -7.708 -9.959 32.374 1.00 91.19 349 GLU A CA 1
ATOM 2743 C C . GLU A 1 349 ? -8.248 -8.533 32.500 1.00 91.19 349 GLU A C 1
ATOM 2745 O O . GLU A 1 349 ? -9.450 -8.329 32.352 1.00 91.19 349 GLU A O 1
ATOM 2750 N N . LEU A 1 350 ? -7.364 -7.536 32.626 1.00 92.56 350 LEU A N 1
ATOM 2751 C CA . LEU A 1 350 ? -7.744 -6.123 32.731 1.00 92.56 350 LEU A CA 1
ATOM 2752 C C . LEU A 1 350 ? -8.464 -5.624 31.473 1.00 92.56 350 LEU A C 1
ATOM 2754 O O . LEU A 1 350 ? -9.425 -4.861 31.567 1.00 92.56 350 LEU A O 1
ATOM 2758 N N . PHE A 1 351 ? -8.022 -6.081 30.300 1.00 94.25 351 PHE A N 1
ATOM 2759 C CA . PHE A 1 351 ? -8.698 -5.816 29.031 1.00 94.25 351 PHE A CA 1
ATOM 2760 C C . PHE A 1 351 ? -10.125 -6.380 29.029 1.00 94.25 351 PHE A C 1
ATOM 2762 O O . PHE A 1 351 ? -11.085 -5.663 28.740 1.00 94.25 351 PHE A O 1
ATOM 2769 N N . THR A 1 352 ? -10.279 -7.648 29.420 1.00 93.88 352 THR A N 1
ATOM 2770 C CA . THR A 1 352 ? -11.585 -8.321 29.458 1.00 93.88 352 THR A CA 1
ATOM 2771 C C . THR A 1 352 ? -12.520 -7.673 30.485 1.00 93.88 352 THR A C 1
ATOM 2773 O O . THR A 1 352 ? -13.706 -7.490 30.212 1.00 93.88 352 THR A O 1
ATOM 2776 N N . GLU A 1 353 ? -12.007 -7.295 31.657 1.00 94.25 353 GLU A N 1
ATOM 2777 C CA . GLU A 1 353 ? -12.763 -6.569 32.682 1.00 94.25 353 GLU A CA 1
ATOM 2778 C C . GLU A 1 353 ? -13.215 -5.195 32.190 1.00 94.25 353 GLU A C 1
ATOM 2780 O O . GLU A 1 353 ? -14.383 -4.837 32.348 1.00 94.25 353 GLU A O 1
ATOM 2785 N N . ARG A 1 354 ? -12.323 -4.437 31.537 1.00 96.38 354 ARG A N 1
ATOM 2786 C CA . ARG A 1 354 ? -12.664 -3.126 30.979 1.00 96.38 354 ARG A CA 1
ATOM 2787 C C . ARG A 1 354 ? -13.753 -3.233 29.915 1.00 96.38 354 ARG A C 1
ATOM 2789 O O . ARG A 1 354 ? -14.681 -2.429 29.936 1.00 96.38 354 ARG A O 1
ATOM 2796 N N . LEU A 1 355 ? -13.672 -4.230 29.034 1.00 95.44 355 LEU A N 1
ATOM 2797 C CA . LEU A 1 355 ? -14.707 -4.483 28.032 1.00 95.44 355 LEU A CA 1
ATOM 2798 C C . LEU A 1 355 ? -16.053 -4.858 28.658 1.00 95.44 355 LEU A C 1
ATOM 2800 O O . LEU A 1 355 ? -17.083 -4.391 28.186 1.00 95.44 355 LEU A O 1
ATOM 2804 N N . ARG A 1 356 ? -16.067 -5.652 29.735 1.00 95.00 356 ARG A N 1
ATOM 2805 C CA . ARG A 1 356 ? -17.309 -5.996 30.452 1.00 95.00 356 ARG A CA 1
ATOM 2806 C C . ARG A 1 356 ? -17.965 -4.792 31.124 1.00 95.00 356 ARG A C 1
ATOM 2808 O O . ARG A 1 356 ? -19.187 -4.756 31.223 1.00 95.00 356 ARG A O 1
ATOM 2815 N N . LEU A 1 357 ? -17.171 -3.828 31.591 1.00 96.31 357 LEU A N 1
ATOM 2816 C CA . LEU A 1 357 ? -17.688 -2.579 32.154 1.00 96.31 357 LEU A CA 1
ATOM 2817 C C . LEU A 1 357 ? -18.289 -1.671 31.074 1.00 96.31 357 LEU A C 1
ATOM 2819 O O . LEU A 1 357 ? -19.331 -1.068 31.312 1.00 96.31 357 LEU A O 1
ATOM 2823 N N . GLU A 1 358 ? -17.649 -1.579 29.905 1.00 96.12 358 GLU A N 1
ATOM 2824 C CA . GLU A 1 358 ? -18.136 -0.748 28.794 1.00 96.12 358 GLU A CA 1
ATOM 2825 C C . GLU A 1 358 ? -19.352 -1.378 28.093 1.00 96.12 358 GLU A C 1
ATOM 2827 O O . GLU A 1 358 ? -20.289 -0.679 27.710 1.00 96.12 358 GLU A O 1
ATOM 2832 N N . PHE A 1 359 ? -19.373 -2.710 27.976 1.00 95.75 359 PHE A N 1
ATOM 2833 C CA . PHE A 1 359 ? -20.408 -3.472 27.277 1.00 95.75 359 PHE A CA 1
ATOM 2834 C C . PHE A 1 359 ? -21.085 -4.504 28.197 1.00 95.75 359 PHE A C 1
ATOM 2836 O O . PHE A 1 359 ? -20.967 -5.711 27.973 1.00 95.75 359 PHE A O 1
ATOM 2843 N N . PRO A 1 360 ? -21.843 -4.067 29.221 1.00 94.75 360 PRO A N 1
ATOM 2844 C CA . PRO A 1 360 ? -22.433 -4.970 30.216 1.00 94.75 360 PRO A CA 1
ATOM 2845 C C . PRO A 1 360 ? -23.533 -5.881 29.648 1.00 94.75 360 PRO A C 1
ATOM 2847 O O . PRO A 1 360 ? -23.905 -6.870 30.272 1.00 94.75 360 PRO A O 1
ATOM 2850 N N . HIS A 1 361 ? -24.072 -5.542 28.476 1.00 93.38 361 HIS A N 1
ATOM 2851 C CA . HIS A 1 361 ? -25.112 -6.298 27.781 1.00 93.38 361 HIS A CA 1
ATOM 2852 C C . HIS A 1 361 ? -24.552 -7.408 26.877 1.00 93.38 361 HIS A C 1
ATOM 2854 O O . HIS A 1 361 ? -25.330 -8.212 26.368 1.00 93.38 361 HIS A O 1
ATOM 2860 N N . LEU A 1 362 ? -23.230 -7.460 26.670 1.00 94.25 362 LEU A N 1
ATOM 2861 C CA . LEU A 1 362 ? -22.583 -8.453 25.815 1.00 94.25 362 LEU A CA 1
ATOM 2862 C C . LEU A 1 362 ? -21.972 -9.584 26.640 1.00 94.25 362 LEU A C 1
ATOM 2864 O O . LEU A 1 362 ? -21.373 -9.374 27.697 1.00 94.25 362 LEU A O 1
ATOM 2868 N N . THR A 1 363 ? -22.090 -10.810 26.136 1.00 94.06 363 THR A N 1
ATOM 2869 C CA . THR A 1 363 ? -21.461 -11.974 26.764 1.00 94.06 363 THR A CA 1
ATOM 2870 C C . THR A 1 363 ? -19.957 -12.005 26.482 1.00 94.06 363 THR A C 1
ATOM 2872 O O . THR A 1 363 ? -19.461 -11.429 25.512 1.00 94.06 363 THR A O 1
ATOM 2875 N N . ARG A 1 364 ? -19.195 -12.732 27.314 1.00 93.00 364 ARG A N 1
ATOM 2876 C CA . ARG A 1 364 ? -17.748 -12.928 27.094 1.00 93.00 364 ARG A CA 1
ATOM 2877 C C . ARG A 1 364 ? -17.458 -13.535 25.717 1.00 93.00 364 ARG A C 1
ATOM 2879 O O . ARG A 1 364 ? -16.483 -13.155 25.080 1.00 93.00 364 ARG A O 1
ATOM 2886 N N . GLU A 1 365 ? -18.297 -14.467 25.277 1.00 93.25 365 GLU A N 1
ATOM 2887 C CA . GLU A 1 365 ? -18.171 -15.115 23.970 1.00 93.25 365 GLU A CA 1
ATOM 2888 C C . GLU A 1 365 ? -18.399 -14.127 22.826 1.00 93.25 365 GLU A C 1
ATOM 2890 O O . GLU A 1 365 ? -17.615 -14.118 21.884 1.00 93.25 365 GLU A O 1
ATOM 2895 N N . GLN A 1 366 ? -19.393 -13.238 22.930 1.00 93.06 366 GLN A N 1
ATOM 2896 C CA . GLN A 1 366 ? -19.632 -12.192 21.929 1.00 93.06 366 GLN A CA 1
ATOM 2897 C C . GLN A 1 366 ? -18.460 -11.207 21.831 1.00 93.06 366 GLN A C 1
ATOM 2899 O O . GLN A 1 366 ? -18.062 -10.833 20.729 1.00 93.06 366 GLN A O 1
ATOM 2904 N N . LEU A 1 367 ? -17.870 -10.822 22.969 1.00 94.06 367 LEU A N 1
ATOM 2905 C CA . LEU A 1 367 ? -16.669 -9.980 22.998 1.00 94.06 367 LEU A CA 1
ATOM 2906 C C . LEU A 1 367 ? -15.482 -10.670 22.313 1.00 94.06 367 LEU A C 1
ATOM 2908 O O . LEU A 1 367 ? -14.783 -10.043 21.522 1.00 94.06 367 LEU A O 1
ATOM 2912 N N . TYR A 1 368 ? -15.282 -11.965 22.573 1.00 93.25 368 TYR A N 1
ATOM 2913 C CA . TYR A 1 368 ? -14.215 -12.751 21.952 1.00 93.25 368 TYR A CA 1
ATOM 2914 C C . TYR A 1 368 ? -14.434 -12.950 20.444 1.00 93.25 368 TYR A C 1
ATOM 2916 O O . TYR A 1 368 ? -13.503 -12.809 19.656 1.00 93.25 368 TYR A O 1
ATOM 2924 N N . GLN A 1 369 ? -15.669 -13.219 20.014 1.00 93.69 369 GLN A N 1
ATOM 2925 C CA . GLN A 1 369 ? -16.019 -13.312 18.593 1.00 93.69 369 GLN A CA 1
ATOM 2926 C C . GLN A 1 369 ? -15.780 -11.982 17.867 1.00 93.69 369 GLN A C 1
ATOM 2928 O O . GLN A 1 369 ? -15.262 -11.965 16.748 1.00 93.69 369 GLN A O 1
ATOM 2933 N N . HIS A 1 370 ? -16.111 -10.857 18.507 1.00 94.56 370 HIS A N 1
ATOM 2934 C CA . HIS A 1 370 ? -15.837 -9.536 17.953 1.00 94.56 370 HIS A CA 1
ATOM 2935 C C . HIS A 1 370 ? -14.338 -9.233 17.899 1.00 94.56 370 HIS A C 1
ATOM 2937 O O . HIS A 1 370 ? -13.863 -8.708 16.894 1.00 94.56 370 HIS A O 1
ATOM 2943 N N . GLU A 1 371 ? -13.582 -9.616 18.931 1.00 94.12 371 GLU A N 1
ATOM 2944 C CA . GLU A 1 371 ? -12.121 -9.521 18.949 1.00 94.12 371 GLU A CA 1
ATOM 2945 C C . GLU A 1 371 ? -11.507 -10.280 17.768 1.00 94.12 371 GLU A C 1
ATOM 2947 O O . GLU A 1 371 ? -10.755 -9.686 16.995 1.00 94.12 371 GLU A O 1
ATOM 2952 N N . ALA A 1 372 ? -11.906 -11.541 17.580 1.00 94.06 372 ALA A N 1
ATOM 2953 C CA . ALA A 1 372 ? -11.458 -12.383 16.475 1.00 94.06 372 ALA A CA 1
ATOM 2954 C C . ALA A 1 372 ? -11.835 -11.796 15.106 1.00 94.06 372 ALA A C 1
ATOM 2956 O O . ALA A 1 372 ? -11.047 -11.860 14.167 1.00 94.06 372 ALA A O 1
ATOM 2957 N N . THR A 1 373 ? -13.013 -11.174 14.991 1.00 94.19 373 THR A N 1
ATOM 2958 C CA . THR A 1 373 ? -13.436 -10.490 13.758 1.00 94.19 373 THR A CA 1
ATOM 2959 C C . THR A 1 373 ? -12.574 -9.253 13.484 1.00 94.19 373 THR A C 1
ATOM 2961 O O . THR A 1 373 ? -12.148 -9.042 12.351 1.00 94.19 373 THR A O 1
ATOM 2964 N N . CYS A 1 374 ? -12.265 -8.454 14.512 1.00 92.25 374 CYS A N 1
ATOM 2965 C CA . CYS A 1 374 ? -11.366 -7.302 14.398 1.00 92.25 374 CYS A CA 1
ATOM 2966 C C . CYS A 1 374 ? -9.945 -7.720 13.998 1.00 92.25 374 CYS A C 1
ATOM 2968 O O . CYS A 1 374 ? -9.337 -7.082 13.140 1.00 92.25 374 CYS A O 1
ATOM 2970 N N . ASP A 1 375 ? -9.418 -8.783 14.611 1.00 92.44 375 ASP A N 1
ATOM 2971 C CA . ASP A 1 375 ? -8.099 -9.324 14.268 1.00 92.44 375 ASP A CA 1
ATOM 2972 C C . ASP A 1 375 ? -8.077 -9.899 12.859 1.00 92.44 375 ASP A C 1
ATOM 2974 O O . ASP A 1 375 ? -7.142 -9.624 12.112 1.00 92.44 375 ASP A O 1
ATOM 2978 N N . GLY A 1 376 ? -9.142 -10.601 12.463 1.00 94.31 376 GLY A N 1
ATOM 2979 C CA . GLY A 1 376 ? -9.344 -11.052 11.092 1.00 94.31 376 GLY A CA 1
ATOM 2980 C C . GLY A 1 376 ? -9.279 -9.891 10.104 1.00 94.31 376 GLY A C 1
ATOM 2981 O O . GLY A 1 376 ? -8.502 -9.955 9.161 1.00 94.31 376 GLY A O 1
ATOM 2982 N N . LEU A 1 377 ? -10.013 -8.799 10.357 1.00 91.81 377 LEU A N 1
ATOM 2983 C CA . LEU A 1 377 ? -10.016 -7.613 9.489 1.00 91.81 377 LEU A CA 1
ATOM 2984 C C . LEU A 1 377 ? -8.640 -6.946 9.397 1.00 91.81 377 LEU A C 1
ATOM 2986 O O . LEU A 1 377 ? -8.208 -6.547 8.313 1.00 91.81 377 LEU A O 1
ATOM 2990 N N . LYS A 1 378 ? -7.937 -6.826 10.529 1.00 90.44 378 LYS A N 1
ATOM 2991 C CA . LYS A 1 378 ? -6.574 -6.287 10.560 1.00 90.44 378 LYS A CA 1
ATOM 2992 C C . LYS A 1 378 ? -5.627 -7.175 9.750 1.00 90.44 378 LYS A C 1
ATOM 2994 O O . LYS A 1 378 ? -4.859 -6.663 8.940 1.00 90.44 378 LYS A O 1
ATOM 2999 N N . PHE A 1 379 ? -5.710 -8.488 9.934 1.00 94.12 379 PHE A N 1
ATOM 3000 C CA . PHE A 1 379 ? -4.877 -9.462 9.237 1.00 94.12 379 PHE A CA 1
ATOM 3001 C C . PHE A 1 379 ? -5.160 -9.500 7.730 1.00 94.12 379 PHE A C 1
ATOM 3003 O O . PHE A 1 379 ? -4.225 -9.489 6.933 1.00 94.12 379 PHE A O 1
ATOM 3010 N N . THR A 1 380 ? -6.426 -9.471 7.304 1.00 92.81 380 THR A N 1
ATOM 3011 C CA . THR A 1 380 ? -6.780 -9.391 5.877 1.00 92.81 380 THR A CA 1
ATOM 3012 C C . THR A 1 380 ? -6.311 -8.080 5.259 1.00 92.81 380 THR A C 1
ATOM 3014 O O . THR A 1 380 ? -5.797 -8.086 4.145 1.00 92.81 380 THR A O 1
ATOM 3017 N N . SER A 1 381 ? -6.399 -6.963 5.991 1.00 90.31 381 SER A N 1
ATOM 3018 C CA . SER A 1 381 ? -5.861 -5.679 5.526 1.00 90.31 381 SER A CA 1
ATOM 3019 C C . SER A 1 381 ? -4.336 -5.720 5.363 1.00 90.31 381 SER A C 1
ATOM 3021 O O . SER A 1 381 ? -3.804 -5.237 4.364 1.00 90.31 381 SER A O 1
ATOM 3023 N N . GLN A 1 382 ? -3.624 -6.358 6.296 1.00 90.88 382 GLN A N 1
ATOM 3024 C CA . GLN A 1 382 ? -2.183 -6.585 6.179 1.00 90.88 382 GLN A CA 1
ATOM 3025 C C . GLN A 1 382 ? -1.843 -7.494 4.989 1.00 90.88 382 GLN A C 1
ATOM 3027 O O . GLN A 1 382 ? -0.923 -7.178 4.237 1.00 90.88 382 GLN A O 1
ATOM 3032 N N . ARG A 1 383 ? -2.611 -8.570 4.759 1.00 95.50 383 ARG A N 1
ATOM 3033 C CA . ARG A 1 383 ? -2.471 -9.437 3.573 1.00 95.50 383 ARG A CA 1
ATOM 3034 C C . ARG A 1 383 ? -2.694 -8.669 2.275 1.00 95.50 383 ARG A C 1
ATOM 3036 O O . ARG A 1 383 ? -1.953 -8.882 1.322 1.00 95.50 383 ARG A O 1
ATOM 3043 N N . GLN A 1 384 ? -3.655 -7.749 2.245 1.00 93.06 384 GLN A N 1
ATOM 3044 C CA . GLN A 1 384 ? -3.901 -6.882 1.092 1.00 93.06 384 GLN A CA 1
ATOM 3045 C C . GLN A 1 384 ? -2.685 -5.994 0.802 1.00 93.06 384 GLN A C 1
ATOM 3047 O O . GLN A 1 384 ? -2.199 -5.955 -0.327 1.00 93.06 384 GLN A O 1
ATOM 3052 N N . ALA A 1 385 ? -2.138 -5.338 1.830 1.00 88.56 385 ALA A N 1
ATOM 3053 C CA . ALA A 1 385 ? -0.922 -4.538 1.697 1.00 88.56 385 ALA A CA 1
ATOM 3054 C C . ALA A 1 385 ? 0.283 -5.389 1.253 1.00 88.56 385 ALA A C 1
ATOM 3056 O O . ALA A 1 385 ? 1.052 -4.970 0.387 1.00 88.56 385 ALA A O 1
ATOM 3057 N N . ALA A 1 386 ? 0.437 -6.596 1.802 1.00 88.44 386 ALA A N 1
ATOM 3058 C CA . ALA A 1 386 ? 1.489 -7.531 1.417 1.00 88.44 386 ALA A CA 1
ATOM 3059 C C . ALA A 1 386 ? 1.358 -7.976 -0.049 1.00 88.44 386 ALA A C 1
ATOM 3061 O O . ALA A 1 386 ? 2.355 -7.964 -0.770 1.00 88.44 386 ALA A O 1
ATOM 3062 N N . ALA A 1 387 ? 0.141 -8.276 -0.515 1.00 92.06 387 ALA A N 1
ATOM 3063 C CA . ALA A 1 387 ? -0.132 -8.627 -1.907 1.00 92.06 387 ALA A CA 1
ATOM 3064 C C . ALA A 1 387 ? 0.262 -7.491 -2.866 1.00 92.06 387 ALA A C 1
ATOM 3066 O O . ALA A 1 387 ? 0.922 -7.738 -3.873 1.00 92.06 387 ALA A O 1
ATOM 3067 N N . PHE A 1 388 ? -0.044 -6.233 -2.525 1.00 89.19 388 PHE A N 1
ATOM 3068 C CA . PHE A 1 388 ? 0.413 -5.075 -3.304 1.00 89.19 388 PHE A CA 1
ATOM 3069 C C . PHE A 1 388 ? 1.940 -4.933 -3.323 1.00 89.19 388 PHE A C 1
ATOM 3071 O O . PHE A 1 388 ? 2.525 -4.686 -4.379 1.00 89.19 388 PHE A O 1
ATOM 3078 N N . ARG A 1 389 ? 2.612 -5.117 -2.177 1.00 87.69 389 ARG A N 1
ATOM 3079 C CA . ARG A 1 389 ? 4.086 -5.088 -2.111 1.00 87.69 389 ARG A CA 1
ATOM 3080 C C . ARG A 1 389 ? 4.712 -6.200 -2.950 1.00 87.69 389 ARG A C 1
ATOM 3082 O O . ARG A 1 389 ? 5.753 -5.983 -3.565 1.00 87.69 389 ARG A O 1
ATOM 3089 N N . GLN A 1 390 ? 4.112 -7.388 -2.955 1.00 90.69 390 GLN A N 1
ATOM 3090 C CA . GLN A 1 390 ? 4.562 -8.506 -3.777 1.00 90.69 390 GLN A CA 1
ATOM 3091 C C . GLN A 1 390 ? 4.375 -8.206 -5.266 1.00 90.69 390 GLN A C 1
ATOM 3093 O O . GLN A 1 390 ? 5.339 -8.306 -6.020 1.00 90.69 390 GLN A O 1
ATOM 3098 N N . TRP A 1 391 ? 3.190 -7.739 -5.668 1.00 93.62 391 TRP A N 1
ATOM 3099 C CA . TRP A 1 391 ? 2.918 -7.314 -7.043 1.00 93.62 391 TRP A CA 1
ATOM 3100 C C . TRP A 1 391 ? 3.937 -6.278 -7.536 1.00 93.62 391 TRP A C 1
ATOM 3102 O O . TRP A 1 391 ? 4.478 -6.419 -8.631 1.00 93.62 391 TRP A O 1
ATOM 3112 N N . ARG A 1 392 ? 4.278 -5.281 -6.707 1.00 87.56 392 ARG A N 1
ATOM 3113 C CA . ARG A 1 392 ? 5.293 -4.271 -7.047 1.00 87.56 392 ARG A CA 1
ATOM 3114 C C . ARG A 1 392 ? 6.676 -4.897 -7.273 1.00 87.56 392 ARG A C 1
ATOM 3116 O O . ARG A 1 392 ? 7.340 -4.586 -8.258 1.00 87.56 392 ARG A O 1
ATOM 3123 N N . ARG A 1 393 ? 7.103 -5.818 -6.399 1.00 87.69 393 ARG A N 1
ATOM 3124 C CA . ARG A 1 393 ? 8.378 -6.550 -6.543 1.00 87.69 393 ARG A CA 1
ATOM 3125 C C . ARG A 1 393 ? 8.420 -7.401 -7.817 1.00 87.69 393 ARG A C 1
ATOM 3127 O O . ARG A 1 393 ? 9.430 -7.420 -8.526 1.00 87.69 393 ARG A O 1
ATOM 3134 N N . GLU A 1 394 ? 7.325 -8.085 -8.127 1.00 91.38 394 GLU A N 1
ATOM 3135 C CA . GLU A 1 394 ? 7.194 -8.905 -9.334 1.00 91.38 394 GLU A CA 1
ATOM 3136 C C . GLU A 1 394 ? 7.200 -8.044 -10.603 1.00 91.38 394 GLU A C 1
ATOM 3138 O O . GLU A 1 394 ? 7.907 -8.373 -11.558 1.00 91.38 394 GLU A O 1
ATOM 3143 N N . ARG A 1 395 ? 6.515 -6.894 -10.588 1.00 90.38 395 ARG A N 1
ATOM 3144 C CA . ARG A 1 395 ? 6.516 -5.919 -11.688 1.00 90.38 395 ARG A CA 1
ATOM 3145 C C . ARG A 1 395 ? 7.915 -5.385 -11.982 1.00 90.38 395 ARG A C 1
ATOM 3147 O O . ARG A 1 395 ? 8.318 -5.360 -13.143 1.00 90.38 395 ARG A O 1
ATOM 3154 N N . LEU A 1 396 ? 8.685 -5.031 -10.955 1.00 86.88 396 LEU A N 1
ATOM 3155 C CA . LEU A 1 396 ? 10.082 -4.619 -11.122 1.00 86.88 396 LEU A CA 1
ATOM 3156 C C . LEU A 1 396 ? 10.960 -5.729 -11.690 1.00 86.88 396 LEU A C 1
ATOM 3158 O O . LEU A 1 396 ? 11.778 -5.493 -12.576 1.00 86.88 396 LEU A O 1
ATOM 3162 N N . THR A 1 397 ? 10.782 -6.954 -11.201 1.00 89.56 397 THR A N 1
ATOM 3163 C CA . THR A 1 397 ? 11.512 -8.117 -11.719 1.00 89.56 397 THR A CA 1
ATOM 3164 C C . THR A 1 397 ? 11.210 -8.328 -13.203 1.00 89.56 397 THR A C 1
ATOM 3166 O O . THR A 1 397 ? 12.110 -8.617 -13.994 1.00 89.56 397 THR A O 1
ATOM 3169 N N . LEU A 1 398 ? 9.949 -8.152 -13.591 1.00 90.56 398 LEU A N 1
ATOM 3170 C CA . LEU A 1 398 ? 9.482 -8.238 -14.967 1.00 90.56 398 LEU A CA 1
ATOM 3171 C C . LEU A 1 398 ? 10.089 -7.115 -15.826 1.00 90.56 398 LEU A C 1
ATOM 3173 O O . LEU A 1 398 ? 10.659 -7.415 -16.873 1.00 90.56 398 LEU A O 1
ATOM 3177 N N . LEU A 1 399 ? 10.073 -5.861 -15.359 1.00 88.19 399 LEU A N 1
ATOM 3178 C CA . LEU A 1 399 ? 10.732 -4.728 -16.027 1.00 88.19 399 LEU A CA 1
ATOM 3179 C C . LEU A 1 399 ? 12.223 -4.991 -16.267 1.00 88.19 399 LEU A C 1
ATOM 3181 O O . LEU A 1 399 ? 12.689 -4.900 -17.402 1.00 88.19 399 LEU A O 1
ATOM 3185 N N . ARG A 1 400 ? 12.962 -5.411 -15.234 1.00 87.75 400 ARG A N 1
ATOM 3186 C CA . ARG A 1 400 ? 14.399 -5.716 -15.344 1.00 87.75 400 ARG A CA 1
ATOM 3187 C C . ARG A 1 400 ? 14.681 -6.818 -16.368 1.00 87.75 400 ARG A C 1
ATOM 3189 O O . ARG A 1 400 ? 15.624 -6.703 -17.148 1.00 87.75 400 ARG A O 1
ATOM 3196 N N . ARG A 1 401 ? 13.854 -7.870 -16.415 1.00 90.31 401 ARG A N 1
ATOM 3197 C CA . ARG A 1 401 ? 13.968 -8.936 -17.429 1.00 90.31 401 ARG A CA 1
ATOM 3198 C C . ARG A 1 401 ? 13.746 -8.404 -18.844 1.00 90.31 401 ARG A C 1
ATOM 3200 O O . ARG A 1 401 ? 14.485 -8.775 -19.754 1.00 90.31 401 ARG A O 1
ATOM 3207 N N . HIS A 1 402 ? 12.751 -7.542 -19.035 1.00 88.31 402 HIS A N 1
ATOM 3208 C CA . HIS A 1 402 ? 12.467 -6.933 -20.338 1.00 88.31 402 HIS A CA 1
ATOM 3209 C C . HIS A 1 402 ? 13.588 -6.000 -20.789 1.00 88.31 402 HIS A C 1
ATOM 3211 O O . HIS A 1 402 ? 14.058 -6.121 -21.918 1.00 88.31 402 HIS A O 1
ATOM 3217 N N . GLN A 1 403 ? 14.126 -5.177 -19.891 1.00 86.31 403 GLN A N 1
ATOM 3218 C CA . GLN A 1 403 ? 15.293 -4.347 -20.192 1.00 86.31 403 GLN A CA 1
ATOM 3219 C C . GLN A 1 403 ? 16.526 -5.162 -20.583 1.00 86.31 403 GLN A C 1
ATOM 3221 O O . GLN A 1 403 ? 17.220 -4.813 -21.538 1.00 86.31 403 GLN A O 1
ATOM 3226 N N . GLN A 1 404 ? 16.795 -6.268 -19.883 1.00 88.81 404 GLN A N 1
ATOM 3227 C CA . GLN A 1 404 ? 17.892 -7.173 -20.236 1.00 88.81 404 GLN A CA 1
ATOM 3228 C C . GLN A 1 404 ? 17.708 -7.734 -21.650 1.00 88.81 404 GLN A C 1
ATOM 3230 O O . GLN A 1 404 ? 18.622 -7.635 -22.469 1.00 88.81 404 GLN A O 1
ATOM 3235 N N . ARG A 1 405 ? 16.507 -8.231 -21.981 1.00 87.62 405 ARG A N 1
ATOM 3236 C CA . ARG A 1 405 ? 16.185 -8.725 -23.331 1.00 87.62 405 ARG A CA 1
ATOM 3237 C C . ARG A 1 405 ? 16.309 -7.634 -24.391 1.00 87.62 405 ARG A C 1
ATOM 3239 O O . ARG A 1 405 ? 16.801 -7.900 -25.486 1.00 87.62 405 ARG A O 1
ATOM 3246 N N . PHE A 1 406 ? 15.873 -6.414 -24.089 1.00 85.75 406 PHE A N 1
ATOM 3247 C CA . PHE A 1 406 ? 15.996 -5.279 -24.997 1.00 85.75 406 PHE A CA 1
ATOM 3248 C C . PHE A 1 406 ? 17.468 -4.930 -25.256 1.00 85.75 406 PHE A C 1
ATOM 3250 O O . PHE A 1 406 ? 17.887 -4.803 -26.409 1.00 85.75 406 PHE A O 1
ATOM 3257 N N . ALA A 1 407 ? 18.284 -4.860 -24.201 1.00 86.69 407 ALA A N 1
ATOM 3258 C CA . ALA A 1 407 ? 19.722 -4.636 -24.312 1.00 86.69 407 ALA A CA 1
ATOM 3259 C C . ALA A 1 407 ? 20.416 -5.745 -25.125 1.00 86.69 407 ALA A C 1
ATOM 3261 O O . ALA A 1 407 ? 21.276 -5.454 -25.958 1.00 86.69 407 ALA A O 1
ATOM 3262 N N . GLU A 1 408 ? 20.022 -7.007 -24.944 1.00 89.81 408 GLU A N 1
ATOM 3263 C CA . GLU A 1 408 ? 20.510 -8.140 -25.737 1.00 89.81 408 GLU A CA 1
ATOM 3264 C C . GLU A 1 408 ? 20.112 -8.036 -27.214 1.00 89.81 408 GLU A C 1
ATOM 3266 O O . GLU A 1 408 ? 20.974 -8.17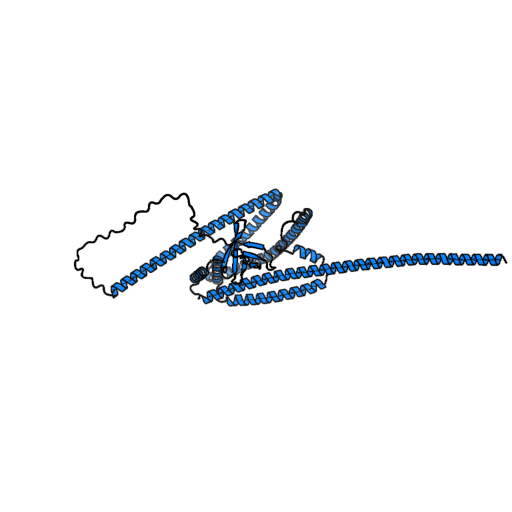2 -28.086 1.00 89.81 408 GLU A O 1
ATOM 3271 N N . ARG A 1 409 ? 18.840 -7.730 -27.517 1.00 87.81 409 ARG A N 1
ATOM 3272 C CA . ARG A 1 409 ? 18.359 -7.507 -28.895 1.00 87.81 409 ARG A CA 1
ATOM 3273 C C . ARG A 1 409 ? 19.117 -6.366 -29.568 1.00 87.81 409 ARG A C 1
ATOM 3275 O O . ARG A 1 409 ? 19.530 -6.501 -30.721 1.00 87.81 409 ARG A O 1
ATOM 3282 N N . ARG A 1 410 ? 19.350 -5.267 -28.846 1.00 87.00 410 ARG A N 1
ATOM 3283 C CA . ARG A 1 410 ? 20.122 -4.120 -29.336 1.00 87.00 410 ARG A CA 1
ATOM 3284 C C . ARG A 1 410 ? 21.564 -4.510 -29.658 1.00 87.00 410 ARG A C 1
ATOM 3286 O O . ARG A 1 410 ? 22.002 -4.288 -30.784 1.00 87.00 410 ARG A O 1
ATOM 3293 N N . ARG A 1 411 ? 22.265 -5.177 -28.733 1.00 91.88 411 ARG A N 1
ATOM 3294 C CA . ARG A 1 411 ? 23.631 -5.689 -28.962 1.00 91.88 411 ARG A CA 1
ATOM 3295 C C . ARG A 1 411 ? 23.688 -6.653 -30.152 1.00 91.88 411 ARG A C 1
ATOM 3297 O O . ARG A 1 411 ? 24.600 -6.570 -30.971 1.00 91.88 411 ARG A O 1
ATOM 3304 N N . ALA A 1 412 ? 22.710 -7.549 -30.287 1.00 92.56 412 ALA A N 1
ATOM 3305 C CA . ALA A 1 412 ? 22.630 -8.477 -31.414 1.00 92.56 412 ALA A CA 1
ATOM 3306 C C . ALA A 1 412 ? 22.409 -7.749 -32.754 1.00 92.56 412 ALA A C 1
ATOM 3308 O O . ALA A 1 412 ? 23.041 -8.094 -33.754 1.00 92.56 412 ALA A O 1
ATOM 3309 N N . SER A 1 413 ? 21.556 -6.721 -32.773 1.00 91.44 413 SER A N 1
ATOM 3310 C CA . SER A 1 413 ? 21.318 -5.874 -33.947 1.00 91.44 413 SER A CA 1
ATOM 3311 C C . SER A 1 413 ? 22.575 -5.100 -34.360 1.00 91.44 413 SER A C 1
ATOM 3313 O O . SER A 1 413 ? 22.950 -5.119 -35.534 1.00 91.44 413 SER A O 1
ATOM 3315 N N . GLU A 1 414 ? 23.284 -4.501 -33.399 1.00 93.06 414 GLU A N 1
ATOM 3316 C CA . GLU A 1 414 ? 24.554 -3.798 -33.626 1.00 93.06 414 GLU A CA 1
ATOM 3317 C C . GLU A 1 414 ? 25.625 -4.744 -34.202 1.00 93.06 414 GLU A C 1
ATOM 3319 O O . GLU A 1 414 ? 26.265 -4.423 -35.205 1.00 93.06 414 GLU A O 1
ATOM 3324 N N . LEU A 1 415 ? 25.755 -5.962 -33.661 1.00 94.38 415 LEU A N 1
ATOM 3325 C CA . LEU A 1 415 ? 26.658 -6.989 -34.198 1.00 94.38 415 LEU A CA 1
ATOM 3326 C C . LEU A 1 415 ? 26.286 -7.422 -35.625 1.00 94.38 415 LEU A C 1
ATOM 3328 O O . LEU A 1 415 ? 27.168 -7.643 -36.458 1.00 94.38 415 LEU A O 1
ATOM 3332 N N . LEU A 1 416 ? 24.993 -7.552 -35.935 1.00 93.56 416 LEU A N 1
ATOM 3333 C CA . LEU A 1 416 ? 24.532 -7.860 -37.293 1.00 93.56 416 LEU A CA 1
ATOM 3334 C C . LEU A 1 416 ? 24.798 -6.702 -38.263 1.00 93.56 416 LEU A C 1
ATOM 3336 O O . LEU A 1 416 ? 25.149 -6.954 -39.418 1.00 93.56 416 LEU A O 1
ATOM 3340 N N . ALA A 1 417 ? 24.648 -5.454 -37.817 1.00 93.69 417 ALA A N 1
ATOM 3341 C CA . ALA A 1 417 ? 24.960 -4.270 -38.610 1.00 93.69 417 ALA A CA 1
ATOM 3342 C C . ALA A 1 417 ? 26.460 -4.195 -38.932 1.00 93.69 417 ALA A C 1
ATOM 3344 O O . ALA A 1 417 ? 26.817 -4.039 -40.102 1.00 93.69 417 ALA A O 1
ATOM 3345 N N . LEU A 1 418 ? 27.325 -4.427 -37.938 1.00 95.19 418 LEU A N 1
ATOM 3346 C CA . LEU A 1 418 ? 28.777 -4.512 -38.122 1.00 95.19 418 LEU A CA 1
ATOM 3347 C C . LEU A 1 418 ? 29.159 -5.625 -39.106 1.00 95.19 418 LEU A C 1
ATOM 3349 O O . LEU A 1 418 ? 29.856 -5.366 -40.084 1.00 95.19 418 LEU A O 1
ATOM 3353 N N . LYS A 1 419 ? 28.612 -6.839 -38.946 1.00 94.31 419 LYS A N 1
ATOM 3354 C CA . LYS A 1 419 ? 28.845 -7.945 -39.895 1.00 94.31 419 LYS A CA 1
ATOM 3355 C C . LYS A 1 419 ? 28.396 -7.606 -41.319 1.00 94.31 419 LYS A C 1
ATOM 3357 O O . LYS A 1 419 ? 29.065 -7.968 -42.287 1.00 94.31 419 LYS A O 1
ATOM 3362 N N . LYS A 1 420 ? 27.257 -6.922 -41.480 1.00 93.62 420 LYS A N 1
ATOM 3363 C CA . LYS A 1 420 ? 26.790 -6.456 -42.798 1.00 93.62 420 LYS A CA 1
ATOM 3364 C C . LYS A 1 420 ? 27.756 -5.434 -43.397 1.00 93.62 420 LYS A C 1
ATOM 3366 O O . LYS A 1 420 ? 28.043 -5.524 -44.590 1.00 93.62 420 LYS A O 1
ATOM 3371 N N . GLN A 1 421 ? 28.269 -4.507 -42.591 1.00 94.50 421 GLN A N 1
ATOM 3372 C CA . GLN A 1 421 ? 29.255 -3.519 -43.023 1.00 94.50 421 GLN A CA 1
ATOM 3373 C C . GLN A 1 421 ? 30.565 -4.189 -43.463 1.00 94.50 421 GLN A C 1
ATOM 3375 O O . GLN A 1 421 ? 31.009 -3.956 -44.587 1.00 94.50 421 GLN A O 1
ATOM 3380 N N . GLU A 1 422 ? 31.117 -5.102 -42.661 1.00 94.81 422 GLU A N 1
ATOM 3381 C CA . GLU A 1 422 ? 32.322 -5.873 -43.005 1.00 94.81 422 GLU A CA 1
ATOM 3382 C C . GLU A 1 422 ? 32.148 -6.654 -44.316 1.00 94.81 422 GLU A C 1
ATOM 3384 O O . GLU A 1 422 ? 33.012 -6.623 -45.194 1.00 94.81 422 GLU A O 1
ATOM 3389 N N . MET A 1 423 ? 30.999 -7.310 -44.507 1.00 93.88 423 MET A N 1
ATOM 3390 C CA . MET A 1 423 ? 30.689 -8.024 -45.749 1.00 93.88 423 MET A CA 1
ATOM 3391 C C . MET A 1 423 ? 30.606 -7.090 -46.963 1.00 93.88 423 MET A C 1
ATOM 3393 O O . MET A 1 423 ? 31.031 -7.461 -48.061 1.00 93.88 423 MET A O 1
ATOM 3397 N N . MET A 1 424 ? 30.069 -5.879 -46.795 1.00 93.12 424 MET A N 1
ATOM 3398 C CA . MET A 1 424 ? 30.028 -4.867 -47.854 1.00 93.12 424 MET A CA 1
ATOM 3399 C C . MET A 1 424 ? 31.429 -4.344 -48.190 1.00 93.12 424 MET A C 1
ATOM 3401 O O . MET A 1 424 ? 31.761 -4.218 -49.371 1.00 93.12 424 MET A O 1
ATOM 3405 N N . GLU A 1 425 ? 32.280 -4.127 -47.187 1.00 94.56 425 GLU A N 1
ATOM 3406 C CA . GLU A 1 425 ? 33.681 -3.741 -47.378 1.00 94.56 425 GLU A CA 1
ATOM 3407 C C . GLU A 1 425 ? 34.495 -4.839 -48.071 1.00 94.56 425 GLU A C 1
ATOM 3409 O O . GLU A 1 425 ? 35.260 -4.552 -48.993 1.00 94.56 425 GLU A O 1
ATOM 3414 N N . LEU A 1 426 ? 34.306 -6.107 -47.689 1.00 93.69 426 LEU A N 1
ATOM 3415 C CA . LEU A 1 426 ? 34.937 -7.251 -48.353 1.00 93.69 426 LEU A CA 1
ATOM 3416 C C . LEU A 1 426 ? 34.494 -7.366 -49.814 1.00 93.69 426 LEU A C 1
ATOM 3418 O O . LEU A 1 426 ? 35.332 -7.574 -50.693 1.00 93.69 426 LEU A O 1
ATOM 3422 N N . ARG A 1 427 ? 33.203 -7.163 -50.108 1.00 92.38 427 ARG A N 1
ATOM 3423 C CA . ARG A 1 427 ? 32.697 -7.109 -51.491 1.00 92.38 427 ARG A CA 1
ATOM 3424 C C . ARG A 1 427 ? 33.303 -5.949 -52.278 1.00 92.38 427 ARG A C 1
ATOM 3426 O O . ARG A 1 427 ? 33.671 -6.139 -53.435 1.00 92.38 427 ARG A O 1
ATOM 3433 N N . ALA A 1 428 ? 33.429 -4.767 -51.676 1.00 92.81 428 ALA A N 1
ATOM 3434 C CA . ALA A 1 428 ? 34.062 -3.614 -52.313 1.00 92.81 428 ALA A CA 1
ATOM 3435 C C . ALA A 1 428 ? 35.548 -3.882 -52.614 1.00 92.81 428 ALA A C 1
ATOM 3437 O O . ALA A 1 428 ? 35.987 -3.684 -53.747 1.00 92.81 428 ALA A O 1
ATOM 3438 N N . LYS A 1 429 ? 36.300 -4.428 -51.647 1.00 94.19 429 LYS A N 1
ATOM 3439 C CA . LYS A 1 429 ? 37.695 -4.868 -51.831 1.00 94.19 429 LYS A CA 1
ATOM 3440 C C . LYS A 1 429 ? 37.809 -5.926 -52.934 1.00 94.19 429 LYS A C 1
ATOM 3442 O O . LYS A 1 429 ? 38.685 -5.817 -53.789 1.00 94.19 429 LYS A O 1
ATOM 3447 N N . GLY A 1 430 ? 36.891 -6.893 -52.970 1.00 93.81 430 GLY A N 1
ATOM 3448 C CA . GLY A 1 430 ? 36.809 -7.912 -54.020 1.00 93.81 430 GLY A CA 1
ATOM 3449 C C . GLY A 1 430 ? 36.615 -7.315 -55.416 1.00 93.81 430 GLY A C 1
ATOM 3450 O O . GLY A 1 430 ? 37.355 -7.667 -56.331 1.00 93.81 430 GLY A O 1
ATOM 3451 N N . LYS A 1 431 ? 35.701 -6.346 -55.574 1.00 93.94 431 LYS A N 1
ATOM 3452 C CA . LYS A 1 431 ? 35.503 -5.620 -56.844 1.00 93.94 431 LYS A CA 1
ATOM 3453 C C . LYS A 1 431 ? 36.760 -4.866 -57.286 1.00 93.94 431 LYS A C 1
ATOM 3455 O O . LYS A 1 431 ? 37.107 -4.901 -58.463 1.00 93.94 431 LYS A O 1
ATOM 3460 N N . VAL A 1 432 ? 37.467 -4.219 -56.355 1.00 92.38 432 VAL A N 1
ATOM 3461 C CA . VAL A 1 432 ? 38.730 -3.520 -56.654 1.00 92.38 432 VAL A CA 1
ATOM 3462 C C . VAL A 1 432 ? 39.807 -4.501 -57.123 1.00 92.38 432 VAL A C 1
ATOM 3464 O O . VAL A 1 432 ? 40.495 -4.231 -58.107 1.00 92.38 432 VAL A O 1
ATOM 3467 N N . LEU A 1 433 ? 39.953 -5.647 -56.450 1.00 91.56 433 LEU A N 1
ATOM 3468 C CA . LEU A 1 433 ? 40.908 -6.687 -56.846 1.00 91.56 433 LEU A CA 1
ATOM 3469 C C . LEU A 1 433 ? 40.561 -7.294 -58.209 1.00 91.56 433 LEU A C 1
ATOM 3471 O O . LEU A 1 433 ? 41.453 -7.467 -59.036 1.00 91.56 433 LEU A O 1
ATOM 3475 N N . GLN A 1 434 ? 39.280 -7.561 -58.471 1.00 90.38 434 GLN A N 1
ATOM 3476 C CA . GLN A 1 434 ? 38.821 -8.056 -59.766 1.00 90.38 434 GLN A CA 1
ATOM 3477 C C . GLN A 1 434 ? 39.128 -7.057 -60.890 1.00 90.38 434 GLN A C 1
ATOM 3479 O O . GLN A 1 434 ? 39.714 -7.447 -61.896 1.00 90.38 434 GLN A O 1
ATOM 3484 N N . GLY A 1 435 ? 38.833 -5.769 -60.689 1.00 92.25 435 GLY A N 1
ATOM 3485 C CA . GLY A 1 435 ? 39.165 -4.727 -61.664 1.00 92.25 435 GLY A CA 1
ATOM 3486 C C . GLY A 1 435 ? 40.671 -4.631 -61.941 1.00 92.25 435 GLY A C 1
ATOM 3487 O O . GLY A 1 435 ? 41.078 -4.481 -63.090 1.00 92.25 435 GLY A O 1
ATOM 3488 N N . ARG A 1 436 ? 41.527 -4.793 -60.918 1.00 89.62 436 ARG A N 1
ATOM 3489 C CA . ARG A 1 436 ? 42.991 -4.863 -61.110 1.00 89.62 436 ARG A CA 1
ATOM 3490 C C . ARG A 1 436 ? 43.406 -6.079 -61.943 1.00 89.62 436 ARG A C 1
ATOM 3492 O O . ARG A 1 436 ? 44.197 -5.929 -62.868 1.00 89.62 436 ARG A O 1
ATOM 3499 N N . LEU A 1 437 ? 42.844 -7.255 -61.657 1.00 90.31 437 LEU A N 1
ATOM 3500 C CA . LEU A 1 437 ? 43.116 -8.478 -62.421 1.00 90.31 437 LEU A CA 1
ATOM 3501 C C . LEU A 1 437 ? 42.672 -8.362 -63.884 1.00 90.31 437 LEU A C 1
ATOM 3503 O O . LEU A 1 437 ? 43.368 -8.851 -64.769 1.00 90.31 437 LEU A O 1
ATOM 3507 N N . GLU A 1 438 ? 41.535 -7.722 -64.154 1.00 90.56 438 GLU A N 1
ATOM 3508 C CA . GLU A 1 438 ? 41.053 -7.463 -65.516 1.00 90.56 438 GLU A CA 1
ATOM 3509 C C . GLU A 1 438 ? 42.003 -6.530 -66.279 1.00 90.56 438 GLU A C 1
ATOM 3511 O O . GLU A 1 438 ? 42.379 -6.836 -67.412 1.00 90.56 438 GLU A O 1
ATOM 3516 N N . VAL A 1 439 ? 42.481 -5.457 -65.638 1.00 91.19 439 VAL A N 1
ATOM 3517 C CA . VAL A 1 439 ? 43.501 -4.560 -66.209 1.00 91.19 439 VAL A CA 1
ATOM 3518 C C . VAL A 1 439 ? 44.810 -5.305 -66.490 1.00 91.19 439 VAL A C 1
ATOM 3520 O O . VAL A 1 439 ? 45.402 -5.127 -67.555 1.00 91.19 439 VAL A O 1
ATOM 3523 N N . ASP A 1 440 ? 45.272 -6.156 -65.574 1.00 89.31 440 ASP A N 1
ATOM 3524 C CA . ASP A 1 440 ? 46.508 -6.921 -65.763 1.00 89.31 440 ASP A CA 1
ATOM 3525 C C . ASP A 1 440 ? 46.370 -7.984 -66.866 1.00 89.31 440 ASP A C 1
ATOM 3527 O O . ASP A 1 440 ? 47.295 -8.170 -67.660 1.00 89.31 440 ASP A O 1
ATOM 3531 N N . ARG A 1 441 ? 45.199 -8.624 -66.996 1.00 89.06 441 ARG A N 1
ATOM 3532 C CA . ARG A 1 441 ? 44.879 -9.528 -68.117 1.00 89.06 441 ARG A CA 1
ATOM 3533 C C . ARG A 1 441 ? 44.844 -8.794 -69.457 1.00 89.06 441 ARG A C 1
ATOM 3535 O O . ARG A 1 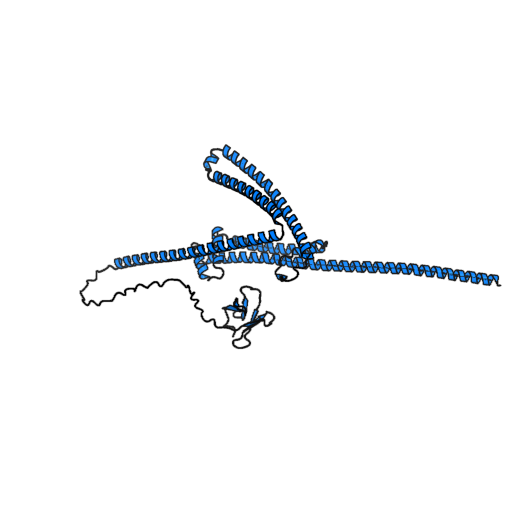441 ? 45.388 -9.308 -70.435 1.00 89.06 441 ARG A O 1
ATOM 3542 N N . ALA A 1 442 ? 44.257 -7.598 -69.505 1.00 88.00 442 ALA A N 1
ATOM 3543 C CA . ALA A 1 442 ? 44.250 -6.752 -70.699 1.00 88.00 442 ALA A CA 1
ATOM 3544 C C . ALA A 1 442 ? 45.678 -6.337 -71.103 1.00 88.00 442 ALA A C 1
ATOM 3546 O O . ALA A 1 442 ? 46.060 -6.427 -72.264 1.00 88.00 442 ALA A O 1
ATOM 3547 N N . LYS A 1 443 ? 46.528 -5.973 -70.134 1.00 88.62 443 LYS A N 1
ATOM 3548 C CA . LYS A 1 443 ? 47.948 -5.685 -70.398 1.00 88.62 443 LYS A CA 1
ATOM 3549 C C . LYS A 1 443 ? 48.716 -6.913 -70.887 1.00 88.62 443 LYS A C 1
ATOM 3551 O O . LYS A 1 443 ? 49.583 -6.785 -71.746 1.00 88.62 443 LYS A O 1
ATOM 3556 N N . ALA A 1 444 ? 48.448 -8.090 -70.322 1.00 85.62 444 ALA A N 1
ATOM 3557 C CA . ALA A 1 444 ? 49.111 -9.328 -70.720 1.00 85.62 444 ALA A CA 1
ATOM 3558 C C . ALA A 1 444 ? 48.711 -9.772 -72.137 1.00 85.62 444 ALA A C 1
ATOM 3560 O O . ALA A 1 444 ? 49.575 -10.216 -72.886 1.00 85.62 444 ALA A O 1
ATOM 3561 N N . SER A 1 445 ? 47.436 -9.622 -72.510 1.00 83.81 445 SER A N 1
ATOM 3562 C CA . SER A 1 445 ? 46.951 -9.881 -73.876 1.00 83.81 445 SER A CA 1
ATOM 3563 C C . SER A 1 445 ? 47.532 -8.883 -74.877 1.00 83.81 445 SER A C 1
ATOM 3565 O O . SER A 1 445 ? 48.153 -9.318 -75.838 1.00 83.81 445 SER A O 1
ATOM 3567 N N . ALA A 1 446 ? 47.498 -7.581 -74.580 1.00 82.94 446 ALA A N 1
ATOM 3568 C CA . ALA A 1 446 ? 48.129 -6.565 -75.427 1.00 82.94 446 ALA A CA 1
ATOM 3569 C C . ALA A 1 446 ? 49.640 -6.811 -75.628 1.00 82.94 446 ALA A C 1
ATOM 3571 O O . ALA A 1 446 ? 50.174 -6.622 -76.716 1.00 82.94 446 ALA A O 1
ATOM 3572 N N . LYS A 1 447 ? 50.358 -7.281 -74.596 1.00 82.25 447 LYS A N 1
ATOM 3573 C CA . LYS A 1 447 ? 51.774 -7.672 -74.733 1.00 82.25 447 LYS A CA 1
ATOM 3574 C C . LYS A 1 447 ? 51.985 -8.886 -75.643 1.00 82.25 447 LYS A C 1
ATOM 3576 O O . LYS A 1 447 ? 53.043 -8.963 -76.260 1.00 82.25 447 LYS A O 1
ATOM 3581 N N . ARG A 1 448 ? 51.039 -9.831 -75.690 1.00 77.62 448 ARG A N 1
ATOM 3582 C CA . ARG A 1 448 ? 51.102 -10.992 -76.592 1.00 77.62 448 ARG A CA 1
ATOM 3583 C C . ARG A 1 448 ? 50.841 -10.576 -78.032 1.00 77.62 448 ARG A C 1
ATOM 3585 O O . ARG A 1 448 ? 51.647 -10.924 -78.878 1.00 77.62 448 ARG A O 1
ATOM 3592 N N . GLU A 1 449 ? 49.829 -9.747 -78.270 1.00 76.12 449 GLU A N 1
ATOM 3593 C CA . GLU A 1 449 ? 49.534 -9.190 -79.601 1.00 76.12 449 GLU A CA 1
ATOM 3594 C C . GLU A 1 449 ? 50.735 -8.409 -80.158 1.00 76.12 449 GLU A C 1
ATOM 3596 O O . GLU A 1 449 ? 51.194 -8.678 -81.262 1.00 76.12 449 GLU A O 1
ATOM 3601 N N . VAL A 1 450 ? 51.351 -7.536 -79.351 1.00 74.44 450 VAL A N 1
ATOM 3602 C CA . VAL A 1 450 ? 52.576 -6.809 -79.747 1.00 74.44 450 VAL A CA 1
ATOM 3603 C C . VAL A 1 450 ? 53.779 -7.747 -79.954 1.00 74.44 450 VAL A C 1
ATOM 3605 O O . VAL A 1 450 ? 54.705 -7.415 -80.693 1.00 74.44 450 VAL A O 1
ATOM 3608 N N . GLY A 1 451 ? 53.814 -8.899 -79.281 1.00 70.06 451 GLY A N 1
ATOM 3609 C CA . GLY A 1 451 ? 54.835 -9.930 -79.489 1.00 70.06 451 GLY A CA 1
ATOM 3610 C C . GLY A 1 451 ? 54.649 -10.671 -80.814 1.00 70.06 451 GLY A C 1
ATOM 3611 O O . GLY A 1 451 ? 55.608 -10.808 -81.568 1.00 70.06 451 GLY A O 1
ATOM 3612 N N . GLU A 1 452 ? 53.416 -11.071 -81.118 1.00 69.94 452 GLU A N 1
ATOM 3613 C CA . GLU A 1 452 ? 53.031 -11.760 -82.355 1.00 69.94 452 GLU A CA 1
ATOM 3614 C C . GLU A 1 452 ? 53.185 -10.850 -83.586 1.00 69.94 452 GLU A C 1
ATOM 3616 O O . GLU A 1 452 ? 53.704 -11.287 -84.612 1.00 69.94 452 GLU A O 1
ATOM 3621 N N . GLU A 1 453 ? 52.847 -9.559 -83.480 1.00 64.50 453 GLU A N 1
ATOM 3622 C CA . GLU A 1 453 ? 53.102 -8.572 -84.542 1.00 64.50 453 GLU A CA 1
ATOM 3623 C C . GLU A 1 453 ? 54.603 -8.393 -84.815 1.00 64.50 453 GLU A C 1
ATOM 3625 O O . GLU A 1 453 ? 55.022 -8.243 -85.962 1.00 64.50 453 GLU A O 1
ATOM 3630 N N . LYS A 1 454 ? 55.446 -8.446 -83.777 1.00 64.81 454 LYS A N 1
ATOM 3631 C CA . LYS A 1 454 ? 56.906 -8.369 -83.945 1.00 64.81 454 LYS A CA 1
ATOM 3632 C C . LYS A 1 454 ? 57.503 -9.641 -84.542 1.00 64.81 454 LYS A C 1
ATOM 3634 O O . LYS A 1 454 ? 58.480 -9.535 -85.278 1.00 64.81 454 LYS A O 1
ATOM 3639 N N . GLU A 1 455 ? 56.932 -10.812 -84.264 1.00 59.28 455 GLU A N 1
ATOM 3640 C CA . GLU A 1 455 ? 57.315 -12.065 -84.930 1.00 59.28 455 GLU A CA 1
ATOM 3641 C C . GLU A 1 455 ? 56.883 -12.092 -86.402 1.00 59.28 455 GLU A C 1
ATOM 3643 O O . GLU A 1 455 ? 57.648 -12.560 -87.239 1.00 59.28 455 GLU A O 1
ATOM 3648 N N . GLN A 1 456 ? 55.721 -11.528 -86.751 1.00 57.84 456 GLN A N 1
ATOM 3649 C CA . GLN A 1 456 ? 55.264 -11.439 -88.146 1.00 57.84 456 GLN A CA 1
ATOM 3650 C C . GLN A 1 456 ? 56.022 -10.409 -88.993 1.00 57.84 456 GLN A C 1
ATOM 3652 O O . GLN A 1 456 ? 56.105 -10.573 -90.204 1.00 57.84 456 GLN A O 1
ATOM 3657 N N . VAL A 1 457 ? 56.569 -9.351 -88.388 1.00 59.31 457 VAL A N 1
ATOM 3658 C CA . VAL A 1 457 ? 57.392 -8.344 -89.090 1.00 59.31 457 VAL A CA 1
ATOM 3659 C C . VAL A 1 457 ? 58.876 -8.753 -89.152 1.00 59.31 457 VAL A C 1
ATOM 3661 O O . VAL A 1 457 ? 59.645 -8.186 -89.927 1.00 59.31 457 VAL A O 1
ATOM 3664 N N . GLY A 1 458 ? 59.295 -9.723 -88.332 1.00 53.72 458 GLY A N 1
ATOM 3665 C CA . GLY A 1 458 ? 60.662 -10.253 -88.291 1.00 53.72 458 GLY A CA 1
ATOM 3666 C C . GLY A 1 458 ? 60.910 -11.515 -89.128 1.00 53.72 458 GLY A C 1
ATOM 3667 O O . GLY A 1 458 ? 62.070 -11.913 -89.259 1.00 53.72 458 GLY A O 1
ATOM 3668 N N . ALA A 1 459 ? 59.857 -12.134 -89.668 1.00 45.97 459 ALA A N 1
ATOM 3669 C CA . ALA A 1 459 ? 59.906 -13.222 -90.649 1.00 45.97 459 ALA A CA 1
ATOM 3670 C C . ALA A 1 459 ? 59.675 -12.667 -92.060 1.00 45.97 459 ALA A C 1
ATOM 3672 O O . ALA A 1 459 ? 60.315 -13.192 -93.001 1.00 45.97 459 ALA A O 1
#

Organism: Symbiodinium microadriaticum (NCBI:txid2951)

Radius of gyration: 43.6 Å; chains: 1; bounding box: 108×65×179 Å